Protein AF-A0AAW8RCD8-F1 (afdb_monomer)

Foldseek 3Di:
DDDQAEAECQVVQVVCVEEEDEAEFSVHYAYEQLFAAEARHYAYHYDADPVRAARYEYEYNAAQADEPDFRENYEHEQYEDYEYERYEYHPVLGHQEHYAYENYHHYEYENYEYENHHPPRHFYLARENYHYELYAQYEYYQYEYDHHDADAPDSRRAHEHYEAYYPDQVDRRYENYHHEHYEHEHHAEYYAYATLVYPHEEHEHYEAEAYREEPEHEEQHQEYEYENYEAEQYNAEHYEYEHDDDPNDTGAEYHHEHYEYEAHAAEDYEYEAAYAEYHAEHYEYAHDDPDQPDPHFYAHYDYDPNHLQHEHAYYEAYLYEEAGECPPQVDANHEAGHYQEYHHEQYEYEYQEHDAQHEPYEYDYPVLEEREYYEYYNYHYDYDPPYYYDQNYEDYDPDPPDSHYNEYEYYPDDDNHDYHPDPPHDHD

Sequence (428 aa):
MSDIIYEELEPLIRLVGKGKLKLKSKQEIIYTISRPIKDVKCSLQGEVDLNGNPLSEIQCHFDGIGDDYTPYMMEYENISILSIKNISFNLMNRGRGSISVSLGKYLVVGNCEFSNYSLKFGHYKTDSNLLFVSCTSVLIKNNYFHDNEGQSNEDRQLNRCISIHDRDRKNPISNGFFIKNNRFIRVNQGIVIQSNSMSICQCNNNYFENLVDNALYLLYIEKIEIRWNQFKDLFDEAIVISGYLKEGKTKGTFDIQHNQATNIKVKFLGIDGSLEQIFFCNNKITNRYEYPEQKNRPAVIAWRNNALESTVDFFVVENNQFDLDTSPANYDVFPFGRTTVLLFRKNSITIEKLSRYQKLFALEDKEKRKIEYVEFSDNVINSRKEGEISLDSQFLREMYPLTPINHLVIKDFLFVGTFPNVQPYKTW

Structure (mmCIF, N/CA/C/O backbone):
data_AF-A0AAW8RCD8-F1
#
_entry.id   AF-A0AAW8RCD8-F1
#
loop_
_atom_site.group_PDB
_atom_site.id
_atom_site.type_symbol
_atom_site.label_atom_id
_atom_site.label_alt_id
_atom_site.label_comp_id
_atom_site.label_asym_id
_atom_site.label_entity_id
_atom_site.label_seq_id
_atom_site.pdbx_PDB_ins_code
_atom_site.Cartn_x
_atom_site.Cartn_y
_atom_site.Cartn_z
_atom_site.occupancy
_atom_site.B_iso_or_equiv
_atom_site.auth_seq_id
_atom_site.auth_comp_id
_atom_site.auth_asym_id
_atom_site.auth_atom_id
_atom_site.pdbx_PDB_model_num
ATOM 1 N N . MET A 1 1 ? -34.075 22.597 19.147 1.00 50.69 1 MET A N 1
ATOM 2 C CA . MET A 1 1 ? -32.727 22.009 19.053 1.00 50.69 1 MET A CA 1
ATOM 3 C C . MET A 1 1 ? -32.594 21.119 20.267 1.00 50.69 1 MET A C 1
ATOM 5 O O . MET A 1 1 ? -32.733 21.641 21.362 1.00 50.69 1 MET A O 1
ATOM 9 N N . SER A 1 2 ? -32.533 19.801 20.088 1.00 57.12 2 SER A N 1
ATOM 10 C CA . SER A 1 2 ? -32.257 18.884 21.197 1.00 57.12 2 SER A CA 1
ATOM 11 C C . SER A 1 2 ? -30.803 19.068 21.615 1.00 57.12 2 SER A C 1
ATOM 13 O O . SER A 1 2 ? -29.930 19.098 20.746 1.00 57.12 2 SER A O 1
ATOM 15 N N . ASP A 1 3 ? -30.554 19.231 22.911 1.00 78.25 3 ASP A N 1
ATOM 16 C CA . ASP A 1 3 ? -29.196 19.306 23.440 1.00 78.25 3 ASP A CA 1
ATOM 17 C C . ASP A 1 3 ? -28.473 17.987 23.146 1.00 78.25 3 ASP A C 1
ATOM 19 O O . ASP A 1 3 ? -28.998 16.906 23.420 1.00 78.25 3 ASP A O 1
ATOM 23 N N . ILE A 1 4 ? -27.288 18.071 22.541 1.00 79.06 4 ILE A N 1
ATOM 24 C CA . ILE A 1 4 ? -26.446 16.897 22.301 1.00 79.06 4 ILE A CA 1
ATOM 25 C C . ILE A 1 4 ? -25.931 16.411 23.657 1.00 79.06 4 ILE A C 1
ATOM 27 O O . ILE A 1 4 ? -25.275 17.161 24.382 1.00 79.06 4 ILE A O 1
ATOM 31 N N . ILE A 1 5 ? -26.221 15.155 23.993 1.00 92.88 5 ILE A N 1
ATOM 32 C CA . ILE A 1 5 ? -25.752 14.529 25.229 1.00 92.88 5 ILE A CA 1
ATOM 33 C C . ILE A 1 5 ? -24.355 13.954 24.989 1.00 92.88 5 ILE A C 1
ATOM 35 O O . ILE A 1 5 ? -24.123 13.257 24.002 1.00 92.88 5 ILE A O 1
ATOM 39 N N . TYR A 1 6 ? -23.434 14.218 25.912 1.00 95.44 6 TYR A N 1
ATOM 40 C CA . TYR A 1 6 ? -22.121 13.578 25.951 1.00 95.44 6 TYR A CA 1
ATOM 41 C C . TYR A 1 6 ? -22.111 12.492 27.027 1.00 95.44 6 TYR A C 1
ATOM 43 O O . TYR A 1 6 ? -22.556 12.735 28.150 1.00 95.44 6 TYR A O 1
ATOM 51 N N . GLU A 1 7 ? -21.604 11.304 26.697 1.00 97.69 7 GLU A N 1
ATOM 52 C CA . GLU A 1 7 ? -21.554 10.161 27.615 1.00 97.69 7 GLU A CA 1
ATOM 53 C C . GLU A 1 7 ? -20.179 9.481 27.588 1.00 97.69 7 GLU A C 1
ATOM 55 O O . GLU A 1 7 ? -19.662 9.134 26.527 1.00 97.69 7 GLU A O 1
ATOM 60 N N . GLU A 1 8 ? -19.582 9.251 28.758 1.00 98.19 8 GLU A N 1
ATOM 61 C CA . GLU A 1 8 ? -18.290 8.567 28.844 1.00 98.19 8 GLU A CA 1
ATOM 62 C C . GLU A 1 8 ? -18.433 7.081 28.481 1.00 98.19 8 GLU A C 1
ATOM 64 O O . GLU A 1 8 ? -19.267 6.362 29.036 1.00 98.19 8 GLU A O 1
ATOM 69 N N . LEU A 1 9 ? -17.588 6.592 27.569 1.00 98.38 9 LEU A N 1
ATOM 70 C CA . LEU A 1 9 ? -17.730 5.245 27.012 1.00 98.38 9 LEU A CA 1
ATOM 71 C C . LEU A 1 9 ? -17.233 4.132 27.948 1.00 98.38 9 LEU A C 1
ATOM 73 O O . LEU A 1 9 ? -17.761 3.017 27.912 1.00 98.38 9 LEU A O 1
ATOM 77 N N . GLU A 1 10 ? -16.209 4.394 28.770 1.00 98.38 10 GLU A N 1
ATOM 78 C CA . GLU A 1 10 ? -15.579 3.351 29.590 1.00 98.38 10 GLU A CA 1
ATOM 79 C C . GLU A 1 10 ? -16.582 2.610 30.494 1.00 98.38 10 GLU A C 1
ATOM 81 O O . GLU A 1 10 ? -16.606 1.378 30.424 1.00 98.38 10 GLU A O 1
ATOM 86 N N . PRO A 1 11 ? -17.451 3.280 31.280 1.00 98.38 11 PRO A N 1
ATOM 87 C CA . PRO A 1 11 ? -18.446 2.594 32.105 1.00 98.38 11 PRO A CA 1
ATOM 88 C C . PRO A 1 11 ? -19.337 1.624 31.317 1.00 98.38 11 PRO A C 1
ATOM 90 O O . PRO A 1 11 ? -19.591 0.516 31.787 1.00 98.38 11 PRO A O 1
ATOM 93 N N . LEU A 1 12 ? -19.750 1.989 30.098 1.00 98.31 12 LEU A N 1
ATOM 94 C CA . LEU A 1 12 ? -20.579 1.143 29.233 1.00 98.31 12 LEU A CA 1
ATOM 95 C C . LEU A 1 12 ? -19.816 -0.095 28.748 1.00 98.31 12 LEU A C 1
ATOM 97 O O . LEU A 1 12 ? -20.346 -1.207 28.772 1.00 98.31 12 LEU A O 1
ATOM 101 N N . ILE A 1 13 ? -18.549 0.079 28.361 1.00 98.06 13 ILE A N 1
ATOM 102 C CA . ILE A 1 13 ? -17.657 -1.030 27.998 1.00 98.06 13 ILE A CA 1
ATOM 103 C C . ILE A 1 13 ? -17.474 -1.984 29.183 1.00 98.06 13 ILE A C 1
ATOM 105 O O . ILE A 1 13 ? -17.563 -3.202 29.011 1.00 98.06 13 ILE A O 1
ATOM 109 N N . ARG A 1 14 ? -17.234 -1.452 30.390 1.00 97.81 14 ARG A N 1
ATOM 110 C CA . ARG A 1 14 ? -17.048 -2.271 31.600 1.00 97.81 14 ARG A CA 1
ATOM 111 C C . ARG A 1 14 ? -18.329 -3.004 31.995 1.00 97.81 14 ARG A C 1
ATOM 113 O O . ARG A 1 14 ? -18.244 -4.167 32.377 1.00 97.81 14 ARG A O 1
ATOM 120 N N . LEU A 1 15 ? -19.488 -2.360 31.852 1.00 97.31 15 LEU A N 1
ATOM 121 C CA . LEU A 1 15 ? -20.794 -2.957 32.134 1.00 97.31 15 LEU A CA 1
ATOM 122 C C . LEU A 1 15 ? -21.101 -4.132 31.197 1.00 97.31 15 LEU A C 1
ATOM 124 O O . LEU A 1 15 ? -21.572 -5.171 31.651 1.00 97.31 15 LEU A O 1
ATOM 128 N N . VAL A 1 16 ? -20.816 -3.987 29.899 1.00 97.00 16 VAL A N 1
ATOM 129 C CA . VAL A 1 16 ? -20.983 -5.082 28.931 1.00 97.00 16 VAL A CA 1
ATOM 130 C C . VAL A 1 16 ? -19.975 -6.199 29.199 1.00 97.00 16 VAL A C 1
ATOM 132 O O . VAL A 1 16 ? -20.325 -7.377 29.138 1.00 97.00 16 VAL A O 1
ATOM 135 N N . GLY A 1 17 ? -18.719 -5.851 29.487 1.00 93.75 17 GLY A N 1
ATOM 136 C CA . GLY A 1 17 ? -17.631 -6.801 29.702 1.00 93.75 17 GLY A CA 1
ATOM 137 C C . GLY A 1 17 ? -17.279 -7.560 28.420 1.00 93.75 17 GLY A C 1
ATOM 138 O O . GLY A 1 17 ? -16.317 -7.220 27.737 1.00 93.75 17 GLY A O 1
ATOM 139 N N . LYS A 1 18 ? -18.069 -8.582 28.068 1.00 94.25 18 LYS A N 1
ATOM 140 C CA . LYS A 1 18 ? -17.951 -9.381 26.836 1.00 94.25 18 LYS A CA 1
ATOM 141 C C . LYS A 1 18 ? -19.237 -9.298 26.014 1.00 94.25 18 LYS A C 1
ATOM 143 O O . LYS A 1 18 ? -20.317 -9.077 26.541 1.00 94.25 18 LYS A O 1
ATOM 148 N N . GLY A 1 19 ? -19.138 -9.545 24.711 1.00 95.25 19 GLY A N 1
ATOM 149 C CA . GLY A 1 19 ? -20.290 -9.509 23.805 1.00 95.25 19 GLY A CA 1
ATOM 150 C C . GLY A 1 19 ? -20.260 -8.276 22.915 1.00 95.25 19 GLY A C 1
ATOM 151 O O . GLY A 1 19 ? -19.204 -7.948 22.382 1.00 95.25 19 GLY A O 1
ATOM 152 N N . LYS A 1 20 ? -21.405 -7.624 22.702 1.00 97.75 20 LYS A N 1
ATOM 153 C CA . LYS A 1 20 ? -21.543 -6.491 21.776 1.00 97.75 20 LYS A CA 1
ATOM 154 C C . LYS A 1 20 ? -22.199 -5.302 22.473 1.00 97.75 20 LYS A C 1
ATOM 156 O O . LYS A 1 20 ? -23.344 -5.416 22.898 1.00 97.75 20 LYS A O 1
ATOM 161 N N . LEU A 1 21 ? -21.505 -4.169 22.506 1.00 98.50 21 LEU A N 1
ATOM 162 C CA . LEU A 1 21 ? -22.064 -2.874 22.881 1.00 98.50 21 LEU A CA 1
ATOM 163 C C . LEU A 1 21 ? -22.654 -2.205 21.632 1.00 98.50 21 LEU A C 1
ATOM 165 O O . LEU A 1 21 ? -21.970 -2.067 20.613 1.00 98.50 21 LEU A O 1
ATOM 169 N N . LYS A 1 22 ? -23.935 -1.834 21.702 1.00 98.31 22 LYS A N 1
ATOM 170 C CA . LYS A 1 22 ? -24.609 -1.052 20.660 1.00 98.31 22 LYS A CA 1
ATOM 171 C C . LYS A 1 22 ? -24.539 0.425 21.023 1.00 98.31 22 LYS A C 1
ATOM 173 O O . LYS A 1 22 ? -24.900 0.780 22.140 1.00 98.31 22 LYS A O 1
ATOM 178 N N . LEU A 1 23 ? -24.082 1.244 20.087 1.00 98.38 23 LEU A N 1
ATOM 179 C CA . LEU A 1 23 ? -23.971 2.689 20.245 1.00 98.38 23 LEU A CA 1
ATOM 180 C C . LEU A 1 23 ? -25.124 3.367 19.512 1.00 98.38 23 LEU A C 1
ATOM 182 O O . LEU A 1 23 ? -25.506 2.923 18.429 1.00 98.38 23 LEU A O 1
ATOM 186 N N . LYS A 1 24 ? -25.659 4.429 20.111 1.00 97.44 24 LYS A N 1
ATOM 187 C CA . LYS A 1 24 ? -26.716 5.253 19.518 1.00 97.44 24 LYS A CA 1
ATOM 188 C C . LYS A 1 24 ? -26.168 6.193 18.446 1.00 97.44 24 LYS A C 1
ATOM 190 O O . LYS A 1 24 ? -24.952 6.368 18.322 1.00 97.44 24 LYS A O 1
ATOM 195 N N . SER A 1 25 ? -27.063 6.795 17.670 1.00 96.38 25 SER A N 1
ATOM 196 C CA . SER A 1 25 ? -26.737 7.898 16.763 1.00 96.38 25 SER A CA 1
ATOM 197 C C . SER A 1 25 ? -26.196 9.119 17.517 1.00 96.38 25 SER A C 1
ATOM 199 O O . SER A 1 25 ? -26.687 9.476 18.589 1.00 96.38 25 SER A O 1
ATOM 201 N N . LYS A 1 26 ? -25.249 9.831 16.899 1.00 95.69 26 LYS A N 1
ATOM 202 C CA . LYS A 1 26 ? -24.688 11.102 17.380 1.00 95.69 26 LYS A CA 1
ATOM 203 C C . LYS A 1 26 ? -25.695 12.246 17.473 1.00 95.69 26 LYS A C 1
ATOM 205 O O . LYS A 1 26 ? -25.404 13.268 18.082 1.00 95.69 26 LYS A O 1
ATOM 210 N N . GLN A 1 27 ? -26.873 12.084 16.868 1.00 94.00 27 GLN A N 1
ATOM 211 C CA . GLN A 1 27 ? -28.004 12.999 17.054 1.00 94.00 27 GLN A CA 1
ATOM 212 C C . GLN A 1 27 ? -28.615 12.882 18.457 1.00 94.00 27 GLN A C 1
ATOM 214 O O . GLN A 1 27 ? -29.217 13.839 18.936 1.00 94.00 27 GLN A O 1
ATOM 219 N N . GLU A 1 28 ? -28.463 11.722 19.103 1.00 94.62 28 GLU A N 1
ATOM 220 C CA . GLU A 1 28 ? -28.886 11.486 20.483 1.00 94.62 28 GLU A CA 1
ATOM 221 C C . GLU A 1 28 ? -27.716 11.653 21.455 1.00 94.62 28 GLU A C 1
ATOM 223 O O . GLU A 1 28 ? -27.834 12.390 22.433 1.00 94.62 28 GLU A O 1
ATOM 228 N N . ILE A 1 29 ? -26.608 10.941 21.206 1.00 97.00 29 ILE A N 1
ATOM 229 C CA . ILE A 1 29 ? -25.478 10.836 22.138 1.00 97.00 29 ILE A CA 1
ATOM 230 C C . ILE A 1 29 ? -24.149 10.802 21.384 1.00 97.00 29 ILE A C 1
ATOM 232 O O . ILE A 1 29 ? -23.967 10.001 20.466 1.00 97.00 29 ILE A O 1
ATOM 236 N N . ILE A 1 30 ? -23.192 11.612 21.832 1.00 97.88 30 ILE A N 1
ATOM 237 C CA . ILE A 1 30 ? -21.782 11.505 21.455 1.00 97.88 30 ILE A CA 1
ATOM 238 C C . ILE A 1 30 ? -21.022 10.828 22.593 1.00 97.88 30 ILE A C 1
ATOM 240 O O . ILE A 1 30 ? -21.033 11.299 23.732 1.00 97.88 30 ILE A O 1
ATOM 244 N N . TYR A 1 31 ? -20.330 9.734 22.282 1.00 98.62 31 TYR A N 1
ATOM 245 C CA . TYR A 1 31 ? -19.534 9.024 23.275 1.00 98.62 31 TYR A CA 1
ATOM 246 C C . TYR A 1 31 ? -18.146 9.650 23.398 1.00 98.62 31 TYR A C 1
ATOM 248 O O . TYR A 1 31 ? -17.492 9.919 22.392 1.00 98.62 31 TYR A O 1
ATOM 256 N N . THR A 1 32 ? -17.662 9.851 24.619 1.00 98.44 32 THR A N 1
ATOM 257 C CA . THR A 1 32 ? -16.328 10.405 24.882 1.00 98.44 32 THR A CA 1
ATOM 258 C C . THR A 1 32 ? -15.412 9.373 25.516 1.00 98.44 32 THR A C 1
ATOM 260 O O . THR A 1 32 ? -15.849 8.445 26.200 1.00 98.44 32 THR A O 1
ATOM 263 N N . ILE A 1 33 ? -14.115 9.532 25.267 1.00 98.50 33 ILE A N 1
ATOM 264 C CA . ILE A 1 33 ? -13.056 8.815 25.967 1.00 98.50 33 ILE A CA 1
ATOM 265 C C . ILE A 1 33 ? -12.113 9.857 26.559 1.00 98.50 33 ILE A C 1
ATOM 267 O O . ILE A 1 33 ? -11.358 10.508 25.836 1.00 98.50 33 ILE A O 1
ATOM 271 N N . SER A 1 34 ? -12.165 10.012 27.879 1.00 97.38 34 SER A N 1
ATOM 272 C CA . SER A 1 34 ? -11.349 10.957 28.652 1.00 97.38 34 SER A CA 1
ATOM 273 C C . SER A 1 34 ? -9.964 10.415 29.026 1.00 97.38 34 SER A C 1
ATOM 275 O O . SER A 1 34 ? -9.104 11.163 29.487 1.00 97.38 34 SER A O 1
ATOM 277 N N . ARG A 1 35 ? -9.733 9.111 28.826 1.00 96.62 35 ARG A N 1
ATOM 278 C CA . ARG A 1 35 ? -8.447 8.422 29.010 1.00 96.62 35 ARG A CA 1
ATOM 279 C C . ARG A 1 35 ? -8.413 7.115 28.205 1.00 96.62 35 ARG A C 1
ATOM 281 O O . ARG A 1 35 ? -9.466 6.498 28.064 1.00 96.62 35 ARG A O 1
ATOM 288 N N . PRO A 1 36 ? -7.242 6.642 27.737 1.00 97.25 36 PRO A N 1
ATOM 289 C CA . PRO A 1 36 ? -7.115 5.349 27.061 1.00 97.25 36 PRO A CA 1
ATOM 290 C C . PRO A 1 36 ? -7.799 4.201 27.813 1.00 97.25 36 PRO A C 1
ATOM 292 O O . PRO A 1 36 ? -7.516 3.959 28.991 1.00 97.25 36 PRO A O 1
ATOM 295 N N . ILE A 1 37 ? -8.676 3.465 27.129 1.00 98.25 37 ILE A N 1
ATOM 296 C CA . ILE A 1 37 ? -9.375 2.314 27.706 1.00 98.25 37 ILE A CA 1
ATOM 297 C C . ILE A 1 37 ? -8.594 1.050 27.370 1.00 98.25 37 ILE A C 1
ATOM 299 O O . ILE A 1 37 ? -8.584 0.584 26.231 1.00 98.25 37 ILE A O 1
ATOM 303 N N . LYS A 1 38 ? -7.965 0.464 28.386 1.00 97.75 38 LYS A N 1
ATOM 304 C CA . LYS A 1 38 ? -7.219 -0.792 28.252 1.00 97.75 38 LYS A CA 1
ATOM 305 C C . LYS A 1 38 ? -8.093 -2.012 28.509 1.00 97.75 38 LYS A C 1
ATOM 307 O O . LYS A 1 38 ? -9.117 -1.924 29.198 1.00 97.75 38 LYS A O 1
ATOM 312 N N . ASP A 1 39 ? -7.658 -3.153 27.982 1.00 96.06 39 ASP A N 1
ATOM 313 C CA . ASP A 1 39 ? -8.307 -4.453 28.156 1.00 96.06 39 ASP A CA 1
ATOM 314 C C . ASP A 1 39 ? -9.781 -4.462 27.742 1.00 96.06 39 ASP A C 1
ATOM 316 O O . ASP A 1 39 ? -10.640 -5.011 28.436 1.00 96.06 39 ASP A O 1
ATOM 320 N N . VAL A 1 40 ? -10.099 -3.861 26.596 1.00 98.25 40 VAL A N 1
ATOM 321 C CA . VAL A 1 40 ? -11.452 -3.941 26.041 1.00 98.25 40 VAL A CA 1
ATOM 322 C C . VAL A 1 40 ? -11.723 -5.381 25.588 1.00 98.25 40 VAL A C 1
ATOM 324 O O . VAL A 1 40 ? -10.904 -5.999 24.906 1.00 98.25 40 VAL A O 1
ATOM 327 N N . LYS A 1 41 ? -12.866 -5.952 25.996 1.00 96.94 41 LYS A N 1
ATOM 328 C CA . LYS A 1 41 ? -13.245 -7.350 25.690 1.00 96.94 41 LYS A CA 1
ATOM 329 C C . LYS A 1 41 ? -14.573 -7.480 24.930 1.00 96.94 41 LYS A C 1
ATOM 331 O O . LYS A 1 41 ? -14.985 -8.599 24.616 1.00 96.94 41 LYS A O 1
ATOM 336 N N . CYS A 1 42 ? -15.238 -6.370 24.607 1.00 97.69 42 CYS A N 1
ATOM 337 C CA . CYS A 1 42 ? -16.490 -6.352 23.853 1.00 97.69 42 CYS A CA 1
ATOM 338 C C . CYS A 1 42 ? -16.303 -5.838 22.418 1.00 97.69 42 CYS A C 1
ATOM 340 O O . CYS A 1 42 ? -15.448 -5.011 22.137 1.00 97.69 42 CYS A O 1
ATOM 342 N N . SER A 1 43 ? -17.152 -6.307 21.511 1.00 98.56 43 SER A N 1
ATOM 343 C CA . SER A 1 43 ? -17.341 -5.753 20.170 1.00 98.56 43 SER A CA 1
ATOM 344 C C . SER A 1 43 ? -18.178 -4.475 20.211 1.00 98.56 43 SER A C 1
ATOM 346 O O . SER A 1 43 ? -19.023 -4.323 21.094 1.00 98.56 43 SER A O 1
ATOM 348 N N . LEU A 1 44 ? -18.008 -3.607 19.215 1.00 98.69 44 LEU A N 1
ATOM 349 C CA . LEU A 1 44 ? -18.745 -2.350 19.091 1.00 98.69 44 LEU A CA 1
ATOM 350 C C . LEU A 1 44 ? -19.565 -2.324 17.800 1.00 98.69 44 LEU A C 1
ATOM 352 O O . LEU A 1 44 ? -19.100 -2.735 16.733 1.00 98.69 44 LEU A O 1
ATOM 356 N N . GLN A 1 45 ? -20.797 -1.841 17.903 1.00 98.50 45 GLN A N 1
ATOM 357 C CA . GLN A 1 45 ? -21.717 -1.726 16.780 1.00 98.50 45 GLN A CA 1
ATOM 358 C C . GLN A 1 45 ? -22.472 -0.405 16.864 1.00 98.50 45 GLN A C 1
ATOM 360 O O . GLN A 1 45 ? -23.324 -0.251 17.733 1.00 98.50 45 GLN A O 1
ATOM 365 N N . GLY A 1 46 ? -22.192 0.508 15.942 1.00 98.31 46 GLY A N 1
ATOM 366 C CA . GLY A 1 46 ? -22.973 1.729 15.792 1.00 98.31 46 GLY A CA 1
ATOM 367 C C . GLY A 1 46 ? -24.133 1.602 14.808 1.00 98.31 46 GLY A C 1
ATOM 368 O O . GLY A 1 46 ? -24.329 0.562 14.154 1.00 98.31 46 GLY A O 1
ATOM 369 N N . GLU A 1 47 ? -24.897 2.681 14.725 1.00 96.88 47 GLU A N 1
ATOM 370 C CA . GLU A 1 47 ? -25.994 2.890 13.782 1.00 96.88 47 GLU A CA 1
ATOM 371 C C . GLU A 1 47 ? -25.490 3.394 12.425 1.00 96.88 47 GLU A C 1
ATOM 373 O O . GLU A 1 47 ? -24.360 3.869 12.301 1.00 96.88 47 GLU A O 1
ATOM 378 N N . VAL A 1 48 ? -26.328 3.273 11.392 1.00 96.69 48 VAL A N 1
ATOM 379 C CA . VAL A 1 48 ? -26.035 3.762 10.038 1.00 96.69 48 VAL A CA 1
ATOM 380 C C . VAL A 1 48 ? -27.207 4.531 9.454 1.00 96.69 48 VAL A C 1
ATOM 382 O O . VAL A 1 48 ? -28.355 4.273 9.815 1.00 96.69 48 VAL A O 1
ATOM 385 N N . ASP A 1 49 ? -26.917 5.444 8.531 1.00 93.50 49 ASP A N 1
ATOM 386 C CA . ASP A 1 49 ? -27.936 6.101 7.717 1.00 93.50 49 ASP A CA 1
ATOM 387 C C . ASP A 1 49 ? -28.463 5.181 6.594 1.00 93.50 49 ASP A C 1
ATOM 389 O O . ASP A 1 49 ? -28.039 4.031 6.437 1.00 93.50 49 ASP A O 1
ATOM 393 N N . LEU A 1 50 ? -29.397 5.694 5.784 1.00 92.50 50 LEU A N 1
ATOM 394 C CA . LEU A 1 50 ? -29.992 4.965 4.653 1.00 92.50 50 LEU A CA 1
ATOM 395 C C . LEU A 1 50 ? -28.977 4.569 3.568 1.00 92.50 50 LEU A C 1
ATOM 397 O O . LEU A 1 50 ? -29.232 3.639 2.806 1.00 92.50 50 LEU A O 1
ATOM 401 N N . ASN A 1 51 ? -27.838 5.257 3.503 1.00 90.38 51 ASN A N 1
ATOM 402 C CA . ASN A 1 51 ? -26.752 4.976 2.568 1.00 90.38 51 ASN A CA 1
ATOM 403 C C . ASN A 1 51 ? -25.675 4.072 3.191 1.00 90.38 51 ASN A C 1
ATOM 405 O O . ASN A 1 51 ? -24.700 3.723 2.526 1.00 90.38 51 ASN A O 1
ATOM 409 N N . GLY A 1 52 ? -25.849 3.675 4.454 1.00 88.62 52 GLY A N 1
ATOM 410 C CA . GLY A 1 52 ? -24.905 2.858 5.195 1.00 88.62 52 GLY A CA 1
ATOM 411 C C . GLY A 1 52 ? -23.775 3.638 5.869 1.00 88.62 52 GLY A C 1
ATOM 412 O O . GLY A 1 52 ? -22.884 2.991 6.403 1.00 88.62 52 GLY A O 1
ATOM 413 N N . ASN A 1 53 ? -23.776 4.974 5.897 1.00 91.56 53 ASN A N 1
ATOM 414 C CA . ASN A 1 53 ? -22.730 5.751 6.577 1.00 91.56 53 ASN A CA 1
ATOM 415 C C . ASN A 1 53 ? -22.884 5.669 8.105 1.00 91.56 53 ASN A C 1
ATOM 417 O O . ASN A 1 53 ? -24.018 5.651 8.587 1.00 91.56 53 ASN A O 1
ATOM 421 N N . PRO A 1 54 ? -21.787 5.645 8.884 1.00 94.94 54 PRO A N 1
ATOM 422 C CA . PRO A 1 54 ? -21.853 5.563 10.342 1.00 94.94 54 PRO A CA 1
ATOM 423 C C . PRO A 1 54 ? -22.535 6.793 10.962 1.00 94.94 54 PRO A C 1
ATOM 425 O O . PRO A 1 54 ? -22.186 7.933 10.662 1.00 94.94 54 PRO A O 1
ATOM 428 N N . LEU A 1 55 ? -23.486 6.557 11.870 1.00 96.69 55 LEU A N 1
ATOM 429 C CA . LEU A 1 55 ? -24.169 7.604 12.642 1.00 96.69 55 LEU A CA 1
ATOM 430 C C . LEU A 1 55 ? -23.708 7.676 14.097 1.00 96.69 55 LEU A C 1
ATOM 432 O O . LEU A 1 55 ? -23.916 8.701 14.735 1.00 96.69 55 LEU A O 1
ATOM 436 N N . SER A 1 56 ? -23.087 6.627 14.632 1.00 98.38 56 SER A N 1
ATOM 437 C CA . SER A 1 56 ? -22.508 6.650 15.979 1.00 98.38 56 SER A CA 1
ATOM 438 C C . SER A 1 56 ? -21.118 7.276 15.970 1.00 98.38 56 SER A C 1
ATOM 440 O O . SER A 1 56 ? -20.327 7.003 15.068 1.00 98.38 56 SER A O 1
ATOM 442 N N . GLU A 1 57 ? -20.793 8.062 16.996 1.00 98.44 57 GLU A N 1
ATOM 443 C CA . GLU A 1 57 ? -19.511 8.767 17.099 1.00 98.44 57 GLU A CA 1
ATOM 444 C C . GLU A 1 57 ? -18.858 8.554 18.469 1.00 98.44 57 GLU A C 1
ATOM 446 O O . GLU A 1 57 ? -19.529 8.614 19.502 1.00 98.44 57 GLU A O 1
ATOM 451 N N . ILE A 1 58 ? -17.544 8.307 18.463 1.00 98.69 58 ILE A N 1
ATOM 452 C CA . ILE A 1 58 ? -16.691 8.282 19.652 1.00 98.69 58 ILE A CA 1
ATOM 453 C C . ILE A 1 58 ? -15.601 9.346 19.487 1.00 98.69 58 ILE A C 1
ATOM 455 O O . ILE A 1 58 ? -14.838 9.313 18.520 1.00 98.69 58 ILE A O 1
ATOM 459 N N . GLN A 1 59 ? -15.496 10.251 20.458 1.00 98.44 59 GLN A N 1
ATOM 460 C CA . GLN A 1 59 ? -14.536 11.350 20.475 1.00 98.44 59 GLN A CA 1
ATOM 461 C C . GLN A 1 59 ? -13.416 11.137 21.497 1.00 98.44 59 GLN A C 1
ATOM 463 O O . GLN A 1 59 ? -13.649 10.737 22.641 1.00 98.44 59 GLN A O 1
ATOM 468 N N . CYS A 1 60 ? -12.189 11.471 21.101 1.00 97.56 60 CYS A N 1
ATOM 469 C CA . CYS A 1 60 ? -11.043 11.545 22.001 1.00 97.56 60 CYS A CA 1
ATOM 470 C C . CYS A 1 60 ? -11.055 12.861 22.793 1.00 97.56 60 CYS A C 1
ATOM 472 O O . CYS A 1 60 ? -11.008 13.942 22.209 1.00 97.56 60 CYS A O 1
ATOM 474 N N . HIS A 1 61 ? -11.103 12.781 24.124 1.00 96.94 61 HIS A N 1
ATOM 475 C CA . HIS A 1 61 ? -11.107 13.940 25.032 1.00 96.94 61 HIS A CA 1
ATOM 476 C C . HIS A 1 61 ? -9.858 14.004 25.928 1.00 96.94 61 HIS A C 1
ATOM 478 O O . HIS A 1 61 ? -9.803 14.803 26.862 1.00 96.94 61 HIS A O 1
ATOM 484 N N . PHE A 1 62 ? -8.830 13.216 25.605 1.00 95.31 62 PHE A N 1
ATOM 485 C CA . PHE A 1 62 ? -7.493 13.307 26.194 1.00 95.31 62 PHE A CA 1
ATOM 486 C C . PHE A 1 62 ? -6.453 13.762 25.169 1.00 95.31 62 PHE A C 1
ATOM 488 O O . PHE A 1 62 ? -6.619 13.550 23.967 1.00 95.31 62 PHE A O 1
ATOM 495 N N . A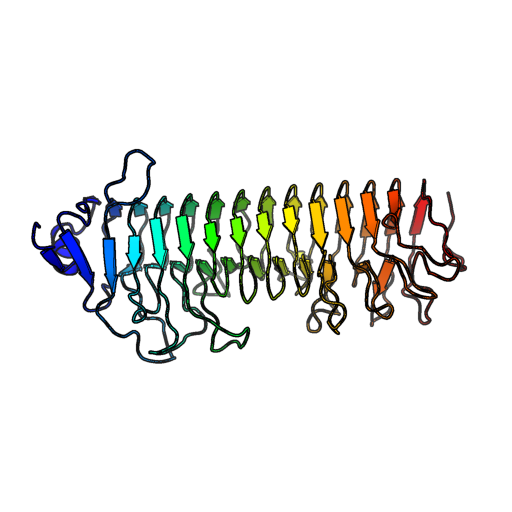SP A 1 63 ? -5.364 14.349 25.663 1.00 94.62 63 ASP A N 1
ATOM 496 C CA . ASP A 1 63 ? -4.208 14.721 24.849 1.00 94.62 63 ASP A CA 1
ATOM 497 C C . ASP A 1 63 ? -3.247 13.533 24.774 1.00 94.62 63 ASP A C 1
ATOM 499 O O . ASP A 1 63 ? -2.811 12.998 25.798 1.00 94.62 63 ASP A O 1
ATOM 503 N N . GLY A 1 64 ? -2.909 13.100 23.563 1.00 89.62 64 GLY A N 1
ATOM 504 C CA . GLY A 1 64 ? -1.956 12.021 23.361 1.00 89.62 64 GLY A CA 1
ATOM 505 C C . GLY A 1 64 ? -0.521 12.490 23.587 1.00 89.62 64 GLY A C 1
ATOM 506 O O . GLY A 1 64 ? 0.207 12.653 22.623 1.00 89.62 64 GLY A O 1
ATOM 507 N N . ILE A 1 65 ? -0.092 12.699 24.830 1.00 90.25 65 ILE A N 1
ATOM 508 C CA . ILE A 1 65 ? 1.225 13.290 25.127 1.00 90.25 65 ILE A CA 1
ATOM 509 C C . ILE A 1 65 ? 2.377 12.279 24.975 1.00 90.25 65 ILE A C 1
ATOM 511 O O . ILE A 1 65 ? 2.221 11.105 25.319 1.00 90.25 65 ILE A O 1
ATOM 515 N N . GLY A 1 66 ? 3.538 12.749 24.502 1.00 85.12 66 GLY A N 1
ATOM 516 C CA . GLY A 1 66 ? 4.835 12.056 24.573 1.00 85.12 66 GLY A CA 1
ATOM 517 C C . GLY A 1 66 ? 5.254 11.307 23.305 1.00 85.12 66 GLY A C 1
ATOM 518 O O . GLY A 1 66 ? 4.465 11.160 22.377 1.00 85.12 66 GLY A O 1
ATOM 519 N N . ASP A 1 67 ? 6.490 10.793 23.291 1.00 85.62 67 ASP A N 1
ATOM 520 C CA . ASP A 1 67 ? 7.107 10.239 22.073 1.00 85.62 67 ASP A CA 1
ATOM 521 C C . ASP A 1 67 ? 7.599 8.783 22.198 1.00 85.62 67 ASP A C 1
ATOM 523 O O . ASP A 1 67 ? 8.272 8.262 21.312 1.00 85.62 67 ASP A O 1
ATOM 527 N N . ASP A 1 68 ? 7.244 8.096 23.288 1.00 87.12 68 ASP A N 1
ATOM 528 C CA . ASP A 1 68 ? 7.697 6.719 23.555 1.00 87.12 68 ASP A CA 1
ATOM 529 C C . ASP A 1 68 ? 6.661 5.646 23.184 1.00 87.12 68 ASP A C 1
ATOM 531 O O . ASP A 1 68 ? 7.005 4.478 22.978 1.00 87.12 68 ASP A O 1
ATOM 535 N N . TYR A 1 69 ? 5.384 6.029 23.122 1.00 89.62 69 TYR A N 1
ATOM 536 C CA . TYR A 1 69 ? 4.264 5.159 22.772 1.00 89.62 69 TYR A CA 1
ATOM 537 C C . TYR A 1 69 ? 3.077 5.981 22.258 1.00 89.62 69 TYR A C 1
ATOM 539 O O . TYR A 1 69 ? 2.935 7.155 22.601 1.00 89.62 69 TYR A O 1
ATOM 547 N N . THR A 1 70 ? 2.196 5.345 21.485 1.00 91.31 70 THR A N 1
ATOM 548 C CA . THR A 1 70 ? 0.913 5.915 21.049 1.00 91.31 70 THR A CA 1
ATOM 549 C C . THR A 1 70 ? -0.188 5.580 22.068 1.00 91.31 70 THR A C 1
ATOM 551 O O . THR A 1 70 ? -0.470 4.396 22.273 1.00 91.31 70 THR A O 1
ATOM 554 N N . PRO A 1 71 ? -0.856 6.561 22.698 1.00 94.00 71 PRO A N 1
ATOM 555 C CA . PRO A 1 71 ? -2.037 6.326 23.518 1.00 94.00 71 PRO A CA 1
ATOM 556 C C . PRO A 1 71 ? -3.257 6.146 22.612 1.00 94.00 71 PRO A C 1
ATOM 558 O O . PRO A 1 71 ? -3.776 7.104 22.034 1.00 94.00 71 PRO A O 1
ATOM 561 N N . TYR A 1 72 ? -3.706 4.900 22.485 1.00 96.81 72 TYR A N 1
ATOM 562 C CA . TYR A 1 72 ? -4.902 4.566 21.721 1.00 96.81 72 TYR A CA 1
ATOM 563 C C . TYR A 1 72 ? -6.160 4.846 22.543 1.00 96.81 72 TYR A C 1
ATOM 565 O O . TYR A 1 72 ? -6.177 4.619 23.751 1.00 96.81 72 TYR A O 1
ATOM 573 N N . MET A 1 73 ? -7.243 5.289 21.898 1.00 98.00 73 MET A N 1
ATOM 574 C CA . MET A 1 73 ? -8.533 5.440 22.582 1.00 98.00 73 MET A CA 1
ATOM 575 C C . MET A 1 73 ? -8.981 4.113 23.216 1.00 98.00 73 MET A C 1
ATOM 577 O O . MET A 1 73 ? -9.473 4.099 24.345 1.00 98.00 73 MET A O 1
ATOM 581 N N . MET A 1 74 ? -8.776 2.996 22.508 1.00 98.38 74 MET A N 1
ATOM 582 C CA . MET A 1 74 ? -9.071 1.650 22.997 1.00 98.38 74 MET A CA 1
ATOM 583 C C . MET A 1 74 ? -7.982 0.641 22.641 1.00 98.38 74 MET A C 1
ATOM 585 O O . MET A 1 74 ? -7.541 0.554 21.494 1.00 98.38 74 MET A O 1
ATOM 589 N N . GLU A 1 75 ? -7.627 -0.187 23.618 1.00 98.38 75 GLU A N 1
ATOM 590 C CA . GLU A 1 75 ? -6.649 -1.262 23.478 1.00 98.38 75 GLU A CA 1
ATOM 591 C C . GLU A 1 75 ? -7.285 -2.625 23.788 1.00 98.38 75 GLU A C 1
ATOM 593 O O . GLU A 1 75 ? -7.897 -2.843 24.840 1.00 98.38 75 GLU A O 1
ATOM 598 N N . TYR A 1 76 ? -7.105 -3.560 22.860 1.00 98.50 76 TYR A N 1
ATOM 599 C CA . TYR A 1 76 ? -7.549 -4.944 22.946 1.00 98.50 76 TYR A CA 1
ATOM 600 C C . TYR A 1 76 ? -6.323 -5.858 23.000 1.00 98.50 76 TYR A C 1
ATOM 602 O O . TYR A 1 76 ? -5.462 -5.805 22.127 1.00 98.50 76 TYR A O 1
ATOM 610 N N . GLU A 1 77 ? -6.275 -6.752 23.982 1.00 97.44 77 GLU A N 1
ATOM 611 C CA . GLU A 1 77 ? -5.217 -7.760 24.124 1.00 97.44 77 GLU A CA 1
ATOM 612 C C . GLU A 1 77 ? -5.855 -9.153 24.204 1.00 97.44 77 GLU A C 1
ATOM 614 O O . GLU A 1 77 ? -6.824 -9.349 24.955 1.00 97.44 77 GLU A O 1
ATOM 619 N N . ASN A 1 78 ? -5.289 -10.116 23.466 1.00 96.56 78 ASN A N 1
ATOM 620 C CA . ASN A 1 78 ? -5.661 -11.536 23.489 1.00 96.56 78 ASN A CA 1
ATOM 621 C C . ASN A 1 78 ? -7.165 -11.771 23.237 1.00 96.56 78 ASN A C 1
ATOM 623 O O . ASN A 1 78 ? -7.867 -12.364 24.061 1.00 96.56 78 ASN A O 1
ATOM 627 N N . ILE A 1 79 ? -7.675 -11.289 22.097 1.00 96.12 79 ILE A N 1
ATOM 628 C CA . ILE A 1 79 ? -9.092 -11.407 21.715 1.00 96.12 79 ILE A CA 1
ATOM 629 C C . ILE A 1 79 ? -9.283 -12.289 20.477 1.00 96.12 79 ILE A C 1
ATOM 631 O O . ILE A 1 79 ? -8.674 -12.065 19.438 1.00 96.12 79 ILE A O 1
ATOM 635 N N . SER A 1 80 ? -10.149 -13.301 20.561 1.00 93.50 80 SER A N 1
ATOM 636 C CA . SER A 1 80 ? -10.332 -14.270 19.466 1.00 93.50 80 SER A CA 1
ATOM 637 C C . SER A 1 80 ? 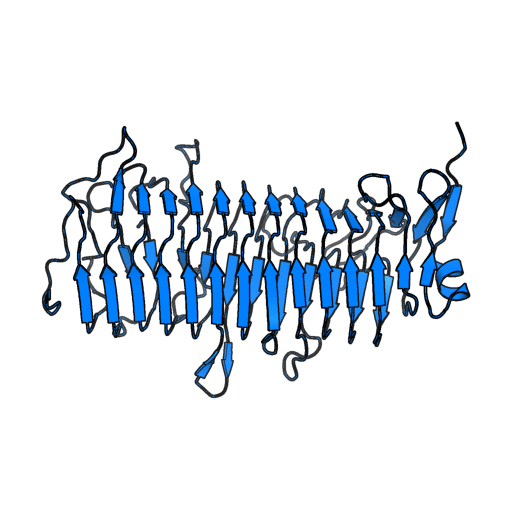-11.509 -13.987 18.541 1.00 93.50 80 SER A C 1
ATOM 639 O O . SER A 1 80 ? -11.617 -14.659 17.526 1.00 93.50 80 SER A O 1
ATOM 641 N N . ILE A 1 81 ? -12.423 -13.082 18.900 1.00 96.44 81 ILE A N 1
ATOM 642 C CA . ILE A 1 81 ? -13.542 -12.657 18.050 1.00 96.44 81 ILE A CA 1
ATOM 643 C C . ILE A 1 81 ? -13.823 -11.195 18.382 1.00 96.44 81 ILE A C 1
ATOM 645 O O . ILE A 1 81 ? -14.247 -10.882 19.496 1.00 96.44 81 ILE A O 1
ATOM 649 N N . LEU A 1 82 ? -13.607 -10.306 17.417 1.00 98.06 82 LEU A N 1
ATOM 650 C CA . LEU A 1 82 ? -13.865 -8.877 17.569 1.00 98.06 82 LEU A CA 1
ATOM 651 C C . LEU A 1 82 ? -14.541 -8.334 16.316 1.00 98.06 82 LEU A C 1
ATOM 653 O O . LEU A 1 82 ? -14.082 -8.561 15.199 1.00 98.06 82 LEU A O 1
ATOM 657 N N . SER A 1 83 ? -15.614 -7.574 16.504 1.00 98.50 83 SER A N 1
ATOM 658 C CA . SER A 1 83 ? -16.254 -6.807 15.442 1.00 98.50 83 SER A CA 1
ATOM 659 C C . SER A 1 83 ? -16.399 -5.360 15.891 1.00 98.50 83 SER A C 1
ATOM 661 O O . SER A 1 83 ? -17.064 -5.093 16.887 1.00 98.50 83 SER A O 1
ATOM 663 N N . ILE A 1 84 ? -15.835 -4.431 15.128 1.00 98.75 84 ILE A N 1
ATOM 664 C CA . ILE A 1 84 ? -16.014 -2.987 15.296 1.00 98.75 84 ILE A CA 1
ATOM 665 C C . ILE A 1 84 ? -16.617 -2.471 13.998 1.00 98.75 84 ILE A C 1
ATOM 667 O O . ILE A 1 84 ? -16.009 -2.617 12.935 1.00 98.75 84 ILE A O 1
ATOM 671 N N . LYS A 1 85 ? -17.850 -1.965 14.061 1.00 98.56 85 LYS A N 1
ATOM 672 C CA . LYS A 1 85 ? -18.584 -1.563 12.859 1.00 98.56 85 LYS A CA 1
ATOM 673 C C . LYS A 1 85 ? -19.426 -0.323 13.055 1.00 98.56 85 LYS A C 1
ATOM 675 O O . LYS A 1 85 ? -20.047 -0.190 14.108 1.00 98.56 85 LYS A O 1
ATOM 680 N N . ASN A 1 86 ? -19.563 0.453 11.981 1.00 98.56 86 ASN A N 1
ATOM 681 C CA . ASN A 1 86 ? -20.528 1.547 11.859 1.00 98.56 86 ASN A CA 1
ATOM 682 C C . ASN A 1 86 ? -20.292 2.679 12.868 1.00 98.56 86 ASN A C 1
ATOM 684 O O . ASN A 1 86 ? -21.236 3.174 13.474 1.00 98.56 86 ASN A O 1
ATOM 688 N N . ILE A 1 87 ? -19.032 3.052 13.098 1.00 98.75 87 ILE A N 1
ATOM 689 C CA . ILE A 1 87 ? -18.656 4.062 14.096 1.00 98.75 87 ILE A CA 1
ATOM 690 C C . ILE A 1 87 ? -17.695 5.066 13.467 1.00 98.75 87 ILE A C 1
ATOM 692 O O . ILE A 1 87 ? -16.755 4.660 12.785 1.00 98.75 87 ILE A O 1
ATOM 696 N N . SER A 1 88 ? -17.911 6.355 13.723 1.00 98.62 88 SER A N 1
ATOM 697 C CA . SER A 1 88 ? -16.911 7.396 13.490 1.00 98.62 88 SER A CA 1
ATOM 698 C C . SER A 1 88 ? -16.030 7.560 14.731 1.00 98.62 88 SER A C 1
ATOM 700 O O . SER A 1 88 ? -16.520 7.795 15.837 1.00 98.62 88 SER A O 1
ATOM 702 N N . PHE A 1 89 ? -14.726 7.373 14.549 1.00 98.62 89 PHE A N 1
ATOM 703 C CA . PHE A 1 89 ? -13.679 7.586 15.537 1.00 98.62 89 PHE A CA 1
ATOM 704 C C . PHE A 1 89 ? -13.002 8.920 15.258 1.00 98.62 89 PHE A C 1
ATOM 706 O O . PHE A 1 89 ? -12.186 9.037 14.343 1.00 98.62 89 PHE A O 1
ATOM 713 N N . ASN A 1 90 ? -13.317 9.910 16.081 1.00 98.00 90 ASN A N 1
ATOM 714 C CA . ASN A 1 90 ? -12.796 11.256 15.934 1.00 98.00 90 ASN A CA 1
ATOM 715 C C . ASN A 1 90 ? -11.715 11.511 16.991 1.00 98.00 90 ASN A C 1
ATOM 717 O O . ASN A 1 90 ? -11.997 11.580 18.192 1.00 98.00 90 ASN A O 1
ATOM 721 N N . LEU A 1 91 ? -10.463 11.660 16.553 1.00 96.56 91 LEU A N 1
ATOM 722 C CA . LEU A 1 91 ? -9.337 11.952 17.445 1.00 96.56 91 LEU A CA 1
ATOM 723 C C . LEU A 1 91 ? -9.313 13.414 17.922 1.00 96.56 91 LEU A C 1
ATOM 725 O O . LEU A 1 91 ? -8.493 13.755 18.775 1.00 96.56 91 LEU A O 1
ATOM 729 N N . MET A 1 92 ? -10.229 14.258 17.433 1.00 95.75 92 MET A N 1
ATOM 730 C CA . MET A 1 92 ? -10.447 15.648 17.854 1.00 95.75 92 MET A CA 1
ATOM 731 C C . MET A 1 92 ? -9.202 16.543 17.748 1.00 95.75 92 MET A C 1
ATOM 733 O O . MET A 1 92 ? -9.121 17.552 18.444 1.00 95.75 92 MET A O 1
ATOM 737 N N . ASN A 1 93 ? -8.223 16.186 16.910 1.00 93.19 93 ASN A N 1
ATOM 738 C CA . ASN A 1 93 ? -6.893 16.803 16.845 1.00 93.19 93 ASN A CA 1
ATOM 739 C C . ASN A 1 93 ? -6.134 16.757 18.184 1.00 93.19 93 ASN A C 1
ATOM 741 O O . ASN A 1 93 ? -5.324 17.634 18.477 1.00 93.19 93 ASN A O 1
ATOM 745 N N . ARG A 1 94 ? -6.424 15.753 19.022 1.00 92.19 94 ARG A N 1
ATOM 746 C CA . ARG A 1 94 ? -5.843 15.560 20.365 1.00 92.19 94 ARG A CA 1
ATOM 747 C C . ARG A 1 94 ? -5.260 14.166 20.554 1.00 92.19 94 ARG A C 1
ATOM 749 O O . ARG A 1 94 ? -4.197 14.013 21.155 1.00 92.19 94 ARG A O 1
ATOM 756 N N . GLY A 1 95 ? -5.968 13.155 20.057 1.00 90.31 95 GLY A N 1
ATOM 757 C CA . GLY A 1 95 ? -5.559 11.758 20.116 1.00 90.31 95 GLY A CA 1
ATOM 758 C C . GLY A 1 95 ? -4.564 11.384 19.018 1.00 90.31 95 GLY A C 1
ATOM 759 O 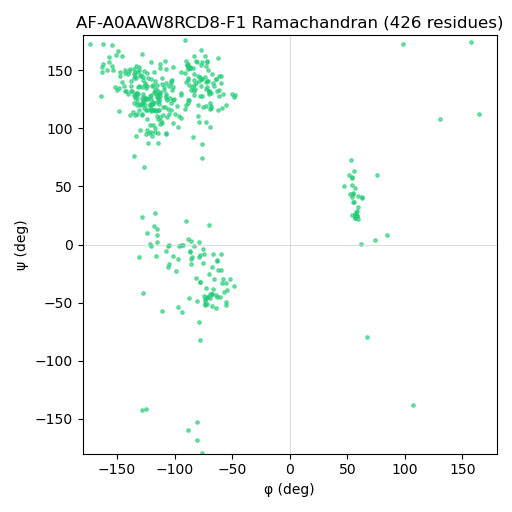O . GLY A 1 95 ? -4.503 12.023 17.969 1.00 90.31 95 GLY A O 1
ATOM 760 N N . ARG A 1 96 ? -3.813 10.302 19.256 1.00 91.69 96 ARG A N 1
ATOM 761 C CA . ARG A 1 96 ? -2.789 9.790 18.324 1.00 91.69 96 ARG A CA 1
ATOM 762 C C . ARG A 1 96 ? -3.076 8.402 17.751 1.00 91.69 96 ARG A C 1
ATOM 764 O O . ARG A 1 96 ? -2.412 7.972 16.813 1.00 91.69 96 ARG A O 1
ATOM 771 N N . GLY A 1 97 ? -4.080 7.709 18.280 1.00 94.56 97 GLY A N 1
ATOM 772 C CA . GLY A 1 97 ? -4.545 6.448 17.721 1.00 94.56 97 GLY A CA 1
ATOM 773 C C . GLY A 1 97 ? -5.927 6.065 18.224 1.00 94.56 97 GLY A C 1
ATOM 774 O O . GLY A 1 97 ? -6.316 6.410 19.340 1.00 94.56 97 GLY A O 1
ATOM 775 N N . SER A 1 98 ? -6.700 5.369 17.393 1.00 97.31 98 SER A N 1
ATOM 776 C CA . SER A 1 98 ? -8.091 5.036 17.717 1.00 97.31 98 SER A CA 1
ATOM 777 C C . SER A 1 98 ? -8.178 3.655 18.364 1.00 97.31 98 SER A C 1
ATOM 779 O O . SER A 1 98 ? -8.647 3.524 19.493 1.00 97.31 98 SER A O 1
ATOM 781 N N . ILE A 1 99 ? -7.699 2.616 17.680 1.00 98.44 99 ILE A N 1
ATOM 782 C CA . ILE A 1 99 ? -7.805 1.228 18.136 1.00 98.44 99 ILE A CA 1
ATOM 783 C C . ILE A 1 99 ? -6.461 0.525 17.986 1.00 98.44 99 ILE A C 1
ATOM 785 O O . ILE A 1 99 ? -5.884 0.504 16.900 1.00 98.44 99 ILE A O 1
ATOM 789 N N . SER A 1 100 ? -6.022 -0.130 19.056 1.00 98.31 100 SER A N 1
ATOM 790 C CA . SER A 1 100 ? -4.931 -1.102 19.025 1.00 98.31 100 SER A CA 1
ATOM 791 C C . SER A 1 100 ? -5.455 -2.485 19.380 1.00 98.31 100 SER A C 1
ATOM 793 O O . SER A 1 100 ? -6.191 -2.648 20.354 1.00 98.31 100 SER A O 1
ATOM 795 N N . VAL A 1 101 ? -5.083 -3.490 18.592 1.00 98.62 101 VAL A N 1
ATOM 796 C CA . VAL A 1 101 ? -5.353 -4.898 18.876 1.00 98.62 101 VAL A CA 1
ATOM 797 C C . VAL A 1 101 ? -4.047 -5.672 18.851 1.00 98.62 101 VAL A C 1
ATOM 799 O O . VAL A 1 101 ? -3.316 -5.655 17.865 1.00 98.62 101 VAL A O 1
ATOM 802 N N . SER A 1 102 ? -3.776 -6.393 19.929 1.00 98.25 102 SER A N 1
ATOM 803 C CA . SER A 1 102 ? -2.600 -7.237 20.088 1.00 98.25 102 SER A CA 1
ATOM 804 C C . SER A 1 102 ? -3.000 -8.691 20.315 1.00 98.25 102 SER A C 1
ATOM 806 O O . SER A 1 102 ? -3.914 -8.981 21.094 1.00 98.25 102 SER A O 1
ATOM 808 N N . LEU A 1 103 ? -2.304 -9.613 19.639 1.00 97.56 103 LEU A N 1
ATOM 809 C CA . LEU A 1 103 ? -2.527 -11.064 19.737 1.00 97.56 103 LEU A CA 1
ATOM 810 C C . LEU A 1 103 ? -3.988 -11.464 19.452 1.00 97.56 103 LEU A C 1
ATOM 812 O O . LEU A 1 103 ? -4.565 -12.342 20.097 1.00 97.56 103 LEU A O 1
ATOM 816 N N . GLY A 1 104 ? -4.616 -10.771 18.500 1.00 97.69 104 GLY A N 1
ATOM 817 C CA . GLY A 1 104 ? -6.008 -10.982 18.124 1.00 97.69 104 GLY A CA 1
ATOM 818 C C . GLY A 1 104 ? -6.199 -12.028 17.022 1.00 97.69 104 GLY A C 1
ATOM 819 O O . GLY A 1 104 ? -5.322 -12.245 16.184 1.00 97.69 104 GLY A O 1
ATOM 820 N N . LYS A 1 105 ? -7.379 -12.651 16.981 1.00 98.06 105 LYS A N 1
ATOM 821 C CA . LYS A 1 105 ? -7.807 -13.562 15.908 1.00 98.06 105 LYS A CA 1
ATOM 822 C C . LYS A 1 105 ? -9.248 -13.263 15.487 1.00 98.06 105 LYS A C 1
ATOM 824 O O . LYS A 1 105 ? -10.021 -12.790 16.308 1.00 98.06 105 LYS A O 1
ATOM 829 N N . TYR A 1 106 ? -9.603 -13.531 14.229 1.00 98.38 106 TYR A N 1
ATOM 830 C CA . TYR A 1 106 ? -10.964 -13.367 13.682 1.00 98.38 106 TYR A CA 1
ATOM 831 C C . TYR A 1 106 ? -11.553 -11.974 13.956 1.00 98.38 106 TYR A C 1
ATOM 833 O O . TYR A 1 106 ? -12.583 -11.811 14.619 1.00 98.38 106 TYR A O 1
ATOM 841 N N . LEU A 1 107 ? -10.859 -10.957 13.449 1.00 98.75 107 LEU A N 1
ATOM 842 C CA . LEU A 1 107 ? -11.180 -9.554 13.687 1.00 98.75 107 LEU A CA 1
ATOM 843 C C . LEU A 1 107 ? -11.866 -8.947 12.462 1.00 98.75 107 LEU A C 1
ATOM 845 O O . LEU A 1 107 ? -11.466 -9.196 11.324 1.00 98.75 107 LEU A O 1
ATOM 849 N N . VAL A 1 108 ? -12.869 -8.104 12.687 1.00 98.81 108 VAL A N 1
ATOM 850 C CA . VAL A 1 108 ? -13.520 -7.318 11.638 1.00 98.81 108 VAL A CA 1
ATOM 851 C C . VAL A 1 108 ? -13.585 -5.859 12.063 1.00 98.81 108 VAL A C 1
ATOM 853 O O . VAL A 1 108 ? -14.245 -5.541 13.049 1.00 98.81 108 VAL A O 1
ATOM 856 N N . VAL A 1 109 ? -12.975 -4.974 11.276 1.00 98.81 109 VAL A N 1
ATOM 857 C CA . VAL A 1 109 ? -13.183 -3.522 11.362 1.00 98.81 109 VAL A CA 1
ATOM 858 C C . VAL A 1 109 ? -13.830 -3.077 10.062 1.00 98.81 109 VAL A C 1
ATOM 860 O O . VAL A 1 109 ? -13.225 -3.181 8.990 1.00 98.81 109 VAL A O 1
ATOM 863 N N . GLY A 1 110 ? -15.100 -2.686 10.129 1.00 98.50 110 GLY A N 1
ATOM 864 C CA . GLY A 1 110 ? -15.898 -2.514 8.925 1.00 98.50 110 GLY A CA 1
ATOM 865 C C . GLY A 1 110 ? -16.842 -1.334 8.962 1.00 98.50 110 GLY A C 1
ATOM 866 O O . GLY A 1 110 ? -17.650 -1.249 9.879 1.00 98.50 110 GLY A O 1
ATOM 867 N N . ASN A 1 111 ? -16.842 -0.531 7.899 1.00 98.50 111 ASN A N 1
ATOM 868 C CA . ASN A 1 111 ? -17.759 0.598 7.761 1.00 98.50 111 ASN A CA 1
ATOM 869 C C . ASN A 1 111 ? -17.605 1.627 8.895 1.00 98.50 111 ASN A C 1
ATOM 871 O O . ASN A 1 111 ? -18.584 2.085 9.475 1.00 98.50 111 ASN A O 1
ATOM 875 N N . CYS A 1 112 ? -16.361 1.918 9.270 1.00 98.81 112 CYS A N 1
ATOM 876 C CA . CYS A 1 112 ? -16.013 2.940 10.249 1.00 98.81 112 CYS A CA 1
ATOM 877 C C . CYS A 1 112 ? -15.368 4.151 9.570 1.00 98.81 112 CYS A C 1
ATOM 879 O O . CYS A 1 112 ? -14.787 4.037 8.490 1.00 98.81 112 CYS A O 1
ATOM 881 N N . GLU A 1 113 ? -15.431 5.293 10.239 1.00 98.56 113 GLU A N 1
ATOM 882 C CA . GLU A 1 113 ? -14.712 6.509 9.864 1.00 98.56 113 GLU A CA 1
ATOM 883 C C . GLU A 1 113 ? -13.617 6.788 10.900 1.00 98.56 113 GLU A C 1
ATOM 885 O O . GLU A 1 113 ? -13.812 6.519 12.084 1.00 98.56 113 GLU A O 1
ATOM 890 N N . PHE A 1 114 ? -12.462 7.282 10.462 1.00 98.50 114 PHE A N 1
ATOM 891 C CA . PHE A 1 114 ? -11.320 7.619 11.308 1.00 98.50 114 PHE A CA 1
ATOM 892 C C . PHE A 1 114 ? -10.760 8.969 10.873 1.00 98.50 114 PHE A C 1
ATOM 894 O O . PHE A 1 114 ? -10.370 9.119 9.713 1.00 98.50 114 PHE A O 1
ATOM 901 N N . SER A 1 115 ? -10.714 9.934 11.789 1.00 96.88 115 SER A N 1
ATOM 902 C CA . SER A 1 115 ? -10.370 11.306 11.421 1.00 96.88 115 SER A CA 1
ATOM 903 C C . SER A 1 115 ? -9.661 12.102 12.510 1.00 96.88 115 SER A C 1
ATOM 905 O O . SER A 1 115 ? -9.658 11.727 13.690 1.00 96.88 115 SER A O 1
ATOM 907 N N . ASN A 1 116 ? -9.098 13.239 12.087 1.00 93.88 116 ASN A N 1
ATOM 908 C CA . ASN A 1 116 ? -8.589 14.312 12.940 1.00 93.88 116 ASN A CA 1
ATOM 909 C C . ASN A 1 116 ? -7.417 13.888 13.839 1.00 93.88 116 ASN A C 1
ATOM 911 O O . ASN A 1 116 ? -7.362 14.251 15.017 1.00 93.88 116 ASN A O 1
ATOM 915 N N . TYR A 1 117 ? -6.491 13.077 13.315 1.00 91.38 117 TYR A N 1
ATOM 916 C CA . TYR A 1 117 ? -5.182 12.895 13.951 1.00 91.38 117 TYR A CA 1
ATOM 917 C C . TYR A 1 117 ? -4.398 14.218 13.939 1.00 91.38 117 TYR A C 1
ATOM 919 O O . TYR A 1 117 ? -4.408 14.923 12.931 1.00 91.38 117 TYR A O 1
ATOM 927 N N . SER A 1 118 ? -3.658 14.506 15.017 1.00 83.50 118 SER A N 1
ATOM 928 C CA . SER A 1 118 ? -2.743 15.652 15.091 1.00 83.50 118 SER A CA 1
ATOM 929 C C . SER A 1 118 ? -1.414 15.300 15.760 1.00 83.50 118 SER A C 1
ATOM 931 O O . SER A 1 118 ? -1.384 14.627 16.790 1.00 83.50 118 SER A O 1
ATOM 933 N N . LEU A 1 119 ? -0.322 15.846 15.215 1.00 83.94 119 LEU A N 1
ATOM 934 C CA . LEU A 1 119 ? 1.034 15.785 15.787 1.00 83.94 119 LEU A CA 1
ATOM 935 C C . LEU A 1 119 ? 1.237 16.772 16.948 1.00 83.94 119 LEU A C 1
ATOM 937 O O . LEU A 1 119 ? 2.275 16.752 17.606 1.00 83.94 119 LEU A O 1
ATOM 941 N N . LYS A 1 120 ? 0.275 17.673 17.195 1.00 86.38 120 LYS A N 1
ATOM 942 C CA . LYS A 1 120 ? 0.420 18.797 18.134 1.00 86.38 120 LYS A CA 1
ATOM 943 C C . LYS A 1 120 ? 0.816 18.367 19.549 1.00 86.38 120 LYS A C 1
ATOM 945 O O . LYS A 1 120 ? 1.502 19.117 20.240 1.00 86.38 120 LYS A O 1
ATOM 950 N N . PHE A 1 121 ? 0.353 17.200 19.989 1.00 84.62 121 PHE A N 1
ATOM 951 C CA . PHE A 1 121 ? 0.518 16.733 21.367 1.00 84.62 121 PHE A CA 1
ATOM 952 C C . PHE A 1 121 ? 1.631 15.692 21.544 1.00 84.62 121 PHE A C 1
ATOM 954 O O . PHE A 1 121 ? 2.004 15.396 22.676 1.00 84.62 121 PHE A O 1
ATOM 961 N N . GLY A 1 122 ? 2.197 15.173 20.458 1.00 84.25 122 GLY A N 1
ATOM 962 C CA . GLY A 1 122 ? 3.253 14.165 20.482 1.00 84.25 122 GLY A CA 1
ATOM 963 C C . GLY A 1 122 ? 3.303 13.398 19.170 1.00 84.25 122 GLY A C 1
ATOM 964 O O . GLY A 1 122 ? 2.438 13.565 18.309 1.00 84.25 122 GLY A O 1
ATOM 965 N N . HIS A 1 123 ? 4.296 12.530 19.031 1.00 86.00 123 HIS A N 1
ATOM 966 C CA . HIS A 1 123 ? 4.440 11.680 17.855 1.00 86.00 123 HIS A CA 1
ATOM 967 C C . HIS A 1 123 ? 5.064 10.342 18.233 1.00 86.00 123 HIS A C 1
ATOM 969 O O . HIS A 1 123 ? 5.875 10.255 19.144 1.00 86.00 123 HIS A O 1
ATOM 975 N N . TYR A 1 124 ? 4.711 9.267 17.543 1.00 84.75 124 TYR A N 1
ATOM 976 C CA . TYR A 1 124 ? 5.425 8.005 17.687 1.00 84.75 124 TYR A CA 1
ATOM 977 C C . TYR A 1 124 ? 5.538 7.287 16.356 1.00 84.75 124 TYR A C 1
ATOM 979 O O . TYR A 1 124 ? 4.653 7.346 15.508 1.00 84.75 124 TYR A O 1
ATOM 987 N N . LYS A 1 125 ? 6.613 6.512 16.205 1.00 81.31 125 LYS A N 1
ATOM 988 C CA . LYS A 1 125 ? 6.917 5.763 14.981 1.00 81.31 125 LYS A CA 1
ATOM 989 C C . LYS A 1 125 ? 5.852 4.743 14.573 1.00 81.31 125 LYS A C 1
ATOM 991 O O . LYS A 1 125 ? 6.030 4.120 13.533 1.00 81.31 125 LYS A O 1
ATOM 996 N N . THR A 1 126 ? 4.833 4.470 15.389 1.00 82.62 126 THR A N 1
ATOM 997 C CA . THR A 1 126 ? 3.679 3.617 15.048 1.00 82.62 126 THR A CA 1
ATOM 998 C C . THR A 1 126 ? 2.341 4.293 15.332 1.00 82.62 126 THR A C 1
ATOM 1000 O O . THR A 1 126 ? 1.350 3.587 15.519 1.00 82.62 126 THR A O 1
ATOM 1003 N N . ASP A 1 127 ? 2.293 5.627 15.376 1.00 90.88 127 ASP A N 1
ATOM 1004 C CA . ASP A 1 127 ? 1.027 6.352 15.474 1.00 90.88 127 ASP A CA 1
ATOM 1005 C C . ASP A 1 127 ? 0.107 5.926 14.334 1.00 90.88 127 ASP A C 1
ATOM 1007 O O . ASP A 1 127 ? 0.456 6.013 13.150 1.00 90.88 127 ASP A O 1
ATOM 1011 N N . SER A 1 128 ? -1.055 5.388 14.705 1.00 94.75 128 SER A N 1
ATOM 1012 C CA . SER A 1 128 ? -2.018 4.930 13.723 1.00 94.75 128 SER A CA 1
ATOM 1013 C C . SER A 1 128 ? -3.456 4.937 14.200 1.00 94.75 128 SER A C 1
ATOM 1015 O O . SER A 1 128 ? -3.730 4.731 15.378 1.00 94.75 128 SER A O 1
ATOM 1017 N N . ASN A 1 129 ? -4.406 5.134 13.283 1.00 97.06 129 ASN A N 1
ATOM 1018 C CA . ASN A 1 129 ? -5.819 4.975 13.629 1.00 97.06 129 ASN A CA 1
ATOM 1019 C C . ASN A 1 129 ? -6.113 3.524 14.025 1.00 97.06 129 ASN A C 1
ATOM 1021 O O . ASN A 1 129 ? -6.755 3.287 15.049 1.00 97.06 129 ASN A O 1
ATOM 1025 N N . LEU A 1 130 ? -5.607 2.568 13.243 1.00 98.50 130 LEU A N 1
ATOM 1026 C CA . LEU A 1 130 ? -5.712 1.139 13.511 1.00 98.50 130 LEU A CA 1
ATOM 1027 C C . LEU A 1 130 ? -4.328 0.498 13.618 1.00 98.50 130 LEU A C 1
ATOM 1029 O O . LEU A 1 130 ? -3.589 0.451 12.635 1.00 98.50 130 LEU A O 1
ATOM 1033 N N . LEU A 1 131 ? -4.032 -0.081 14.778 1.00 98.19 131 LEU A N 1
ATOM 1034 C CA . LEU A 1 131 ? -2.838 -0.884 15.011 1.00 98.19 131 LEU A CA 1
ATOM 1035 C C . LEU A 1 131 ? -3.204 -2.351 15.246 1.00 98.19 131 LEU A C 1
ATOM 1037 O O . LEU A 1 131 ? -3.991 -2.670 16.135 1.00 98.19 131 LEU A O 1
ATOM 1041 N N . PHE A 1 132 ? -2.578 -3.251 14.492 1.00 98.50 132 PHE A N 1
ATOM 1042 C CA . PHE A 1 132 ? -2.653 -4.694 14.698 1.00 98.50 132 PHE A CA 1
ATOM 1043 C C . PHE A 1 132 ? -1.259 -5.255 14.970 1.00 98.50 132 PHE A C 1
ATOM 1045 O O . PHE A 1 132 ? -0.394 -5.245 14.094 1.00 98.50 132 PHE A O 1
ATOM 1052 N N . VAL A 1 133 ? -1.057 -5.788 16.173 1.00 97.94 133 VAL A N 1
ATOM 1053 C CA . VAL A 1 133 ? 0.208 -6.400 16.583 1.00 97.94 133 VAL A CA 1
ATOM 1054 C C . VAL A 1 133 ? 0.038 -7.907 16.715 1.00 97.94 133 VAL A C 1
ATOM 1056 O O . VAL A 1 133 ? -0.744 -8.372 17.546 1.00 97.94 133 VAL A O 1
ATOM 1059 N N . SER A 1 134 ? 0.767 -8.689 15.917 1.00 98.12 134 SER A N 1
ATOM 1060 C CA . SER A 1 134 ? 0.745 -10.159 15.981 1.00 98.12 134 SER A CA 1
ATOM 1061 C C . SER A 1 134 ? -0.677 -10.738 15.905 1.00 98.12 134 SER A C 1
ATOM 1063 O O . SER A 1 134 ? -1.051 -11.626 16.669 1.00 98.12 134 SER A O 1
ATOM 1065 N N . CYS A 1 135 ? -1.496 -10.193 15.000 1.00 98.56 135 CYS A N 1
ATOM 1066 C CA . CYS A 1 135 ? -2.893 -10.590 14.806 1.00 98.56 135 CYS A CA 1
ATOM 1067 C C . CYS A 1 135 ? -3.063 -11.503 13.589 1.00 98.56 135 CYS A C 1
ATOM 1069 O O . CYS A 1 135 ? -2.318 -11.406 12.617 1.00 98.56 135 CYS A O 1
ATOM 1071 N N . THR A 1 136 ? -4.090 -12.353 13.606 1.00 98.44 136 THR A N 1
ATOM 1072 C CA . THR A 1 136 ? -4.394 -13.250 12.484 1.00 98.44 136 THR A CA 1
ATOM 1073 C C . THR A 1 136 ? -5.855 -13.208 12.053 1.00 98.44 136 THR A C 1
ATOM 1075 O O . THR A 1 136 ? -6.748 -12.968 12.862 1.00 98.44 136 THR A O 1
ATOM 1078 N N . SER A 1 137 ? -6.130 -13.501 10.777 1.00 98.44 137 SER A N 1
ATOM 1079 C CA . SER A 1 137 ? -7.504 -13.555 10.239 1.00 98.44 137 SER A CA 1
ATOM 1080 C C . SER A 1 137 ? -8.280 -12.247 10.468 1.00 98.44 137 SER A C 1
ATOM 1082 O O . SER A 1 137 ? -9.277 -12.215 11.192 1.00 98.44 137 SER A O 1
ATOM 1084 N N . VAL A 1 138 ? -7.799 -11.157 9.872 1.00 98.81 138 VAL A N 1
ATOM 1085 C CA . VAL A 1 138 ? -8.320 -9.795 10.046 1.00 98.81 138 VAL A CA 1
ATOM 1086 C C . VAL A 1 138 ? -8.946 -9.295 8.745 1.00 98.81 138 VAL A C 1
ATOM 1088 O O . VAL A 1 138 ? -8.334 -9.349 7.680 1.00 98.81 138 VAL A O 1
ATOM 1091 N N . LEU A 1 139 ? -10.166 -8.769 8.833 1.00 98.88 139 LEU A N 1
ATOM 1092 C CA . LEU A 1 139 ? -10.882 -8.132 7.731 1.00 98.88 139 LEU A CA 1
ATOM 1093 C C . LEU A 1 139 ? -11.074 -6.640 8.022 1.00 98.88 139 LEU A C 1
ATOM 1095 O O . LEU A 1 139 ? -11.816 -6.276 8.934 1.00 98.88 139 LEU A O 1
ATOM 1099 N N . ILE A 1 140 ? -10.464 -5.787 7.199 1.00 98.88 140 ILE A N 1
ATOM 1100 C CA . ILE A 1 140 ? -10.582 -4.327 7.268 1.00 98.88 140 ILE A CA 1
ATOM 1101 C C . ILE A 1 140 ? -11.299 -3.859 6.004 1.00 98.88 140 ILE A C 1
ATOM 1103 O O . ILE A 1 140 ? -10.733 -3.937 4.910 1.00 98.88 140 ILE A O 1
ATOM 1107 N N . LYS A 1 141 ? -12.561 -3.430 6.117 1.00 98.69 141 LYS A N 1
ATOM 1108 C CA . LYS A 1 141 ? -13.359 -3.117 4.923 1.00 98.69 141 LYS A CA 1
ATOM 1109 C C . LYS A 1 141 ? -14.251 -1.892 5.000 1.00 98.69 141 LYS A C 1
ATOM 1111 O O . LYS A 1 141 ? -14.855 -1.636 6.032 1.00 98.69 141 LYS A O 1
ATOM 1116 N N . ASN A 1 142 ? -14.460 -1.242 3.857 1.00 98.50 142 ASN A N 1
ATOM 1117 C CA . ASN A 1 142 ? -15.398 -0.123 3.719 1.00 98.50 142 ASN A CA 1
ATOM 1118 C C . ASN A 1 142 ? -15.134 1.014 4.728 1.00 98.50 142 ASN A C 1
ATOM 1120 O O . ASN A 1 142 ? -16.073 1.697 5.114 1.00 98.50 142 ASN A O 1
ATOM 1124 N N . ASN A 1 143 ? -13.905 1.174 5.226 1.00 98.81 143 ASN A N 1
ATOM 1125 C CA . ASN A 1 143 ? -13.595 2.242 6.172 1.00 98.81 143 ASN A CA 1
ATOM 1126 C C . ASN A 1 143 ? -13.162 3.505 5.430 1.00 98.81 143 ASN A C 1
ATOM 1128 O O . ASN A 1 143 ? -12.625 3.429 4.321 1.00 98.81 143 ASN A O 1
ATOM 1132 N N . TYR A 1 144 ? -13.363 4.652 6.065 1.00 98.56 144 TYR A N 1
ATOM 1133 C CA . TYR A 1 144 ? -12.937 5.944 5.555 1.00 98.56 144 TYR A CA 1
ATOM 1134 C C . TYR A 1 144 ? -11.947 6.595 6.521 1.00 98.56 144 TYR A C 1
ATOM 1136 O O . TYR A 1 144 ? -12.268 6.813 7.683 1.00 98.56 144 TYR A O 1
ATOM 1144 N N . PHE A 1 145 ? -10.742 6.881 6.039 1.00 98.44 145 PHE A N 1
ATOM 1145 C CA . PHE A 1 145 ? -9.690 7.573 6.775 1.00 98.44 145 PHE A CA 1
ATOM 1146 C C . PHE A 1 145 ? -9.450 8.928 6.122 1.00 98.44 145 PHE A C 1
ATOM 1148 O O . PHE A 1 145 ? -9.204 8.984 4.910 1.00 98.44 145 PHE A O 1
ATOM 1155 N N . HIS A 1 146 ? -9.531 10.009 6.893 1.00 96.62 146 HIS A N 1
ATOM 1156 C CA . HIS A 1 146 ? -9.355 11.345 6.337 1.00 96.62 146 HIS A CA 1
ATOM 1157 C C . HIS A 1 146 ? -8.931 12.396 7.351 1.00 96.62 146 HIS A C 1
ATOM 1159 O O . HIS A 1 146 ? -9.130 12.235 8.550 1.00 96.62 146 HIS A O 1
ATOM 1165 N N . ASP A 1 147 ? -8.398 13.502 6.831 1.00 91.62 147 ASP A N 1
ATOM 1166 C CA . ASP A 1 147 ? -8.051 14.691 7.616 1.00 91.62 147 ASP A CA 1
ATOM 1167 C C . ASP A 1 147 ? -7.108 14.366 8.782 1.00 91.62 147 ASP A C 1
ATOM 1169 O O . ASP A 1 147 ? -7.273 14.838 9.905 1.00 91.62 147 ASP A O 1
ATOM 1173 N N . ASN A 1 148 ? -6.107 13.532 8.502 1.00 87.31 148 ASN A N 1
ATOM 1174 C CA . ASN A 1 148 ? -5.019 13.288 9.434 1.00 87.31 148 ASN A CA 1
ATOM 1175 C C . ASN A 1 148 ? -3.904 14.294 9.139 1.00 87.31 148 ASN A C 1
ATOM 1177 O O . ASN A 1 148 ? -3.320 14.269 8.054 1.00 87.31 148 ASN A O 1
ATOM 1181 N N . GLU A 1 149 ? -3.606 15.176 10.095 1.00 73.88 149 GLU A N 1
ATOM 1182 C CA . GLU A 1 149 ? -2.556 16.182 9.938 1.00 73.88 149 GLU A CA 1
ATOM 1183 C C . GLU A 1 149 ? -1.188 15.530 9.680 1.00 73.88 149 GLU A C 1
ATOM 1185 O O . GLU A 1 149 ? -0.857 14.478 10.220 1.00 73.88 149 GLU A O 1
ATOM 1190 N N . GLY A 1 150 ? -0.373 16.179 8.856 1.00 64.44 150 GLY A N 1
ATOM 1191 C CA . GLY A 1 150 ? 0.973 15.749 8.490 1.00 64.44 150 GLY A CA 1
ATOM 1192 C C . GLY A 1 150 ? 1.382 16.532 7.256 1.00 64.44 150 GLY A C 1
ATOM 1193 O O . GLY A 1 150 ? 0.745 16.404 6.220 1.00 64.44 150 GLY A O 1
ATOM 1194 N N . GLN A 1 151 ? 2.362 17.425 7.379 1.00 60.84 151 GLN A N 1
ATOM 1195 C CA . GLN A 1 151 ? 2.758 18.328 6.285 1.00 60.84 151 GLN A CA 1
ATOM 1196 C C . GLN A 1 151 ? 4.085 17.928 5.639 1.00 60.84 151 GLN A C 1
ATOM 1198 O O . GLN A 1 151 ? 4.537 18.584 4.703 1.00 60.84 151 GLN A O 1
ATOM 1203 N N . SER A 1 152 ? 4.726 16.871 6.139 1.00 63.59 152 SER A N 1
ATOM 1204 C CA . SER A 1 152 ? 6.006 16.407 5.623 1.00 63.59 152 SER A CA 1
ATOM 1205 C C . SER A 1 152 ? 6.136 14.888 5.682 1.00 63.59 152 SER A C 1
ATOM 1207 O O . SER A 1 152 ? 5.418 14.206 6.419 1.00 63.59 152 SER A O 1
ATOM 1209 N N . ASN A 1 153 ? 7.097 14.396 4.907 1.00 63.38 153 ASN A N 1
ATOM 1210 C CA . ASN A 1 153 ? 7.586 13.024 4.906 1.00 63.38 153 ASN A CA 1
ATOM 1211 C C . ASN A 1 153 ? 8.763 12.822 5.886 1.00 63.38 153 ASN A C 1
ATOM 1213 O O . ASN A 1 153 ? 9.536 11.879 5.745 1.00 63.38 153 ASN A O 1
ATOM 1217 N N . GLU A 1 154 ? 8.942 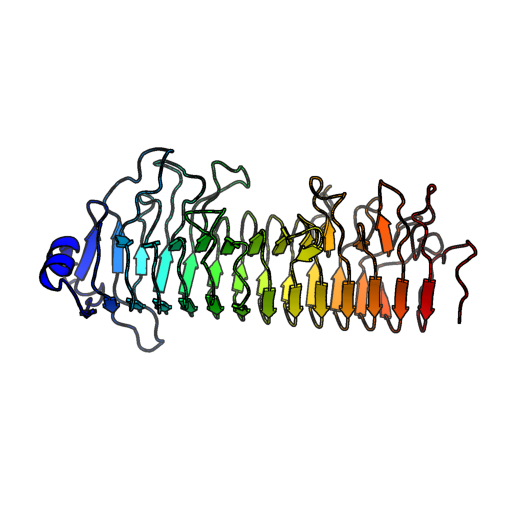13.709 6.875 1.00 73.88 154 GLU A N 1
ATOM 1218 C CA . GLU A 1 154 ? 9.910 13.473 7.949 1.00 73.88 154 GLU A CA 1
ATOM 1219 C C . GLU A 1 154 ? 9.413 12.341 8.858 1.00 73.88 154 GLU A C 1
ATOM 1221 O O . GLU A 1 154 ? 8.289 12.409 9.349 1.00 73.88 154 GLU A O 1
ATOM 1226 N N . ASP A 1 155 ? 10.265 11.358 9.174 1.00 67.19 155 ASP A N 1
ATOM 1227 C CA . ASP A 1 155 ? 9.919 10.180 9.997 1.00 67.19 155 ASP A CA 1
ATOM 1228 C C . ASP A 1 155 ? 9.179 10.517 11.305 1.00 67.19 155 ASP A C 1
ATOM 1230 O O . ASP A 1 155 ? 8.285 9.788 11.737 1.00 67.19 155 ASP A O 1
ATOM 1234 N N . ARG A 1 156 ? 9.531 11.644 11.937 1.00 67.62 156 ARG A N 1
ATOM 1235 C CA . ARG A 1 156 ? 8.923 12.134 13.187 1.00 67.62 156 ARG A CA 1
ATOM 1236 C C . ARG A 1 156 ? 7.519 12.735 13.018 1.00 67.62 156 ARG A C 1
ATOM 1238 O O . ARG A 1 156 ? 6.882 13.080 14.002 1.00 67.62 156 ARG A O 1
ATOM 1245 N N . GLN A 1 157 ? 7.057 12.909 11.785 1.00 70.94 157 GLN A N 1
ATOM 1246 C CA . GLN A 1 157 ? 5.761 13.500 11.435 1.00 70.94 157 GLN A CA 1
ATOM 1247 C C . GLN A 1 157 ? 4.828 12.491 10.744 1.00 70.94 157 GLN A C 1
ATOM 1249 O O . GLN A 1 157 ? 3.710 12.840 10.351 1.00 70.94 157 GLN A O 1
ATOM 1254 N N . LEU A 1 158 ? 5.274 11.239 10.588 1.00 78.75 158 LEU A N 1
ATOM 1255 C CA . LEU A 1 158 ? 4.498 10.194 9.934 1.00 78.75 158 LEU A CA 1
ATOM 1256 C C . LEU A 1 158 ? 3.423 9.647 10.873 1.00 78.75 158 LEU A C 1
ATOM 1258 O O . LEU A 1 158 ? 3.702 9.184 11.977 1.00 78.75 158 LEU A O 1
ATOM 1262 N N . ASN A 1 159 ? 2.192 9.628 10.376 1.00 86.75 159 ASN A N 1
ATOM 1263 C CA . ASN A 1 159 ? 1.076 8.906 10.967 1.00 86.75 159 ASN A CA 1
ATOM 1264 C C . ASN A 1 159 ? 0.443 7.998 9.920 1.00 86.75 159 ASN A C 1
ATOM 1266 O O . ASN A 1 159 ? 0.472 8.283 8.720 1.00 86.75 159 ASN A O 1
ATOM 1270 N N . ARG A 1 160 ? -0.113 6.882 10.381 1.00 93.19 160 ARG A N 1
ATOM 1271 C CA . ARG A 1 160 ? -0.598 5.814 9.508 1.00 93.19 160 ARG A CA 1
ATOM 1272 C C . ARG A 1 160 ? -2.073 5.584 9.728 1.00 93.19 160 ARG A C 1
ATOM 1274 O O . ARG A 1 160 ? -2.550 5.546 10.854 1.00 93.19 160 ARG A O 1
ATOM 1281 N N . CYS A 1 161 ? -2.813 5.309 8.672 1.00 97.31 161 CYS A N 1
ATOM 1282 C CA . CYS A 1 161 ? -4.198 4.897 8.859 1.00 97.31 161 CYS A CA 1
ATOM 1283 C C . CYS A 1 161 ? -4.257 3.472 9.433 1.00 97.31 161 CYS A C 1
ATOM 1285 O O . CYS A 1 161 ? -4.979 3.209 10.396 1.00 97.31 161 CYS A O 1
ATOM 1287 N N . ILE A 1 162 ? -3.451 2.560 8.878 1.00 98.50 162 ILE A N 1
ATOM 1288 C CA . ILE A 1 162 ? -3.382 1.156 9.296 1.00 98.50 162 ILE A CA 1
ATOM 1289 C C . ILE A 1 162 ? -1.921 0.732 9.473 1.00 98.50 162 ILE A C 1
ATOM 1291 O O . ILE A 1 162 ? -1.134 0.822 8.533 1.00 98.50 162 ILE A O 1
ATOM 1295 N N . SER A 1 163 ? -1.585 0.200 10.649 1.00 98.00 163 SER A N 1
ATOM 1296 C CA . SER A 1 163 ? -0.300 -0.442 10.944 1.00 98.00 163 SER A CA 1
ATOM 1297 C C . SER A 1 163 ? -0.499 -1.917 11.291 1.00 98.00 163 SER A C 1
ATOM 1299 O O . SER A 1 163 ? -1.313 -2.253 12.152 1.00 98.00 163 SER A O 1
ATOM 1301 N N . ILE A 1 164 ? 0.267 -2.805 10.658 1.00 98.31 164 ILE A N 1
ATOM 1302 C CA . ILE A 1 164 ? 0.291 -4.245 10.945 1.00 98.31 164 ILE A CA 1
ATOM 1303 C C . ILE A 1 164 ? 1.741 -4.677 11.146 1.00 98.31 164 ILE A C 1
ATOM 1305 O O . ILE A 1 164 ? 2.556 -4.540 10.234 1.00 98.31 164 ILE A O 1
ATOM 1309 N N . HIS A 1 165 ? 2.078 -5.218 12.313 1.00 96.75 165 HIS A N 1
ATOM 1310 C CA . HIS A 1 165 ? 3.422 -5.743 12.561 1.00 96.75 165 HIS A CA 1
ATOM 1311 C C . HIS A 1 165 ? 3.440 -6.820 13.643 1.00 96.75 165 HIS A C 1
ATOM 1313 O O . HIS A 1 165 ? 2.460 -7.034 14.349 1.00 96.75 165 HIS A O 1
ATOM 1319 N N . ASP A 1 166 ? 4.579 -7.485 13.818 1.00 96.44 166 ASP A N 1
ATOM 1320 C CA . ASP A 1 166 ? 4.764 -8.442 14.906 1.00 96.44 166 ASP A CA 1
ATOM 1321 C C . ASP A 1 166 ? 5.344 -7.803 16.172 1.00 96.44 166 ASP A C 1
ATOM 1323 O O . ASP A 1 166 ? 6.127 -6.851 16.109 1.00 96.44 166 ASP A O 1
ATOM 1327 N N . ARG A 1 167 ? 4.949 -8.343 17.332 1.00 94.00 167 ARG A N 1
ATOM 1328 C CA . ARG A 1 167 ? 5.550 -8.034 18.639 1.00 94.00 167 ARG A CA 1
ATOM 1329 C C . ARG A 1 167 ? 6.969 -8.595 18.719 1.00 94.00 167 ARG A C 1
ATOM 1331 O O . ARG A 1 167 ? 7.880 -7.890 19.140 1.00 94.00 167 ARG A O 1
ATOM 1338 N N . ASP A 1 168 ? 7.148 -9.848 18.298 1.00 93.12 168 ASP A N 1
ATOM 1339 C CA . ASP A 1 168 ? 8.446 -10.520 18.224 1.00 93.12 168 ASP A CA 1
ATOM 1340 C C . ASP A 1 168 ? 8.824 -10.790 16.763 1.00 93.12 168 ASP A C 1
ATOM 1342 O O . ASP A 1 168 ? 8.256 -11.654 16.101 1.00 93.12 168 ASP A O 1
ATOM 1346 N N . ARG A 1 169 ? 9.831 -10.065 16.267 1.00 88.38 169 ARG A N 1
ATOM 1347 C CA . ARG A 1 169 ? 10.343 -10.220 14.896 1.00 88.38 169 ARG A CA 1
ATOM 1348 C C . ARG A 1 169 ? 11.039 -11.565 14.655 1.00 88.38 169 ARG A C 1
ATOM 1350 O O . ARG A 1 169 ? 11.224 -11.941 13.502 1.00 88.38 169 ARG A O 1
ATOM 1357 N N . LYS A 1 170 ? 11.465 -12.269 15.710 1.00 89.75 170 LYS A N 1
ATOM 1358 C CA . LYS A 1 170 ? 12.092 -13.595 15.595 1.00 89.75 170 LYS A CA 1
ATOM 1359 C C . LYS A 1 170 ? 11.055 -14.706 15.447 1.00 89.75 170 LYS A C 1
ATOM 1361 O O . LYS A 1 170 ? 11.351 -15.712 14.812 1.00 89.75 170 LYS A O 1
ATOM 1366 N N . ASN A 1 171 ? 9.858 -14.501 15.995 1.00 92.75 171 ASN A N 1
ATOM 1367 C CA . ASN A 1 171 ? 8.735 -15.435 15.941 1.00 92.75 171 ASN A CA 1
ATOM 1368 C C . ASN A 1 171 ? 7.481 -14.721 15.399 1.00 92.75 171 ASN A C 1
ATOM 1370 O O . ASN A 1 171 ? 6.520 -14.509 16.142 1.00 92.75 171 ASN A O 1
ATOM 1374 N N . PRO A 1 172 ? 7.500 -14.303 14.121 1.00 94.56 172 PRO A N 1
ATOM 1375 C CA . PRO A 1 172 ? 6.396 -13.576 13.504 1.00 94.56 172 PRO A CA 1
ATOM 1376 C C . PRO A 1 172 ? 5.156 -14.468 13.382 1.00 94.56 172 PRO A C 1
ATOM 1378 O O . PRO A 1 172 ? 5.260 -15.646 13.029 1.00 94.56 172 PRO A O 1
ATOM 1381 N N . ILE A 1 173 ? 3.978 -13.911 13.660 1.00 96.44 173 ILE A N 1
ATOM 1382 C CA . ILE A 1 173 ? 2.709 -14.647 13.541 1.00 96.44 173 ILE A CA 1
ATOM 1383 C C . ILE A 1 173 ? 1.631 -13.890 12.764 1.00 96.44 173 ILE A C 1
ATOM 1385 O O . ILE A 1 173 ? 0.605 -14.485 12.434 1.00 96.44 173 ILE A O 1
ATOM 1389 N N . SER A 1 174 ? 1.825 -12.601 12.471 1.00 97.56 174 SER A N 1
ATOM 1390 C CA . SER A 1 174 ? 0.852 -11.790 11.735 1.00 97.56 174 SER A CA 1
ATOM 1391 C C . SER A 1 174 ? 0.569 -12.386 10.355 1.00 97.56 174 SER A C 1
ATOM 1393 O O . SER A 1 174 ? 1.471 -12.496 9.523 1.00 97.56 174 SER A O 1
ATOM 1395 N N . ASN A 1 175 ? -0.680 -12.795 10.103 1.00 97.81 175 ASN A N 1
ATOM 1396 C CA . ASN A 1 175 ? -1.063 -13.429 8.837 1.00 97.81 175 ASN A CA 1
ATOM 1397 C C . ASN A 1 175 ? -2.582 -13.419 8.582 1.00 97.81 175 ASN A C 1
ATOM 1399 O O . ASN A 1 175 ? -3.389 -13.421 9.511 1.00 97.81 175 ASN A O 1
ATOM 1403 N N . GLY A 1 176 ? -3.005 -13.494 7.321 1.00 98.00 176 GLY A N 1
ATOM 1404 C CA . GLY A 1 176 ? -4.421 -13.555 6.952 1.00 98.00 176 GLY A CA 1
ATOM 1405 C C . GLY A 1 176 ? -5.109 -12.199 7.073 1.00 98.00 176 GLY A C 1
ATOM 1406 O O . GLY A 1 176 ? -6.062 -12.068 7.840 1.00 98.00 176 GLY A O 1
ATOM 1407 N N . PHE A 1 177 ? -4.624 -11.199 6.336 1.00 98.75 177 PHE A N 1
ATOM 1408 C CA . PHE A 1 177 ? -5.202 -9.852 6.305 1.00 98.75 177 PHE A CA 1
ATOM 1409 C C . PHE A 1 177 ? -5.919 -9.583 4.982 1.00 98.75 177 PHE A C 1
ATOM 1411 O O . PHE A 1 177 ? -5.353 -9.755 3.906 1.00 98.75 177 PHE A O 1
ATOM 1418 N N . PHE A 1 178 ? -7.162 -9.116 5.072 1.00 98.81 178 PHE A N 1
ATOM 1419 C CA . PHE A 1 178 ? -7.995 -8.750 3.930 1.00 98.81 178 PHE A CA 1
ATOM 1420 C C . PHE A 1 178 ? -8.402 -7.283 4.061 1.00 98.81 178 PHE A C 1
ATOM 1422 O O . PHE A 1 178 ? -9.295 -6.951 4.844 1.00 98.81 178 PHE A O 1
ATOM 1429 N N . ILE A 1 179 ? -7.750 -6.406 3.304 1.00 98.88 179 ILE A N 1
ATOM 1430 C CA . ILE A 1 179 ? -7.934 -4.955 3.361 1.00 98.88 179 ILE A CA 1
ATOM 1431 C C . ILE A 1 179 ? -8.613 -4.507 2.071 1.00 98.88 179 ILE A C 1
ATOM 1433 O O . ILE A 1 179 ? -7.988 -4.490 1.008 1.00 98.88 179 ILE A O 1
ATOM 1437 N N . LYS A 1 180 ? -9.915 -4.199 2.133 1.00 98.69 180 LYS A N 1
ATOM 1438 C CA . LYS A 1 180 ? -10.691 -3.930 0.917 1.00 98.69 180 LYS A CA 1
ATOM 1439 C C . LYS A 1 180 ? -11.706 -2.805 0.982 1.00 98.69 180 LYS A C 1
ATOM 1441 O O . LYS A 1 180 ? -12.384 -2.646 1.990 1.00 98.69 180 LYS A O 1
ATOM 1446 N N . ASN A 1 181 ? -11.895 -2.107 -0.136 1.00 98.69 181 ASN A N 1
ATOM 1447 C CA . ASN A 1 181 ? -12.879 -1.028 -0.276 1.00 98.69 181 ASN A CA 1
ATOM 1448 C C . ASN A 1 181 ? -12.690 0.117 0.737 1.00 98.69 181 ASN A C 1
ATOM 1450 O O . ASN A 1 181 ? -13.667 0.756 1.120 1.00 98.69 181 ASN A O 1
ATOM 1454 N N . ASN A 1 182 ? -11.476 0.347 1.242 1.00 98.88 182 ASN A N 1
ATOM 1455 C CA . ASN A 1 182 ? -11.218 1.469 2.144 1.00 98.88 182 ASN A CA 1
ATOM 1456 C C . ASN A 1 182 ? -10.852 2.721 1.337 1.00 98.88 182 ASN A C 1
ATOM 1458 O O . ASN A 1 182 ? -10.298 2.622 0.240 1.00 98.88 182 ASN A O 1
ATOM 1462 N N . ARG A 1 183 ? -11.157 3.895 1.888 1.00 98.62 183 ARG A N 1
ATOM 1463 C CA . ARG A 1 183 ? -10.833 5.200 1.302 1.00 98.62 183 ARG A CA 1
ATOM 1464 C C . ARG A 1 183 ? -9.875 5.945 2.224 1.00 98.62 183 ARG A C 1
ATOM 1466 O O . ARG A 1 183 ? -10.129 6.011 3.422 1.00 98.62 183 ARG A O 1
ATOM 1473 N N . PHE A 1 184 ? -8.820 6.517 1.658 1.00 98.38 184 PHE A N 1
ATOM 1474 C CA . PHE A 1 184 ? -7.777 7.266 2.353 1.00 98.38 184 PHE A CA 1
ATOM 1475 C C . PHE A 1 184 ? -7.626 8.619 1.654 1.00 98.38 184 PHE A C 1
ATOM 1477 O O . PHE A 1 184 ? -7.219 8.651 0.493 1.00 98.38 184 PHE A O 1
ATOM 1484 N N . ILE A 1 185 ? -8.012 9.716 2.309 1.00 96.88 185 ILE A N 1
ATOM 1485 C CA . ILE A 1 185 ? -8.060 11.049 1.686 1.00 96.88 185 ILE A CA 1
ATOM 1486 C C . ILE A 1 185 ? -7.401 12.080 2.597 1.00 96.88 185 ILE A C 1
ATOM 1488 O O . ILE A 1 185 ? -7.874 12.277 3.709 1.00 96.88 185 ILE A O 1
ATOM 1492 N N . ARG A 1 186 ? -6.371 12.793 2.117 1.00 93.56 186 ARG A N 1
ATOM 1493 C CA . ARG A 1 186 ? -5.628 13.787 2.927 1.00 93.56 186 ARG A CA 1
ATOM 1494 C C . ARG A 1 186 ? -5.103 13.172 4.231 1.00 93.56 186 ARG A C 1
ATOM 1496 O O . ARG A 1 186 ? -5.461 13.586 5.333 1.00 93.56 186 ARG A O 1
ATOM 1503 N N . VAL A 1 187 ? -4.296 12.128 4.084 1.00 92.88 187 VAL A N 1
ATOM 1504 C CA . VAL A 1 187 ? -3.629 11.431 5.194 1.00 92.88 187 VAL A CA 1
ATOM 1505 C C . VAL A 1 187 ? -2.133 11.330 4.905 1.00 92.88 187 VAL A C 1
ATOM 1507 O O . VAL A 1 187 ? -1.719 11.528 3.765 1.00 92.88 187 VAL A O 1
ATOM 1510 N N . ASN A 1 188 ? -1.302 11.031 5.905 1.00 90.44 188 ASN A N 1
ATOM 1511 C CA . ASN A 1 188 ? 0.140 10.933 5.677 1.00 90.44 188 ASN A CA 1
ATOM 1512 C C . ASN A 1 188 ? 0.515 9.587 5.021 1.00 90.44 188 ASN A C 1
ATOM 1514 O O . ASN A 1 188 ? 0.843 9.560 3.835 1.00 90.44 188 ASN A O 1
ATOM 1518 N N . GLN A 1 189 ? 0.343 8.471 5.742 1.00 93.06 189 GLN A N 1
ATOM 1519 C CA . GLN A 1 189 ? 0.516 7.112 5.214 1.00 93.06 189 GLN A CA 1
ATOM 1520 C C . GLN A 1 189 ? -0.797 6.312 5.245 1.00 93.06 189 GLN A C 1
ATOM 1522 O O . GLN A 1 189 ? -1.568 6.360 6.210 1.00 93.06 189 GLN A O 1
ATOM 1527 N N . GLY A 1 190 ? -1.040 5.526 4.194 1.00 96.50 190 GLY A N 1
ATOM 1528 C CA . GLY A 1 190 ? -2.226 4.674 4.080 1.00 96.50 190 GLY A CA 1
ATOM 1529 C C . GLY A 1 190 ? -2.104 3.398 4.915 1.00 96.50 190 GLY A C 1
ATOM 1530 O O . GLY A 1 190 ? -2.629 3.298 6.026 1.00 96.50 190 GLY A O 1
ATOM 1531 N N . ILE A 1 191 ? -1.420 2.396 4.369 1.00 98.44 191 ILE A N 1
ATOM 1532 C CA . ILE A 1 191 ? -1.290 1.064 4.965 1.00 98.44 191 ILE A CA 1
ATOM 1533 C C . ILE A 1 191 ? 0.186 0.716 5.102 1.00 98.44 191 ILE A C 1
ATOM 1535 O O . ILE A 1 191 ? 0.915 0.681 4.112 1.00 98.44 191 ILE A O 1
ATOM 1539 N N . VAL A 1 192 ? 0.600 0.375 6.318 1.00 97.75 192 VAL A N 1
ATOM 1540 C CA . VAL A 1 192 ? 1.957 -0.077 6.623 1.00 97.75 192 VAL A CA 1
ATOM 1541 C C . VAL A 1 192 ? 1.915 -1.489 7.186 1.00 97.75 192 VAL A C 1
ATOM 1543 O O . VAL A 1 192 ? 1.274 -1.744 8.206 1.00 97.75 192 VAL A O 1
ATOM 1546 N N . ILE A 1 193 ? 2.609 -2.414 6.525 1.00 97.56 193 ILE A N 1
ATOM 1547 C CA . ILE A 1 193 ? 2.701 -3.819 6.931 1.00 97.56 193 ILE A CA 1
ATOM 1548 C C . ILE A 1 193 ? 4.170 -4.199 7.057 1.00 97.56 193 ILE A C 1
ATOM 1550 O O . ILE A 1 193 ? 4.936 -4.040 6.112 1.00 97.56 193 ILE A O 1
ATOM 1554 N N . GLN A 1 194 ? 4.551 -4.740 8.212 1.00 95.88 194 GLN A N 1
ATOM 1555 C CA . GLN A 1 194 ? 5.895 -5.244 8.468 1.00 95.88 194 GLN A CA 1
ATOM 1556 C C . GLN A 1 194 ? 5.835 -6.621 9.141 1.00 95.88 194 GLN A C 1
ATOM 1558 O O . GLN A 1 194 ? 5.746 -6.712 10.367 1.00 95.88 194 GLN A O 1
ATOM 1563 N N . SER A 1 195 ? 5.890 -7.699 8.352 1.00 95.50 195 SER A N 1
ATOM 1564 C CA . SER A 1 195 ? 5.856 -9.073 8.879 1.00 95.50 195 SER A CA 1
ATOM 1565 C C . SER A 1 195 ? 6.321 -10.117 7.861 1.00 95.50 195 SER A C 1
ATOM 1567 O O . SER A 1 195 ? 5.756 -10.224 6.775 1.00 95.50 195 SER A O 1
ATOM 1569 N N . ASN A 1 196 ? 7.271 -10.958 8.272 1.00 92.62 196 ASN A N 1
ATOM 1570 C CA . ASN A 1 196 ? 7.804 -12.095 7.513 1.00 92.62 196 ASN A CA 1
ATOM 1571 C C . ASN A 1 196 ? 7.011 -13.400 7.643 1.00 92.62 196 ASN A C 1
ATOM 1573 O O . ASN A 1 196 ? 7.396 -14.390 7.027 1.00 92.62 196 ASN A O 1
ATOM 1577 N N . SER A 1 197 ? 5.886 -13.417 8.366 1.00 93.75 197 SER A N 1
ATOM 1578 C CA . SER A 1 197 ? 4.911 -14.524 8.328 1.00 93.75 197 SER A CA 1
ATOM 1579 C C . SER A 1 197 ? 3.740 -14.280 7.367 1.00 93.75 197 SER A C 1
ATOM 1581 O O . SER A 1 197 ? 2.843 -15.122 7.250 1.00 93.75 197 SER A O 1
ATOM 1583 N N . MET A 1 198 ? 3.713 -13.119 6.705 1.00 95.50 198 MET A N 1
ATOM 1584 C CA . MET A 1 198 ? 2.585 -12.660 5.899 1.00 95.50 198 MET A CA 1
ATOM 1585 C C . MET A 1 198 ? 2.520 -13.387 4.548 1.00 95.50 198 MET A C 1
ATOM 1587 O O . MET A 1 198 ? 3.051 -12.907 3.548 1.00 95.50 198 MET A O 1
ATOM 1591 N N . SER A 1 199 ? 1.863 -14.548 4.528 1.00 95.25 199 SER A N 1
ATOM 1592 C CA . SER A 1 199 ? 1.680 -15.414 3.348 1.00 95.25 199 SER A CA 1
ATOM 1593 C C . SER A 1 199 ? 0.268 -15.353 2.754 1.00 95.25 199 SER A C 1
ATOM 1595 O O . SER A 1 199 ? 0.046 -15.757 1.612 1.00 95.25 199 SER A O 1
ATOM 1597 N N . ILE A 1 200 ? -0.700 -14.845 3.522 1.00 96.69 200 ILE A N 1
ATOM 1598 C CA . ILE A 1 200 ? -2.083 -14.620 3.100 1.00 96.69 200 ILE A CA 1
ATOM 1599 C C . ILE A 1 200 ? -2.410 -13.150 3.367 1.00 96.69 200 ILE A C 1
ATOM 1601 O O . ILE A 1 200 ? -2.781 -12.771 4.480 1.00 96.69 200 ILE A O 1
ATOM 1605 N N . CYS A 1 201 ? -2.267 -12.310 2.346 1.00 98.25 201 CYS A N 1
ATOM 1606 C CA . CYS A 1 201 ? -2.569 -10.888 2.437 1.00 98.25 201 CYS A CA 1
ATOM 1607 C C . CYS A 1 201 ? -3.173 -10.370 1.131 1.00 98.25 201 CYS A C 1
ATOM 1609 O O . CYS A 1 201 ? -2.703 -10.710 0.044 1.00 98.25 201 CYS A O 1
ATOM 1611 N N . GLN A 1 202 ? -4.218 -9.554 1.246 1.00 98.69 202 GLN A N 1
ATOM 1612 C CA . GLN A 1 202 ? -4.895 -8.929 0.116 1.00 98.69 202 GLN A CA 1
ATOM 1613 C C . GLN A 1 202 ? -5.173 -7.454 0.406 1.00 98.69 202 GLN A C 1
ATOM 1615 O O . GLN A 1 202 ? -5.816 -7.132 1.407 1.00 98.69 202 GLN A O 1
ATOM 1620 N N . CYS A 1 203 ? -4.772 -6.582 -0.514 1.00 98.69 203 CYS A N 1
ATOM 1621 C CA . CYS A 1 203 ? -5.077 -5.155 -0.525 1.00 98.69 203 CYS A CA 1
ATOM 1622 C C . CYS A 1 203 ? -5.842 -4.835 -1.810 1.00 98.69 203 CYS A C 1
ATOM 1624 O O . CYS A 1 203 ? -5.227 -4.597 -2.848 1.00 98.69 203 CYS A O 1
ATOM 1626 N N . ASN A 1 204 ? -7.179 -4.859 -1.753 1.00 98.62 204 ASN A N 1
ATOM 1627 C CA . ASN A 1 204 ? -8.013 -4.834 -2.957 1.00 98.62 204 ASN A CA 1
ATOM 1628 C C . ASN A 1 204 ? -9.067 -3.721 -2.967 1.00 98.62 204 ASN A C 1
ATOM 1630 O O . ASN A 1 204 ? -9.774 -3.536 -1.982 1.00 98.62 204 ASN A O 1
ATOM 1634 N N . ASN A 1 205 ? -9.278 -3.064 -4.110 1.00 98.81 205 ASN A N 1
ATOM 1635 C CA . ASN A 1 205 ? -10.326 -2.044 -4.290 1.00 98.81 205 ASN A CA 1
ATOM 1636 C C . ASN A 1 205 ? -10.231 -0.850 -3.318 1.00 98.81 205 ASN A C 1
ATOM 1638 O O . ASN A 1 205 ? -11.252 -0.276 -2.946 1.00 98.81 205 ASN A O 1
ATOM 1642 N N . ASN A 1 206 ? -9.039 -0.495 -2.840 1.00 98.88 206 ASN A N 1
ATOM 1643 C CA . ASN A 1 206 ? -8.862 0.682 -1.989 1.00 98.88 206 ASN A CA 1
ATOM 1644 C C . ASN A 1 206 ? -8.618 1.938 -2.839 1.00 98.88 206 ASN A C 1
ATOM 1646 O O . ASN A 1 206 ? -8.093 1.858 -3.950 1.00 98.88 206 ASN A O 1
ATOM 1650 N N . TYR A 1 207 ? -8.993 3.093 -2.297 1.00 98.81 207 TYR A N 1
ATOM 1651 C CA . TYR A 1 207 ? -8.838 4.399 -2.934 1.00 98.81 207 TYR A CA 1
ATOM 1652 C C . TYR A 1 207 ? -7.936 5.295 -2.083 1.00 98.81 207 TYR A C 1
ATOM 1654 O O . TYR A 1 207 ? -8.254 5.544 -0.920 1.00 98.81 207 TYR A O 1
ATOM 1662 N N . PHE A 1 208 ? -6.842 5.781 -2.664 1.00 98.62 208 PHE A N 1
ATOM 1663 C CA . PHE A 1 208 ? -5.853 6.644 -2.021 1.00 98.62 208 PHE A CA 1
ATOM 1664 C C . PHE A 1 208 ? -5.762 7.969 -2.776 1.00 98.62 208 PHE A C 1
ATOM 1666 O O . PHE A 1 208 ? -5.446 7.971 -3.966 1.00 98.62 208 PHE A O 1
ATOM 1673 N N . GLU A 1 209 ? -6.018 9.085 -2.096 1.00 96.94 209 GLU A N 1
ATOM 1674 C CA . GLU A 1 209 ? -5.990 10.419 -2.697 1.00 96.94 209 GLU A CA 1
ATOM 1675 C C . GLU A 1 209 ? -5.322 11.451 -1.785 1.00 96.94 209 GLU A C 1
ATOM 1677 O O . GLU A 1 209 ? -5.676 11.574 -0.610 1.00 96.94 209 GLU A O 1
ATOM 1682 N N . ASN A 1 210 ? -4.403 12.245 -2.345 1.00 93.25 210 ASN A N 1
ATOM 1683 C CA . ASN A 1 210 ? -3.690 13.304 -1.623 1.00 93.25 210 ASN A CA 1
ATOM 1684 C C . ASN A 1 210 ? -2.949 12.784 -0.378 1.00 93.25 210 ASN A C 1
ATOM 1686 O O . ASN A 1 210 ? -3.106 13.344 0.710 1.00 93.25 210 ASN A O 1
ATOM 1690 N N . LEU A 1 211 ? -2.177 11.697 -0.518 1.00 92.44 211 LEU A N 1
ATOM 1691 C CA . LEU A 1 211 ? -1.297 11.234 0.561 1.00 92.44 211 LEU A CA 1
ATOM 1692 C C . LEU A 1 211 ? 0.059 11.923 0.489 1.00 92.44 211 LEU A C 1
ATOM 1694 O O . LEU A 1 211 ? 0.623 12.063 -0.599 1.00 92.44 211 LEU A O 1
ATOM 1698 N N . VAL A 1 212 ? 0.567 12.333 1.653 1.00 90.12 212 VAL A N 1
ATOM 1699 C CA . VAL A 1 212 ? 1.860 13.026 1.785 1.00 90.12 212 VAL A CA 1
ATOM 1700 C C . VAL A 1 212 ? 3.037 12.083 1.568 1.00 90.12 212 VAL A C 1
ATOM 1702 O O . VAL A 1 212 ? 4.019 12.481 0.948 1.00 90.12 212 VAL A O 1
ATOM 1705 N N . ASP A 1 213 ? 2.914 10.847 2.039 1.00 90.19 213 ASP A N 1
ATOM 1706 C CA . ASP A 1 213 ? 3.927 9.807 1.911 1.00 90.19 213 ASP A CA 1
ATOM 1707 C C . ASP A 1 213 ? 3.306 8.561 1.239 1.00 90.19 213 ASP A C 1
ATOM 1709 O O . ASP A 1 213 ? 2.497 8.682 0.310 1.00 90.19 213 ASP A O 1
ATOM 1713 N N . ASN A 1 214 ? 3.670 7.349 1.665 1.00 92.25 214 ASN A N 1
ATOM 1714 C CA . ASN A 1 214 ? 3.300 6.132 0.961 1.00 92.25 214 ASN A CA 1
ATOM 1715 C C . ASN A 1 214 ? 1.845 5.689 1.177 1.00 92.25 214 ASN A C 1
ATOM 1717 O O . ASN A 1 214 ? 1.341 5.604 2.303 1.00 92.25 214 ASN A O 1
ATOM 1721 N N . ALA A 1 215 ? 1.182 5.283 0.089 1.00 97.00 215 ALA A N 1
ATOM 1722 C CA . ALA A 1 215 ? -0.130 4.641 0.177 1.00 97.00 215 ALA A CA 1
ATOM 1723 C C . ALA A 1 215 ? -0.025 3.214 0.725 1.00 97.00 215 ALA A C 1
ATOM 1725 O O . ALA A 1 215 ? -0.778 2.846 1.628 1.00 97.00 215 ALA A O 1
ATOM 1726 N N . LEU A 1 216 ? 0.927 2.430 0.215 1.00 98.38 216 LEU A N 1
ATOM 1727 C CA . LEU A 1 216 ? 1.238 1.081 0.682 1.00 98.38 216 LEU A CA 1
ATOM 1728 C C . LEU A 1 216 ? 2.733 0.976 1.002 1.00 98.38 216 LEU A C 1
ATOM 1730 O O . LEU A 1 216 ? 3.558 1.086 0.100 1.00 98.38 216 LEU A O 1
ATOM 1734 N N . TYR A 1 217 ? 3.081 0.705 2.259 1.00 97.25 217 TYR A N 1
ATOM 1735 C CA . TYR A 1 217 ? 4.456 0.450 2.697 1.00 97.25 217 TYR A CA 1
ATOM 1736 C C . TYR A 1 217 ? 4.567 -0.978 3.244 1.00 97.25 217 TYR A C 1
ATOM 1738 O O . TYR A 1 217 ? 4.117 -1.276 4.352 1.00 97.25 217 TYR A O 1
ATOM 1746 N N . LEU A 1 218 ? 5.090 -1.891 2.427 1.00 97.94 218 LEU A N 1
ATOM 1747 C CA . LEU A 1 218 ? 4.952 -3.337 2.597 1.00 97.94 218 LEU A CA 1
ATOM 1748 C C . LEU A 1 218 ? 6.326 -3.996 2.731 1.00 97.94 218 LEU A C 1
ATOM 1750 O O . LEU A 1 218 ? 6.986 -4.303 1.737 1.00 97.94 218 LEU A O 1
ATOM 1754 N N . LEU A 1 219 ? 6.756 -4.230 3.968 1.00 95.75 219 LEU A N 1
ATOM 1755 C CA . LEU A 1 219 ? 8.102 -4.696 4.280 1.00 95.75 219 LEU A CA 1
ATOM 1756 C C . LEU A 1 219 ? 8.139 -6.130 4.807 1.00 95.75 219 LEU A C 1
ATOM 1758 O O . LEU A 1 219 ? 7.368 -6.521 5.687 1.00 95.75 219 LEU A O 1
ATOM 1762 N N . TYR A 1 220 ? 9.125 -6.878 4.316 1.00 95.00 220 TYR A N 1
ATOM 1763 C CA . TYR A 1 220 ? 9.400 -8.266 4.676 1.00 95.00 220 TYR A CA 1
ATOM 1764 C C . TYR A 1 220 ? 8.234 -9.212 4.400 1.00 95.00 220 TYR A C 1
ATOM 1766 O O . TYR A 1 220 ? 8.066 -10.181 5.119 1.00 95.00 220 TYR A O 1
ATOM 1774 N N . ILE A 1 221 ? 7.428 -8.957 3.374 1.00 95.88 221 ILE A N 1
ATOM 1775 C CA . ILE A 1 221 ? 6.224 -9.748 3.096 1.00 95.88 221 ILE A CA 1
ATOM 1776 C C . ILE A 1 221 ? 6.597 -11.033 2.356 1.00 95.88 221 ILE A C 1
ATOM 1778 O O . ILE A 1 221 ? 7.421 -11.009 1.446 1.00 95.88 221 ILE A O 1
ATOM 1782 N N . GLU A 1 222 ? 5.973 -12.158 2.713 1.00 95.56 222 GLU A N 1
ATOM 1783 C CA . GLU A 1 222 ? 6.154 -13.414 1.977 1.00 95.56 222 GLU A CA 1
ATOM 1784 C C . GLU A 1 222 ? 5.294 -13.442 0.711 1.00 95.56 222 GLU A C 1
ATOM 1786 O O . GLU A 1 222 ? 5.801 -13.742 -0.370 1.00 95.56 222 GLU A O 1
ATOM 1791 N N . LYS A 1 223 ? 4.005 -13.105 0.825 1.00 97.31 223 LYS A N 1
ATOM 1792 C CA . LYS A 1 223 ? 3.089 -13.031 -0.314 1.00 97.31 223 LYS A CA 1
ATOM 1793 C C . LYS A 1 223 ? 1.957 -12.028 -0.094 1.00 97.31 223 LYS A C 1
ATOM 1795 O O . LYS A 1 223 ? 1.312 -12.033 0.955 1.00 97.31 223 LYS A O 1
ATOM 1800 N N . ILE A 1 224 ? 1.665 -11.221 -1.114 1.00 98.50 224 ILE A N 1
ATOM 1801 C CA . ILE A 1 224 ? 0.515 -10.307 -1.118 1.00 98.50 224 ILE A CA 1
ATOM 1802 C C . ILE A 1 224 ? -0.072 -10.112 -2.518 1.00 98.50 224 ILE A C 1
ATOM 1804 O O . ILE A 1 224 ? 0.652 -10.057 -3.512 1.00 98.50 224 ILE A O 1
ATOM 1808 N N . GLU A 1 225 ? -1.395 -9.968 -2.571 1.00 98.81 225 GLU A N 1
ATOM 1809 C CA . GLU A 1 225 ? -2.138 -9.534 -3.755 1.00 98.81 225 GLU A CA 1
ATOM 1810 C C . GLU A 1 225 ? -2.575 -8.073 -3.588 1.00 98.81 225 GLU A C 1
ATOM 1812 O O . GLU A 1 225 ? -3.222 -7.717 -2.601 1.00 98.81 225 GLU A O 1
ATOM 1817 N N . ILE A 1 226 ? -2.236 -7.227 -4.559 1.00 98.88 226 ILE A N 1
ATOM 1818 C CA . ILE A 1 226 ? -2.563 -5.800 -4.595 1.00 98.88 226 ILE A CA 1
ATOM 1819 C C . ILE A 1 226 ? -3.350 -5.544 -5.875 1.00 98.88 226 ILE A C 1
ATOM 1821 O O . ILE A 1 226 ? -2.757 -5.386 -6.947 1.00 98.88 226 ILE A O 1
ATOM 1825 N N . ARG A 1 227 ? -4.687 -5.546 -5.788 1.00 98.81 227 ARG A N 1
ATOM 1826 C CA . ARG A 1 227 ? -5.533 -5.491 -6.986 1.00 98.81 227 ARG A CA 1
ATOM 1827 C C . ARG A 1 227 ? -6.611 -4.421 -6.974 1.00 98.81 227 ARG A C 1
ATOM 1829 O O . ARG A 1 227 ? -7.243 -4.173 -5.953 1.00 98.81 227 ARG A O 1
ATOM 1836 N N . TRP A 1 228 ? -6.898 -3.853 -8.143 1.00 98.81 228 TRP A N 1
ATOM 1837 C CA . TRP A 1 228 ? -8.030 -2.933 -8.336 1.00 98.81 228 TRP A CA 1
ATOM 1838 C C . TRP A 1 228 ? -7.986 -1.677 -7.453 1.00 98.81 228 TRP A C 1
ATOM 1840 O O . TRP A 1 228 ? -9.021 -1.072 -7.189 1.00 98.81 228 TRP A O 1
ATOM 1850 N N . ASN A 1 229 ? -6.811 -1.280 -6.960 1.00 98.88 229 ASN A N 1
ATOM 1851 C CA . ASN A 1 229 ? -6.676 -0.060 -6.170 1.00 98.88 229 ASN A CA 1
ATOM 1852 C C . ASN A 1 229 ? -6.534 1.161 -7.081 1.00 98.88 229 ASN A C 1
ATOM 1854 O O . ASN A 1 229 ? -6.017 1.070 -8.198 1.00 98.88 229 ASN A O 1
ATOM 1858 N N . GLN A 1 230 ? -6.969 2.308 -6.573 1.00 98.75 230 GLN A N 1
ATOM 1859 C CA . GLN A 1 230 ? -6.839 3.603 -7.228 1.00 98.75 230 GLN A CA 1
ATOM 1860 C C . GLN A 1 230 ? -5.933 4.509 -6.396 1.00 98.75 230 GLN A C 1
ATOM 1862 O O . GLN A 1 230 ? -6.153 4.673 -5.197 1.00 98.75 230 GLN A O 1
ATOM 1867 N N . PHE A 1 231 ? -4.933 5.098 -7.042 1.00 98.12 231 PHE A N 1
ATOM 1868 C CA . PHE A 1 231 ? -3.964 6.012 -6.444 1.00 98.12 231 PHE A CA 1
ATOM 1869 C C . PHE A 1 231 ? -4.005 7.334 -7.200 1.00 98.12 231 PHE A C 1
ATOM 1871 O O . PHE A 1 231 ? -3.864 7.342 -8.425 1.00 98.12 231 PHE A O 1
ATOM 1878 N N . LYS A 1 232 ? -4.212 8.442 -6.496 1.00 96.00 232 LYS A N 1
ATOM 1879 C CA . LYS A 1 232 ? -4.433 9.738 -7.127 1.00 96.00 232 LYS A CA 1
ATOM 1880 C C . LYS A 1 232 ? -3.730 10.859 -6.370 1.00 96.00 232 LYS A C 1
ATOM 1882 O O . LYS A 1 232 ? -3.915 10.991 -5.166 1.00 96.00 232 LYS A O 1
ATOM 1887 N N . ASP A 1 233 ? -2.973 11.678 -7.093 1.00 92.31 233 ASP A N 1
ATOM 1888 C CA . ASP A 1 233 ? -2.363 12.909 -6.581 1.00 92.31 233 ASP A CA 1
ATOM 1889 C C . ASP A 1 233 ? -1.518 12.660 -5.311 1.00 92.31 233 ASP A C 1
ATOM 1891 O O . ASP A 1 233 ? -1.712 13.286 -4.272 1.00 92.31 233 ASP A O 1
ATOM 1895 N N . LEU A 1 234 ? -0.599 11.688 -5.369 1.00 91.19 234 LEU A N 1
ATOM 1896 C CA . LEU A 1 234 ? 0.273 11.353 -4.233 1.00 91.19 234 LEU A CA 1
ATOM 1897 C C . LEU A 1 234 ? 1.573 12.164 -4.278 1.00 91.19 234 LEU A C 1
ATOM 1899 O O . LEU A 1 234 ? 2.167 12.341 -5.348 1.00 91.19 234 LEU A O 1
ATOM 1903 N N . PHE A 1 235 ? 2.034 12.623 -3.112 1.00 88.62 235 PHE A N 1
ATOM 1904 C CA . PHE A 1 235 ? 3.227 13.465 -2.989 1.00 88.62 235 PHE A CA 1
ATOM 1905 C C . PHE A 1 235 ? 4.547 12.677 -2.910 1.00 88.62 235 PHE A C 1
ATOM 1907 O O . PHE A 1 235 ? 5.591 13.270 -3.190 1.00 88.62 235 PHE A O 1
ATOM 1914 N N . ASP A 1 236 ? 4.505 11.373 -2.612 1.00 88.56 236 ASP A N 1
ATOM 1915 C CA . ASP A 1 236 ? 5.673 10.476 -2.604 1.00 88.56 236 ASP A CA 1
ATOM 1916 C C . ASP A 1 236 ? 5.437 9.193 -3.440 1.00 88.56 236 ASP A C 1
ATOM 1918 O O . ASP A 1 236 ? 4.846 9.259 -4.528 1.00 88.56 236 ASP A O 1
ATOM 1922 N N . GLU A 1 237 ? 5.938 8.030 -3.002 1.00 91.75 237 GLU A N 1
ATOM 1923 C CA . GLU A 1 237 ? 5.734 6.750 -3.680 1.00 91.75 237 GLU A CA 1
ATOM 1924 C C . GLU A 1 237 ? 4.355 6.136 -3.402 1.00 91.75 237 GLU A C 1
ATOM 1926 O O . GLU A 1 237 ? 3.893 6.130 -2.265 1.00 91.75 237 GLU A O 1
ATOM 1931 N N . ALA A 1 238 ? 3.708 5.529 -4.403 1.00 95.56 238 ALA A N 1
ATOM 1932 C CA . ALA A 1 238 ? 2.420 4.863 -4.174 1.00 95.56 238 ALA A CA 1
ATOM 1933 C C . ALA A 1 238 ? 2.580 3.538 -3.409 1.00 95.56 238 ALA A C 1
ATOM 1935 O O . ALA A 1 238 ? 1.923 3.316 -2.392 1.00 95.56 238 ALA A O 1
ATOM 1936 N N . ILE A 1 239 ? 3.452 2.654 -3.890 1.00 97.88 239 ILE A N 1
ATOM 1937 C CA . ILE A 1 239 ? 3.670 1.324 -3.322 1.00 97.88 239 ILE A CA 1
ATOM 1938 C C . ILE A 1 239 ? 5.163 1.136 -3.079 1.00 97.88 239 ILE A C 1
ATOM 1940 O O . ILE A 1 239 ? 5.955 1.240 -4.012 1.00 97.88 239 ILE A O 1
ATOM 1944 N N . VAL A 1 240 ? 5.546 0.791 -1.854 1.00 97.31 240 VAL A N 1
ATOM 1945 C CA . VAL A 1 240 ? 6.897 0.347 -1.509 1.00 97.31 240 VAL A CA 1
ATOM 1946 C C . VAL A 1 240 ? 6.843 -1.106 -1.068 1.00 97.31 240 VAL A C 1
ATOM 1948 O O . VAL A 1 240 ? 6.026 -1.466 -0.218 1.00 97.31 240 VAL A O 1
ATOM 1951 N N . ILE A 1 241 ? 7.701 -1.939 -1.654 1.00 97.88 241 ILE A N 1
ATOM 1952 C CA . ILE A 1 241 ? 7.723 -3.383 -1.419 1.00 97.88 241 ILE A CA 1
ATOM 1953 C C . ILE A 1 241 ? 9.115 -3.874 -1.033 1.00 97.88 241 ILE A C 1
ATOM 1955 O O . ILE A 1 241 ? 10.125 -3.440 -1.586 1.00 97.88 241 ILE A O 1
ATOM 1959 N N . SER A 1 242 ? 9.166 -4.820 -0.102 1.00 96.62 242 SER A N 1
ATOM 1960 C CA . SER A 1 242 ? 10.395 -5.502 0.292 1.00 96.62 242 SER A CA 1
ATOM 1961 C C . SER A 1 242 ? 10.094 -6.936 0.715 1.00 96.62 242 SER A C 1
ATOM 1963 O O . SER A 1 242 ? 9.143 -7.192 1.460 1.00 96.62 242 SER A O 1
ATOM 1965 N N . GLY A 1 243 ? 10.908 -7.869 0.226 1.00 94.00 243 GLY A N 1
ATOM 1966 C CA . GLY A 1 243 ? 10.928 -9.256 0.666 1.00 94.00 243 GLY A CA 1
ATOM 1967 C C . GLY A 1 243 ? 11.881 -9.459 1.841 1.00 94.00 243 GLY A C 1
ATOM 1968 O O . GLY A 1 243 ? 12.236 -8.519 2.551 1.00 94.00 243 GLY A O 1
ATOM 1969 N N . TYR A 1 244 ? 12.305 -10.696 2.074 1.00 89.06 244 TYR A N 1
ATOM 1970 C CA . TYR A 1 244 ? 13.298 -11.012 3.103 1.00 89.06 244 TYR A CA 1
ATOM 1971 C C . TYR A 1 244 ? 14.123 -12.245 2.732 1.00 89.06 244 TYR A C 1
ATOM 1973 O O . TYR A 1 244 ? 13.748 -13.028 1.864 1.00 89.06 244 TYR A O 1
ATOM 1981 N N . LEU A 1 245 ? 15.262 -12.430 3.398 1.00 85.81 245 LEU A N 1
ATOM 1982 C CA . LEU A 1 245 ? 16.092 -13.623 3.234 1.00 85.81 245 LEU A CA 1
ATOM 1983 C C . LEU A 1 245 ? 15.738 -14.661 4.301 1.00 85.81 245 LEU A C 1
ATOM 1985 O O . LEU A 1 245 ? 15.721 -14.351 5.494 1.00 85.81 245 LEU A O 1
ATOM 1989 N N . LYS A 1 246 ? 15.510 -15.908 3.882 1.00 83.75 246 LYS A N 1
ATOM 1990 C CA . LYS A 1 246 ? 15.334 -17.062 4.772 1.00 83.75 246 LYS A CA 1
ATOM 1991 C C . LYS A 1 246 ? 16.183 -18.218 4.269 1.00 83.75 246 LYS A C 1
ATOM 1993 O O . LYS A 1 246 ? 16.002 -18.664 3.141 1.00 83.75 246 LYS A O 1
ATOM 1998 N N . GLU A 1 247 ? 17.116 -18.683 5.100 1.00 85.94 247 GLU A N 1
ATOM 1999 C CA . GLU A 1 247 ? 17.984 -19.834 4.785 1.00 85.94 247 GLU A CA 1
ATOM 2000 C C . GLU A 1 247 ? 18.736 -19.669 3.446 1.00 85.94 247 GLU A C 1
ATOM 2002 O O . GLU A 1 247 ? 18.830 -20.591 2.640 1.00 85.94 247 GLU A O 1
ATOM 2007 N N . GLY A 1 248 ? 19.237 -18.456 3.179 1.00 82.69 248 GLY A N 1
ATOM 2008 C CA . GLY A 1 248 ? 19.964 -18.128 1.946 1.00 82.69 248 GLY A CA 1
ATOM 2009 C C . GLY A 1 248 ? 19.091 -17.986 0.695 1.00 82.69 248 GLY A C 1
ATOM 2010 O O . GLY A 1 248 ? 19.630 -17.769 -0.386 1.00 82.69 248 GLY A O 1
ATOM 2011 N N . LYS A 1 249 ? 17.762 -18.087 0.823 1.00 86.25 249 LYS A N 1
ATOM 2012 C CA . LYS A 1 249 ? 16.810 -17.897 -0.275 1.00 86.25 249 LYS A CA 1
ATOM 2013 C C . LYS A 1 249 ? 16.039 -16.598 -0.102 1.00 86.25 249 LYS A C 1
ATOM 2015 O O . LYS A 1 249 ? 15.554 -16.298 0.993 1.00 86.25 249 LYS A O 1
ATOM 2020 N N . THR A 1 250 ? 15.901 -15.860 -1.193 1.00 89.25 250 THR A N 1
ATOM 2021 C CA . THR A 1 250 ? 15.012 -14.705 -1.271 1.00 89.25 250 THR A CA 1
ATOM 2022 C C . THR A 1 250 ? 13.562 -15.162 -1.151 1.00 89.25 250 THR A C 1
ATOM 2024 O O . THR A 1 250 ? 13.163 -16.176 -1.721 1.00 89.25 250 THR A O 1
ATOM 2027 N N . LYS A 1 251 ? 12.783 -14.434 -0.355 1.00 93.38 251 LYS A N 1
ATOM 2028 C CA . LYS A 1 251 ? 11.344 -14.607 -0.168 1.00 93.38 251 LYS A CA 1
ATOM 2029 C C . LYS A 1 251 ? 10.643 -13.297 -0.469 1.00 93.38 251 LYS A C 1
ATOM 2031 O O . LYS A 1 251 ? 11.189 -12.233 -0.198 1.00 93.38 251 LYS A O 1
ATOM 2036 N N . GLY A 1 252 ? 9.427 -13.392 -0.990 1.00 97.00 252 GLY A N 1
ATOM 2037 C CA . GLY A 1 252 ? 8.579 -12.244 -1.29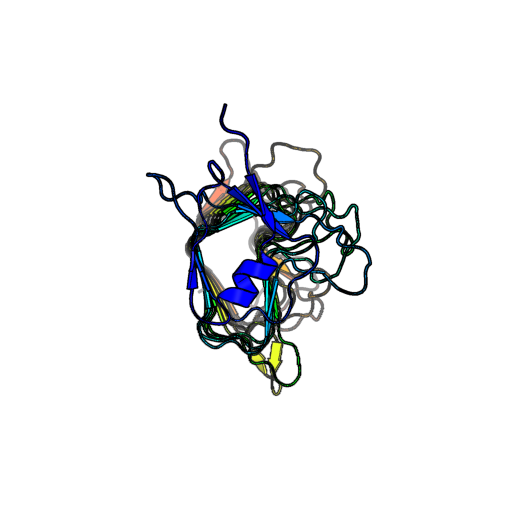0 1.00 97.00 252 GLY A CA 1
ATOM 2038 C C . GLY A 1 252 ? 8.020 -12.328 -2.698 1.00 97.00 252 GLY A C 1
ATOM 2039 O O . GLY A 1 252 ? 8.749 -12.152 -3.670 1.00 97.00 252 GLY A O 1
ATOM 2040 N N . THR A 1 253 ? 6.723 -12.609 -2.787 1.00 98.00 253 THR A N 1
ATOM 2041 C CA . THR A 1 253 ? 5.953 -12.655 -4.031 1.00 98.00 253 THR A CA 1
ATOM 2042 C C . THR A 1 253 ? 4.874 -11.582 -4.001 1.00 98.00 253 THR A C 1
ATOM 2044 O O . THR A 1 253 ? 3.949 -11.640 -3.187 1.00 98.00 253 THR A O 1
ATOM 2047 N N . PHE A 1 254 ? 4.975 -10.610 -4.902 1.00 98.62 254 PHE A N 1
ATOM 2048 C CA . PHE A 1 254 ? 4.032 -9.500 -4.993 1.00 98.62 254 PHE A CA 1
ATOM 2049 C C . PHE A 1 254 ? 3.247 -9.585 -6.291 1.00 98.62 254 PHE A C 1
ATOM 2051 O O . PHE A 1 254 ? 3.821 -9.545 -7.378 1.00 98.62 254 PHE A O 1
ATOM 2058 N N . ASP A 1 255 ? 1.928 -9.683 -6.162 1.00 98.69 255 ASP A N 1
ATOM 2059 C CA . ASP A 1 255 ? 1.016 -9.717 -7.292 1.00 98.69 255 ASP A CA 1
ATOM 2060 C C . ASP A 1 255 ? 0.242 -8.398 -7.411 1.00 98.69 255 ASP A C 1
ATOM 2062 O O . ASP A 1 255 ? -0.750 -8.176 -6.717 1.00 98.69 255 ASP A O 1
ATOM 2066 N N . ILE A 1 256 ? 0.732 -7.499 -8.263 1.00 98.81 256 ILE A N 1
ATOM 2067 C CA . ILE A 1 256 ? 0.280 -6.114 -8.416 1.00 98.81 256 ILE A CA 1
ATOM 2068 C C . ILE A 1 256 ? -0.479 -5.994 -9.736 1.00 98.81 256 ILE A C 1
ATOM 2070 O O . ILE A 1 256 ? 0.127 -5.798 -10.796 1.00 98.81 256 ILE A O 1
ATOM 2074 N N . GLN A 1 257 ? -1.810 -6.115 -9.684 1.00 98.69 257 GLN A N 1
ATOM 2075 C CA . GLN A 1 257 ? -2.621 -6.177 -10.902 1.00 98.69 257 GLN A CA 1
ATOM 2076 C C . GLN A 1 257 ? -3.831 -5.258 -10.939 1.00 98.69 257 GLN A C 1
ATOM 2078 O O . GLN A 1 257 ? -4.496 -5.044 -9.933 1.00 98.69 257 GLN A O 1
ATOM 2083 N N . HIS A 1 258 ? -4.198 -4.798 -12.134 1.00 98.75 258 HIS A N 1
ATOM 2084 C CA . HIS A 1 258 ? -5.436 -4.039 -12.348 1.00 98.75 258 HIS A CA 1
ATOM 2085 C C . HIS A 1 258 ? -5.541 -2.757 -11.507 1.00 98.75 258 HIS A C 1
ATOM 2087 O O . HIS A 1 258 ? -6.642 -2.294 -11.219 1.00 98.75 258 HIS A O 1
ATOM 2093 N N . ASN A 1 259 ? -4.416 -2.181 -11.082 1.00 98.81 259 ASN A N 1
ATOM 2094 C CA . ASN A 1 259 ? -4.417 -0.925 -10.342 1.00 98.81 259 ASN A CA 1
ATOM 2095 C C . ASN A 1 259 ? -4.405 0.264 -11.304 1.00 98.81 259 ASN A C 1
ATOM 2097 O O . ASN A 1 259 ? -3.870 0.183 -12.414 1.00 98.81 259 ASN A O 1
ATOM 2101 N N . GLN A 1 260 ? -4.962 1.383 -10.854 1.00 98.44 260 GLN A N 1
ATOM 2102 C CA . GLN A 1 260 ? -4.926 2.648 -11.572 1.00 98.44 260 GLN A CA 1
ATOM 2103 C C . GLN A 1 260 ? -4.178 3.697 -10.755 1.00 98.44 260 GLN A C 1
ATOM 2105 O O . GLN A 1 260 ? -4.481 3.902 -9.583 1.00 98.44 260 GLN A O 1
ATOM 2110 N N . ALA A 1 261 ? -3.238 4.391 -11.385 1.00 96.38 261 ALA A N 1
ATOM 2111 C CA . ALA A 1 261 ? -2.500 5.488 -10.781 1.00 96.38 261 ALA A CA 1
ATOM 2112 C C . ALA A 1 261 ? -2.606 6.747 -11.637 1.00 96.38 261 ALA A C 1
ATOM 2114 O O . ALA A 1 261 ? -2.500 6.687 -12.864 1.00 96.38 261 ALA A O 1
ATOM 2115 N N . THR A 1 262 ? -2.817 7.891 -10.999 1.00 94.44 262 THR A N 1
ATOM 2116 C CA . THR A 1 262 ? -2.794 9.201 -11.648 1.00 94.44 262 THR A CA 1
ATOM 2117 C C . THR A 1 262 ? -1.990 10.173 -10.804 1.00 94.44 262 THR A C 1
ATOM 2119 O O . THR A 1 262 ? -2.287 10.329 -9.624 1.00 94.44 262 THR A O 1
ATOM 2122 N N . ASN A 1 263 ? -0.990 10.814 -11.409 1.00 90.62 263 ASN A N 1
ATOM 2123 C CA . ASN A 1 263 ? -0.137 11.818 -10.773 1.00 90.62 263 ASN A CA 1
ATOM 2124 C C . ASN A 1 263 ? 0.487 11.314 -9.463 1.00 90.62 263 ASN A C 1
ATOM 2126 O O . ASN A 1 263 ? 0.121 11.735 -8.364 1.00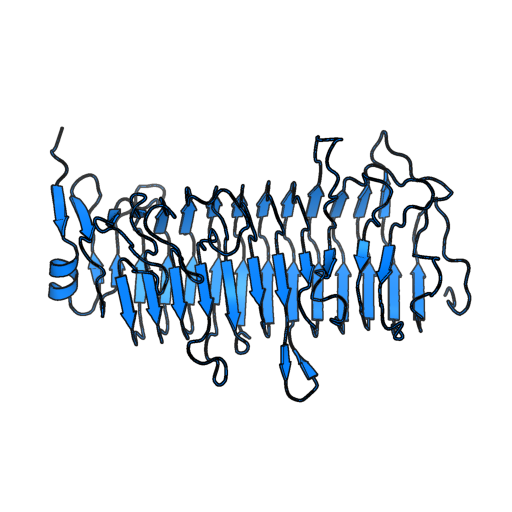 90.62 263 ASN A O 1
ATOM 2130 N N . ILE A 1 264 ? 1.463 10.416 -9.594 1.00 89.88 264 ILE A N 1
ATOM 2131 C CA . ILE A 1 264 ? 2.318 9.973 -8.484 1.00 89.88 264 ILE A CA 1
ATOM 2132 C C . ILE A 1 264 ? 3.676 10.656 -8.599 1.00 89.88 264 ILE A C 1
ATOM 2134 O O . ILE A 1 264 ? 4.329 10.494 -9.630 1.00 89.88 264 ILE A O 1
ATOM 2138 N N . LYS A 1 265 ? 4.098 11.415 -7.577 1.00 85.38 265 LYS A N 1
ATOM 2139 C CA . LYS A 1 265 ? 5.155 12.433 -7.738 1.00 85.38 265 LYS A CA 1
ATOM 2140 C C . LYS A 1 265 ? 6.561 11.858 -7.779 1.00 85.38 265 LYS A C 1
ATOM 2142 O O . LYS A 1 265 ? 7.418 12.406 -8.467 1.00 85.38 265 LYS A O 1
ATOM 2147 N N . VAL A 1 266 ? 6.802 10.761 -7.059 1.00 85.62 266 VAL A N 1
ATOM 2148 C CA . VAL A 1 266 ? 8.151 10.190 -6.920 1.00 85.62 266 VAL A CA 1
ATOM 2149 C C . VAL A 1 266 ? 8.289 8.857 -7.646 1.00 85.62 266 VA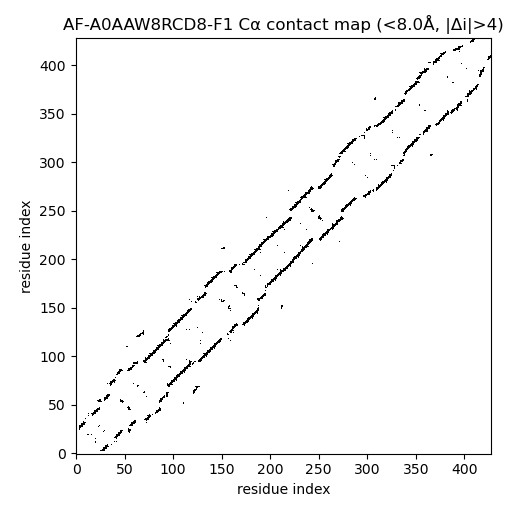L A C 1
ATOM 2151 O O . VAL A 1 266 ? 9.163 8.718 -8.497 1.00 85.62 266 VAL A O 1
ATOM 2154 N N . LYS A 1 267 ? 7.460 7.856 -7.336 1.00 88.31 267 LYS A N 1
ATOM 2155 C CA . LYS A 1 267 ? 7.345 6.641 -8.161 1.00 88.31 267 LYS A CA 1
ATOM 2156 C C . LYS A 1 267 ? 6.081 5.857 -7.853 1.00 88.31 267 LYS A C 1
ATOM 2158 O O . LYS A 1 267 ? 5.581 5.904 -6.735 1.00 88.31 267 LYS A O 1
ATOM 2163 N N . PHE A 1 268 ? 5.570 5.100 -8.819 1.00 93.38 268 PHE A N 1
ATOM 2164 C CA . PHE A 1 268 ? 4.434 4.224 -8.527 1.00 93.38 268 PHE A CA 1
ATOM 2165 C C . PHE A 1 268 ? 4.865 3.011 -7.693 1.00 93.38 268 PHE A C 1
ATOM 2167 O O . PHE A 1 268 ? 4.260 2.741 -6.660 1.00 93.38 268 PHE A O 1
ATOM 2174 N N . LEU A 1 269 ? 5.931 2.320 -8.101 1.00 96.19 269 LEU A N 1
ATOM 2175 C CA . LEU A 1 269 ? 6.474 1.163 -7.392 1.00 96.19 269 LEU A CA 1
ATOM 2176 C C . LEU A 1 269 ? 7.932 1.394 -6.974 1.00 96.19 269 LEU A C 1
ATOM 2178 O O . LEU A 1 269 ? 8.820 1.521 -7.818 1.00 96.19 269 LEU A O 1
ATOM 2182 N N . GLY A 1 270 ? 8.173 1.414 -5.665 1.00 95.12 270 GLY A N 1
ATOM 2183 C CA . GLY A 1 270 ? 9.488 1.419 -5.037 1.00 95.12 270 GLY A CA 1
ATOM 2184 C C . GLY A 1 270 ? 9.886 0.030 -4.545 1.00 95.12 270 GLY A C 1
ATOM 2185 O O . GLY A 1 270 ? 9.168 -0.579 -3.757 1.00 95.12 270 GLY A O 1
ATOM 2186 N N . ILE A 1 271 ? 11.047 -0.462 -4.972 1.00 95.19 271 ILE A N 1
ATOM 2187 C CA . ILE A 1 271 ? 11.621 -1.724 -4.483 1.00 95.19 271 ILE A CA 1
ATOM 2188 C C . ILE A 1 271 ? 12.664 -1.407 -3.406 1.00 95.19 271 ILE A C 1
ATOM 2190 O O . ILE A 1 271 ? 13.639 -0.705 -3.673 1.00 95.19 271 ILE A O 1
ATOM 2194 N N . ASP A 1 272 ? 12.438 -1.907 -2.190 1.00 94.56 272 ASP A N 1
ATOM 2195 C CA . ASP A 1 272 ? 13.241 -1.631 -0.986 1.00 94.56 272 ASP A CA 1
ATOM 2196 C C . ASP A 1 272 ? 13.960 -2.883 -0.439 1.00 94.56 272 ASP A C 1
ATOM 2198 O O . ASP A 1 272 ? 14.528 -2.878 0.650 1.00 94.56 272 ASP A O 1
ATOM 2202 N N . GLY A 1 273 ? 13.932 -3.998 -1.170 1.00 92.88 273 GLY A N 1
ATOM 2203 C CA . GLY A 1 273 ? 14.592 -5.233 -0.753 1.00 92.88 273 GLY A CA 1
ATOM 2204 C C . GLY A 1 273 ? 14.565 -6.316 -1.817 1.00 92.88 273 GLY A C 1
ATOM 2205 O O . GLY A 1 273 ? 13.925 -6.167 -2.858 1.00 92.88 273 GLY A O 1
ATOM 2206 N N . SER A 1 274 ? 15.282 -7.411 -1.557 1.00 93.50 274 SER A N 1
ATOM 2207 C CA . SER A 1 274 ? 15.324 -8.543 -2.488 1.00 93.50 274 SER A CA 1
ATOM 2208 C C . SER A 1 274 ? 13.999 -9.303 -2.475 1.00 93.50 274 SER A C 1
ATOM 2210 O O . SER A 1 274 ? 13.400 -9.480 -1.413 1.00 93.50 274 SER A O 1
ATOM 2212 N N . LEU A 1 275 ? 13.546 -9.739 -3.649 1.00 96.69 275 LEU A N 1
ATOM 2213 C CA . LEU A 1 275 ? 12.239 -10.357 -3.879 1.00 96.69 275 LEU A CA 1
ATOM 2214 C C . LEU A 1 275 ? 12.374 -11.608 -4.748 1.00 96.69 275 LEU A C 1
ATOM 2216 O O . LEU A 1 275 ? 13.187 -11.652 -5.668 1.00 96.69 275 LEU A O 1
ATOM 2220 N N . GLU A 1 276 ? 11.545 -12.610 -4.470 1.00 97.38 276 GLU A N 1
ATOM 2221 C CA . GLU A 1 276 ? 11.474 -13.817 -5.295 1.00 97.38 276 GLU A CA 1
ATOM 2222 C C . GLU A 1 276 ? 10.755 -13.486 -6.607 1.00 97.38 276 GLU A C 1
ATOM 2224 O O . GLU A 1 276 ? 11.259 -13.763 -7.693 1.00 97.38 276 GLU A O 1
ATOM 2229 N N . GLN A 1 277 ? 9.576 -12.859 -6.519 1.00 98.25 277 GLN A N 1
ATOM 2230 C CA . GLN A 1 277 ? 8.742 -12.598 -7.691 1.00 98.25 277 GLN A CA 1
ATOM 2231 C C . GLN A 1 277 ? 7.981 -11.278 -7.587 1.00 98.25 277 GLN A C 1
ATOM 2233 O O . GLN A 1 277 ? 7.409 -10.946 -6.545 1.00 98.25 277 GLN A O 1
ATOM 2238 N N . ILE A 1 278 ? 7.902 -10.564 -8.709 1.00 98.62 278 ILE A N 1
ATOM 2239 C CA . ILE A 1 278 ? 6.968 -9.454 -8.900 1.00 98.62 278 ILE A CA 1
ATOM 2240 C C . ILE A 1 278 ? 6.175 -9.711 -10.180 1.00 98.62 278 ILE A C 1
ATOM 2242 O O . ILE A 1 278 ? 6.749 -9.829 -11.263 1.00 98.62 278 ILE A O 1
ATOM 2246 N N . PHE A 1 279 ? 4.851 -9.736 -10.057 1.00 98.75 279 PHE A N 1
ATOM 2247 C CA . PHE A 1 279 ? 3.929 -9.698 -11.185 1.00 98.75 279 PHE A CA 1
ATOM 2248 C C . PHE A 1 279 ? 3.282 -8.322 -11.230 1.00 98.75 279 PHE A C 1
ATOM 2250 O O . PHE A 1 279 ? 2.492 -7.969 -10.359 1.00 98.75 279 PHE A O 1
ATOM 2257 N N . PHE A 1 280 ? 3.637 -7.530 -12.232 1.00 98.75 280 PHE A N 1
ATOM 2258 C CA . PHE A 1 280 ? 3.119 -6.189 -12.440 1.00 98.75 280 PHE A CA 1
ATOM 2259 C C . PHE A 1 280 ? 2.302 -6.171 -13.727 1.00 98.75 280 PHE A C 1
ATOM 2261 O O . PHE A 1 280 ? 2.832 -5.927 -14.814 1.00 98.75 280 PHE A O 1
ATOM 2268 N N . CYS A 1 281 ? 1.013 -6.494 -13.615 1.00 98.75 281 CYS A N 1
ATOM 2269 C CA . CYS A 1 281 ? 0.199 -6.817 -14.784 1.00 98.75 281 CYS A CA 1
ATOM 2270 C C . CYS A 1 281 ? -1.093 -6.008 -14.876 1.00 98.75 281 CYS A C 1
ATOM 2272 O O . CYS A 1 281 ? -1.773 -5.784 -13.880 1.00 98.75 281 CYS A O 1
ATOM 2274 N N . ASN A 1 282 ? -1.510 -5.644 -16.087 1.00 98.75 282 ASN A N 1
ATOM 2275 C CA . ASN A 1 282 ? -2.808 -4.999 -16.327 1.00 98.75 282 ASN A CA 1
ATOM 2276 C C . ASN A 1 282 ? -3.019 -3.677 -15.554 1.00 98.75 282 ASN A C 1
ATOM 2278 O O . ASN A 1 282 ? -4.160 -3.310 -15.274 1.00 98.75 282 ASN A O 1
ATOM 2282 N N . ASN A 1 283 ? -1.955 -2.971 -15.157 1.00 98.75 283 ASN A N 1
ATOM 2283 C CA . ASN A 1 283 ? -2.063 -1.691 -14.454 1.00 98.75 283 ASN A CA 1
ATOM 2284 C C . ASN A 1 283 ? -2.171 -0.528 -15.449 1.00 98.75 283 ASN A C 1
ATOM 2286 O O . ASN A 1 283 ? -1.627 -0.585 -16.552 1.00 98.75 283 ASN A O 1
ATOM 2290 N N . LYS A 1 284 ? -2.834 0.556 -15.039 1.00 98.38 284 LYS A N 1
ATOM 2291 C CA . LYS A 1 284 ? -2.925 1.807 -15.798 1.00 98.38 284 LYS A CA 1
ATOM 2292 C C . LYS A 1 284 ? -2.296 2.948 -15.013 1.00 98.38 284 LYS A C 1
ATOM 2294 O O . LYS A 1 284 ? -2.802 3.321 -13.960 1.00 98.38 284 LYS A O 1
ATOM 2299 N N . ILE A 1 285 ? -1.220 3.527 -15.529 1.00 96.38 285 ILE A N 1
ATOM 2300 C CA . ILE A 1 285 ? -0.442 4.556 -14.833 1.00 96.38 285 ILE A CA 1
ATOM 2301 C C . ILE A 1 285 ? -0.339 5.779 -15.720 1.00 96.38 285 ILE A C 1
ATOM 2303 O O . ILE A 1 285 ? 0.181 5.712 -16.832 1.00 96.38 285 ILE A O 1
ATOM 2307 N N . THR A 1 286 ? -0.847 6.898 -15.223 1.00 93.88 286 THR A N 1
ATOM 2308 C CA . THR A 1 286 ? -0.866 8.169 -15.939 1.00 93.88 286 THR A CA 1
ATOM 2309 C C . THR A 1 286 ? -0.193 9.235 -15.091 1.00 93.88 286 THR A C 1
ATOM 2311 O O . THR A 1 286 ? -0.693 9.591 -14.035 1.00 93.88 286 THR A O 1
ATOM 2314 N N . ASN A 1 287 ? 0.928 9.769 -15.556 1.00 86.75 287 ASN A N 1
ATOM 2315 C CA . ASN A 1 287 ? 1.587 10.911 -14.935 1.00 86.75 287 ASN A CA 1
ATOM 2316 C C . ASN A 1 287 ? 1.555 12.070 -15.928 1.00 86.75 287 ASN A C 1
ATOM 2318 O O . ASN A 1 287 ? 2.130 11.970 -17.015 1.00 86.75 287 ASN A O 1
ATOM 2322 N N . ARG A 1 288 ? 0.821 13.119 -15.547 1.00 80.25 288 ARG A N 1
ATOM 2323 C CA . ARG A 1 288 ? 0.682 14.382 -16.273 1.00 80.25 288 ARG A CA 1
ATOM 2324 C C . ARG A 1 288 ? 0.817 15.520 -15.266 1.00 80.25 288 ARG A C 1
ATOM 2326 O O . ARG A 1 288 ? -0.169 16.099 -14.822 1.00 80.25 288 ARG A O 1
ATOM 2333 N N . TYR A 1 289 ? 2.042 15.791 -14.851 1.00 70.25 289 TYR A N 1
ATOM 2334 C CA . TYR A 1 289 ? 2.368 16.945 -14.039 1.00 70.25 289 TYR A CA 1
ATOM 2335 C C . TYR A 1 289 ? 2.458 18.176 -14.933 1.00 70.25 289 TYR A C 1
ATOM 2337 O O . TYR A 1 289 ? 3.401 18.346 -15.697 1.00 70.25 289 TYR A O 1
ATOM 2345 N N . GLU A 1 290 ? 1.502 19.087 -14.781 1.00 57.75 290 GLU A N 1
ATOM 2346 C CA . GLU A 1 290 ? 1.461 20.373 -15.492 1.00 57.75 290 GLU A CA 1
ATOM 2347 C C . GLU A 1 290 ? 2.552 21.371 -15.028 1.00 57.75 290 GLU A C 1
ATOM 2349 O O . GLU A 1 290 ? 2.459 22.568 -15.291 1.00 57.75 290 GLU A O 1
ATOM 2354 N N . TYR A 1 291 ? 3.602 20.910 -14.335 1.00 52.16 291 TYR A N 1
ATOM 2355 C CA . TYR A 1 291 ? 4.608 21.764 -13.698 1.00 52.16 291 TYR A CA 1
ATOM 2356 C C . TYR A 1 291 ? 6.010 21.550 -14.299 1.00 52.16 291 TYR A C 1
ATOM 2358 O O . TYR A 1 291 ? 6.737 20.659 -13.852 1.00 52.16 291 TYR A O 1
ATOM 2366 N N . PRO A 1 292 ? 6.439 22.394 -15.258 1.00 49.00 292 PRO A N 1
ATOM 2367 C CA . PRO A 1 292 ? 7.725 22.261 -15.956 1.00 49.00 292 PRO A CA 1
ATOM 2368 C C . PRO A 1 292 ? 8.969 22.489 -15.075 1.00 49.00 292 PRO A C 1
ATOM 2370 O O . PRO A 1 292 ? 10.088 22.246 -15.519 1.00 49.00 292 PRO A O 1
ATOM 2373 N N . GLU A 1 293 ? 8.804 22.937 -13.826 1.00 53.06 293 GLU A N 1
ATOM 2374 C CA . GLU A 1 293 ? 9.910 23.275 -12.917 1.00 53.06 293 GLU A CA 1
ATOM 2375 C C . GLU A 1 293 ? 10.360 22.118 -12.000 1.00 53.06 293 GLU A C 1
ATOM 2377 O O . GLU A 1 293 ? 11.284 22.277 -11.196 1.00 53.06 293 GLU A O 1
ATOM 2382 N N . GLN A 1 294 ? 9.736 20.936 -12.085 1.00 54.75 294 GLN A N 1
ATOM 2383 C CA . GLN A 1 294 ? 10.079 19.827 -11.191 1.00 54.75 294 GLN A CA 1
ATOM 2384 C C . GLN A 1 294 ? 11.415 19.161 -11.574 1.00 54.75 294 GLN A C 1
ATOM 2386 O O . GLN A 1 294 ? 11.570 18.573 -12.641 1.00 54.75 294 GLN A O 1
ATOM 2391 N N . LYS A 1 295 ? 12.392 19.216 -10.654 1.00 54.22 295 LYS A N 1
ATOM 2392 C CA . LYS A 1 295 ? 13.709 18.550 -10.777 1.00 54.22 295 LYS A CA 1
ATOM 2393 C C . LYS A 1 295 ? 13.673 17.032 -10.543 1.00 54.22 295 LYS A C 1
ATOM 2395 O O . LYS A 1 295 ? 14.630 16.341 -10.898 1.00 54.22 295 LYS A O 1
ATOM 2400 N N . ASN A 1 296 ? 12.594 16.527 -9.947 1.00 58.47 296 ASN A N 1
ATOM 2401 C CA . ASN A 1 296 ? 12.416 15.116 -9.619 1.00 58.47 296 ASN A CA 1
ATOM 2402 C C . ASN A 1 296 ? 11.340 14.550 -10.541 1.00 58.47 296 ASN A C 1
ATOM 2404 O O . ASN A 1 296 ? 10.178 14.932 -10.432 1.00 58.47 296 ASN A O 1
ATOM 2408 N N . ARG A 1 297 ? 11.733 13.669 -11.461 1.00 65.25 297 ARG A N 1
ATOM 2409 C CA . ARG A 1 297 ? 10.789 12.961 -12.323 1.00 65.25 297 ARG A CA 1
ATOM 2410 C C . ARG A 1 297 ? 10.239 11.740 -11.590 1.00 65.25 297 ARG A C 1
ATOM 2412 O O . ARG A 1 297 ? 11.041 10.990 -11.028 1.00 65.25 297 ARG A O 1
ATOM 2419 N N . PRO A 1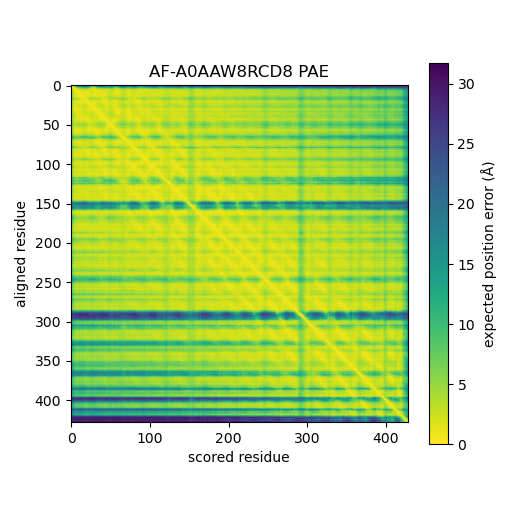 298 ? 8.932 11.460 -11.681 1.00 63.88 298 PRO A N 1
ATOM 2420 C CA . PRO A 1 298 ? 8.417 10.192 -11.218 1.00 63.88 298 PRO A CA 1
ATOM 2421 C C . PRO A 1 298 ? 8.883 9.037 -12.109 1.00 63.88 298 PRO A C 1
ATOM 2423 O O . PRO A 1 298 ? 8.515 8.966 -13.284 1.00 63.88 298 PRO A O 1
ATOM 2426 N N . ALA A 1 299 ? 9.663 8.106 -11.562 1.00 76.12 299 ALA A N 1
ATOM 2427 C CA . ALA A 1 299 ? 9.896 6.817 -12.217 1.00 76.12 299 ALA A CA 1
ATOM 2428 C C . ALA A 1 299 ? 8.654 5.936 -12.026 1.00 76.12 299 ALA A C 1
ATOM 2430 O O . ALA A 1 299 ? 8.044 5.958 -10.966 1.00 76.12 299 ALA A O 1
ATOM 2431 N N . VAL A 1 300 ? 8.237 5.129 -13.002 1.00 86.31 300 VAL A N 1
ATOM 2432 C CA . VAL A 1 300 ? 7.079 4.244 -12.749 1.00 86.31 300 VAL A CA 1
ATOM 2433 C C . VAL A 1 300 ? 7.458 3.129 -11.780 1.00 86.31 300 VAL A C 1
ATOM 2435 O O . VAL A 1 300 ? 6.745 2.867 -10.814 1.00 86.31 300 VAL A O 1
ATOM 2438 N N . ILE A 1 301 ? 8.611 2.513 -12.015 1.00 91.69 301 ILE A N 1
ATOM 2439 C CA . ILE A 1 301 ? 9.187 1.449 -11.198 1.00 91.69 301 ILE A CA 1
ATOM 2440 C C . ILE A 1 301 ? 10.647 1.827 -10.964 1.00 91.69 301 ILE A C 1
ATOM 2442 O O . ILE A 1 301 ? 11.342 2.146 -11.928 1.00 91.69 301 ILE A O 1
ATOM 2446 N N . ALA A 1 302 ? 11.105 1.804 -9.713 1.00 89.19 302 ALA A N 1
ATOM 2447 C CA . ALA A 1 302 ? 12.513 2.013 -9.391 1.00 89.19 302 ALA A CA 1
ATOM 2448 C C . ALA A 1 302 ? 12.904 1.358 -8.063 1.00 89.19 302 ALA A C 1
ATOM 2450 O O . ALA A 1 302 ? 12.094 1.212 -7.145 1.00 89.19 302 ALA A O 1
ATOM 2451 N N . TRP A 1 303 ? 14.183 1.021 -7.938 1.00 90.25 303 TRP A N 1
ATOM 2452 C CA . TRP A 1 303 ? 14.778 0.619 -6.671 1.00 90.25 303 TRP A CA 1
ATOM 2453 C C . TRP A 1 303 ? 15.020 1.870 -5.827 1.00 90.25 303 TRP A C 1
ATOM 2455 O O . TRP A 1 303 ? 15.373 2.930 -6.348 1.00 90.25 303 TRP A O 1
ATOM 2465 N N . ARG A 1 304 ? 14.811 1.775 -4.514 1.00 89.00 304 ARG A N 1
ATOM 2466 C CA . ARG A 1 304 ? 15.156 2.865 -3.594 1.00 89.00 304 ARG A CA 1
ATOM 2467 C C . ARG A 1 304 ? 16.677 2.959 -3.438 1.00 89.00 304 ARG A C 1
ATOM 2469 O O . ARG A 1 304 ? 17.398 1.975 -3.592 1.00 89.00 304 ARG A O 1
ATOM 2476 N N . ASN A 1 305 ? 17.177 4.154 -3.117 1.00 82.31 305 ASN A N 1
ATOM 2477 C CA . ASN A 1 305 ? 18.618 4.449 -3.068 1.00 82.31 305 ASN A CA 1
ATOM 2478 C C . ASN A 1 305 ? 19.399 3.564 -2.079 1.00 82.31 305 ASN A C 1
ATOM 2480 O O . ASN A 1 305 ? 20.559 3.236 -2.313 1.00 82.31 305 ASN A O 1
ATOM 2484 N N . ASN A 1 306 ? 18.763 3.175 -0.977 1.00 80.88 306 ASN A N 1
ATOM 2485 C CA . ASN A 1 306 ? 19.280 2.267 0.049 1.00 80.88 306 ASN A CA 1
ATOM 2486 C C . ASN A 1 306 ? 19.199 0.782 -0.349 1.00 80.88 306 ASN A C 1
ATOM 2488 O O . ASN A 1 306 ? 19.773 -0.058 0.337 1.00 80.88 306 ASN A O 1
ATOM 2492 N N . ALA A 1 307 ? 18.502 0.455 -1.437 1.00 81.38 307 ALA A N 1
ATOM 2493 C CA . ALA A 1 307 ? 18.195 -0.907 -1.856 1.00 81.38 307 ALA A CA 1
ATOM 2494 C C . ALA A 1 307 ? 18.798 -1.266 -3.221 1.00 81.38 307 ALA A C 1
ATOM 2496 O O . ALA A 1 307 ? 18.406 -2.274 -3.798 1.00 81.38 307 ALA A O 1
ATOM 2497 N N . LEU A 1 308 ? 19.761 -0.491 -3.730 1.00 79.88 308 LEU A N 1
ATOM 2498 C CA . LEU A 1 308 ? 20.341 -0.678 -5.070 1.00 79.88 308 LEU A CA 1
ATOM 2499 C C . LEU A 1 308 ? 21.009 -2.051 -5.285 1.00 79.88 308 LEU A C 1
ATOM 2501 O O . LEU A 1 308 ? 21.109 -2.494 -6.422 1.00 79.88 308 LEU A O 1
ATOM 2505 N N . GLU A 1 309 ? 21.406 -2.737 -4.211 1.00 83.12 309 GLU A N 1
ATOM 2506 C CA . GLU A 1 309 ? 21.975 -4.096 -4.255 1.00 83.12 309 GLU A CA 1
ATOM 2507 C C . GLU A 1 309 ? 20.910 -5.212 -4.223 1.00 83.12 309 GLU A C 1
ATOM 2509 O O . GLU A 1 309 ? 21.219 -6.403 -4.328 1.00 83.12 309 GLU A O 1
ATOM 2514 N N . SER A 1 310 ? 19.637 -4.849 -4.053 1.00 88.44 310 SER A N 1
ATOM 2515 C CA . SER A 1 310 ? 18.534 -5.803 -3.944 1.00 88.44 310 SER A CA 1
ATOM 2516 C C . SER A 1 310 ? 18.221 -6.459 -5.279 1.00 88.44 310 SER A C 1
ATOM 2518 O O . SER A 1 310 ? 18.104 -5.783 -6.298 1.00 88.44 310 SER A O 1
ATOM 2520 N N . THR A 1 311 ? 18.019 -7.775 -5.263 1.00 90.38 311 THR A N 1
ATOM 2521 C CA . THR A 1 311 ? 17.718 -8.567 -6.466 1.00 90.38 311 THR A CA 1
ATOM 2522 C C . THR A 1 311 ? 16.240 -8.919 -6.527 1.00 90.38 311 THR A C 1
ATOM 2524 O O . THR A 1 311 ? 15.664 -9.308 -5.513 1.00 90.38 311 THR A O 1
ATOM 2527 N N . VAL A 1 312 ? 15.645 -8.844 -7.714 1.00 94.94 312 VAL A N 1
ATOM 2528 C CA . VAL A 1 312 ? 14.369 -9.506 -8.011 1.00 94.94 312 VAL A CA 1
ATOM 2529 C C . VAL A 1 312 ? 14.644 -10.723 -8.892 1.00 94.94 312 VAL A C 1
ATOM 2531 O O . VAL A 1 312 ? 15.131 -10.568 -10.014 1.00 94.94 312 VAL A O 1
ATOM 2534 N N . ASP A 1 313 ? 14.347 -11.927 -8.406 1.00 95.69 313 ASP A N 1
ATOM 2535 C CA . ASP A 1 313 ? 14.694 -13.152 -9.141 1.00 95.69 313 ASP A CA 1
ATOM 2536 C C . ASP A 1 313 ? 13.840 -13.293 -10.417 1.00 95.69 313 ASP A C 1
ATOM 2538 O O . ASP A 1 313 ? 14.359 -13.588 -11.495 1.00 95.69 313 ASP A O 1
ATOM 2542 N N . PHE A 1 314 ? 12.537 -13.006 -10.334 1.00 97.69 314 PHE A N 1
ATOM 2543 C CA . PHE A 1 314 ? 11.629 -13.058 -11.481 1.00 97.69 314 PHE A CA 1
ATOM 2544 C C . PHE A 1 314 ? 10.684 -11.851 -11.524 1.00 97.69 314 PHE A C 1
ATOM 2546 O O . PHE A 1 314 ? 9.816 -11.692 -10.664 1.00 97.69 314 PHE A O 1
ATOM 2553 N N . PHE A 1 315 ? 10.828 -10.999 -12.539 1.00 98.12 315 PHE A N 1
ATOM 2554 C CA . PHE A 1 315 ? 10.023 -9.789 -12.697 1.00 98.12 315 PHE A CA 1
ATOM 2555 C C . PHE A 1 315 ? 9.242 -9.807 -14.014 1.00 98.12 315 PHE A C 1
ATOM 2557 O O . PHE A 1 315 ? 9.823 -9.778 -15.097 1.00 98.12 315 PHE A O 1
ATOM 2564 N N . VAL A 1 316 ? 7.912 -9.813 -13.922 1.00 98.62 316 VAL A N 1
ATOM 2565 C CA . VAL A 1 316 ? 7.004 -9.679 -15.065 1.00 98.62 316 VAL A CA 1
ATOM 2566 C C . VAL A 1 316 ? 6.343 -8.307 -15.061 1.00 98.62 316 VAL A C 1
ATOM 2568 O O . VAL A 1 316 ? 5.720 -7.918 -14.076 1.00 98.62 316 VAL A O 1
ATOM 2571 N N . VAL A 1 317 ? 6.428 -7.608 -16.189 1.00 98.50 317 VAL A N 1
ATOM 2572 C CA . VAL A 1 317 ? 5.717 -6.365 -16.486 1.00 98.50 317 VAL A CA 1
ATOM 2573 C C . VAL A 1 317 ? 4.918 -6.579 -17.770 1.00 98.50 317 VAL A C 1
ATOM 2575 O O . VAL A 1 317 ? 5.471 -6.524 -18.871 1.00 98.50 317 VAL A O 1
ATOM 2578 N N . GLU A 1 318 ? 3.621 -6.868 -17.642 1.00 98.50 318 GLU A N 1
ATOM 2579 C CA . GLU A 1 318 ? 2.799 -7.301 -18.780 1.00 98.50 318 GLU A CA 1
ATOM 2580 C C . GLU A 1 318 ? 1.426 -6.624 -18.883 1.00 98.50 318 GLU A C 1
ATOM 2582 O O . GLU A 1 318 ? 0.745 -6.404 -17.883 1.00 98.50 318 GLU A O 1
ATOM 2587 N N . ASN A 1 319 ? 0.976 -6.343 -20.112 1.00 98.56 319 ASN A N 1
ATOM 2588 C CA . ASN A 1 319 ? -0.359 -5.797 -20.401 1.00 98.56 319 ASN A CA 1
ATOM 2589 C C . ASN A 1 319 ? -0.669 -4.473 -19.672 1.00 98.56 319 ASN A C 1
ATOM 2591 O O . ASN A 1 319 ? -1.831 -4.160 -19.410 1.00 98.56 319 ASN A O 1
ATOM 2595 N N . ASN A 1 320 ? 0.346 -3.690 -19.303 1.00 98.62 320 ASN A N 1
ATOM 2596 C CA . ASN A 1 320 ? 0.138 -2.409 -18.635 1.00 98.62 320 ASN A CA 1
ATOM 2597 C C . ASN A 1 320 ? -0.074 -1.283 -19.653 1.00 98.62 320 ASN A C 1
ATOM 2599 O O . ASN A 1 320 ? 0.453 -1.311 -20.767 1.00 98.62 320 ASN A O 1
ATOM 2603 N N . GLN A 1 321 ? -0.802 -0.252 -19.231 1.00 98.19 321 GLN A N 1
ATOM 2604 C CA . GLN A 1 321 ? -0.923 1.014 -19.939 1.00 98.19 321 GLN A CA 1
ATOM 2605 C C . GLN A 1 321 ? -0.157 2.097 -19.176 1.00 98.19 321 GLN A C 1
ATOM 2607 O O . GLN A 1 321 ? -0.513 2.443 -18.050 1.00 98.19 321 GLN A O 1
ATOM 2612 N N . PHE A 1 322 ? 0.857 2.673 -19.809 1.00 96.06 322 PHE A N 1
ATOM 2613 C CA . PHE A 1 322 ? 1.637 3.783 -19.280 1.00 96.06 322 PHE A CA 1
ATOM 2614 C C . PHE A 1 322 ? 1.380 5.036 -20.120 1.00 96.06 322 PHE A C 1
ATOM 2616 O O . PHE A 1 322 ? 1.457 4.983 -21.342 1.00 96.06 322 PHE A O 1
ATOM 2623 N N . ASP A 1 323 ? 1.084 6.160 -19.479 1.00 94.00 323 ASP A N 1
ATOM 2624 C CA . ASP A 1 323 ? 1.029 7.484 -20.105 1.00 94.00 323 ASP A CA 1
ATOM 2625 C C . ASP A 1 323 ? 1.852 8.455 -19.255 1.00 94.00 323 ASP A C 1
ATOM 2627 O O . ASP A 1 323 ? 1.390 8.907 -18.209 1.00 94.00 323 ASP A O 1
ATOM 2631 N N . LEU A 1 324 ? 3.097 8.712 -19.651 1.00 90.69 324 LEU A N 1
ATOM 2632 C CA . LEU A 1 324 ? 4.128 9.239 -18.757 1.00 90.69 324 LEU A CA 1
ATOM 2633 C C . LEU A 1 324 ? 4.742 10.535 -19.272 1.00 90.69 324 LEU A C 1
ATOM 2635 O O . LEU A 1 324 ? 5.159 10.620 -20.428 1.00 90.69 324 LEU A O 1
ATOM 2639 N N . ASP A 1 325 ? 4.924 11.492 -18.371 1.00 87.00 325 ASP A N 1
ATOM 2640 C CA . ASP A 1 325 ? 5.866 12.583 -18.598 1.00 87.00 325 ASP A CA 1
ATOM 2641 C C . ASP A 1 325 ? 7.305 12.068 -18.602 1.00 87.00 325 ASP A C 1
ATOM 2643 O O . ASP A 1 325 ? 7.662 11.106 -17.900 1.00 87.00 325 ASP A O 1
ATOM 2647 N N . THR A 1 326 ? 8.143 12.710 -19.415 1.00 82.12 326 THR A N 1
ATOM 2648 C CA . THR A 1 326 ? 9.538 12.290 -19.601 1.00 82.12 326 THR A CA 1
ATOM 2649 C C . THR A 1 326 ? 10.587 13.319 -19.237 1.00 82.12 326 THR A C 1
ATOM 2651 O O . THR A 1 326 ? 11.783 13.021 -19.288 1.00 82.12 326 THR A O 1
ATOM 2654 N N . SER A 1 327 ? 10.149 14.498 -18.810 1.00 75.75 327 SER A N 1
ATOM 2655 C CA . SER A 1 327 ? 11.019 15.569 -18.346 1.00 75.75 327 SER A CA 1
ATOM 2656 C C . SER A 1 327 ? 11.417 15.396 -16.861 1.00 75.75 327 SER A C 1
ATOM 2658 O O . SER A 1 327 ? 10.613 14.900 -16.071 1.00 75.75 327 SER A O 1
ATOM 2660 N N . PRO A 1 328 ? 12.637 15.816 -16.460 1.00 74.62 328 PRO A N 1
ATOM 2661 C CA . PRO A 1 328 ? 13.717 16.271 -17.334 1.00 74.62 328 PRO A CA 1
ATOM 2662 C C . PRO A 1 328 ? 14.431 15.107 -18.054 1.00 74.62 328 PRO A C 1
ATOM 2664 O O . PRO A 1 328 ? 14.426 13.959 -17.612 1.00 74.62 328 PRO A O 1
ATOM 2667 N N . ALA A 1 329 ? 15.062 15.433 -19.187 1.00 77.25 329 ALA A N 1
ATOM 2668 C CA . ALA A 1 329 ? 15.644 14.485 -20.147 1.00 77.25 329 ALA A CA 1
ATOM 2669 C C . ALA A 1 329 ? 16.795 13.611 -19.609 1.00 77.25 329 ALA A C 1
ATOM 2671 O O . ALA A 1 329 ? 17.184 12.641 -20.252 1.00 77.25 329 ALA A O 1
ATOM 2672 N N . ASN A 1 330 ? 17.361 13.952 -18.451 1.00 76.06 330 ASN A N 1
ATOM 2673 C CA . ASN A 1 330 ? 18.482 13.243 -17.834 1.00 76.06 330 ASN A CA 1
ATOM 2674 C C . ASN A 1 330 ? 18.069 12.006 -17.015 1.00 76.06 330 ASN A C 1
ATOM 2676 O O . ASN A 1 330 ? 18.948 11.329 -16.487 1.00 76.06 330 ASN A O 1
ATOM 2680 N N . TYR A 1 331 ? 16.771 11.707 -16.905 1.00 80.25 331 TYR A N 1
ATOM 2681 C CA . TYR A 1 331 ? 16.270 10.490 -16.262 1.00 80.25 331 TYR A CA 1
ATOM 2682 C C . TYR A 1 331 ? 15.780 9.472 -17.291 1.00 80.25 331 TYR A C 1
ATOM 2684 O O . TYR A 1 331 ? 15.035 9.816 -18.215 1.00 80.25 331 TYR A O 1
ATOM 2692 N N . ASP A 1 332 ? 16.135 8.207 -17.083 1.00 85.31 332 ASP A N 1
ATOM 2693 C CA . ASP A 1 332 ? 15.640 7.086 -17.883 1.00 85.31 332 ASP A CA 1
ATOM 2694 C C . ASP A 1 332 ? 14.151 6.817 -17.572 1.00 85.31 332 ASP A C 1
ATOM 2696 O O . ASP A 1 332 ? 13.673 7.113 -16.476 1.00 85.31 332 ASP A O 1
ATOM 2700 N N . VAL A 1 333 ? 13.380 6.316 -18.546 1.00 87.88 333 VAL A N 1
ATOM 2701 C CA . VAL A 1 333 ? 11.918 6.141 -18.386 1.00 87.88 333 VAL A CA 1
ATOM 2702 C C . VAL A 1 333 ? 11.586 4.958 -17.470 1.00 87.88 333 VAL A C 1
ATOM 2704 O O . VAL A 1 333 ? 10.773 5.096 -16.556 1.00 87.88 333 VAL A O 1
ATOM 2707 N N . PHE A 1 334 ? 12.236 3.815 -17.695 1.00 91.12 334 PHE A N 1
ATOM 2708 C CA . PHE A 1 334 ? 12.113 2.604 -16.886 1.00 91.12 334 PHE A CA 1
ATOM 2709 C C . PHE A 1 334 ? 13.495 2.181 -16.357 1.00 91.12 334 PHE A C 1
ATOM 2711 O O . PHE A 1 334 ? 14.192 1.397 -17.013 1.00 91.12 334 PHE A O 1
ATOM 2718 N N . PRO A 1 335 ? 13.920 2.714 -15.197 1.00 88.12 335 PRO A N 1
ATOM 2719 C CA . PRO A 1 335 ? 15.157 2.316 -14.538 1.00 88.12 335 PRO A CA 1
ATOM 2720 C C . PRO A 1 335 ? 14.926 1.059 -13.691 1.00 88.12 335 PRO A C 1
ATOM 2722 O O . PRO A 1 335 ? 14.536 1.121 -12.523 1.00 88.12 335 PRO A O 1
ATOM 2725 N N . PHE A 1 336 ? 15.166 -0.105 -14.281 1.00 89.12 336 PHE A N 1
ATOM 2726 C CA . PHE A 1 336 ? 15.173 -1.356 -13.538 1.00 89.12 336 PHE A CA 1
ATOM 2727 C C . PHE A 1 336 ? 16.523 -1.546 -12.854 1.00 89.12 336 PHE A C 1
ATOM 2729 O O . PHE A 1 336 ? 17.572 -1.364 -13.467 1.00 89.12 336 PHE A O 1
ATOM 2736 N N . GLY A 1 337 ? 16.487 -1.930 -11.584 1.00 86.38 337 GLY A N 1
ATOM 2737 C CA . GLY A 1 337 ? 17.659 -2.382 -10.855 1.00 86.38 337 GLY A CA 1
ATOM 2738 C C . GLY A 1 337 ? 17.987 -3.839 -11.172 1.00 86.38 337 GLY A C 1
ATOM 2739 O O . GLY A 1 337 ? 17.648 -4.382 -12.230 1.00 86.38 337 GLY A O 1
ATOM 2740 N N . ARG A 1 338 ? 18.629 -4.500 -10.211 1.00 87.56 338 ARG A N 1
ATOM 2741 C CA . ARG A 1 338 ? 19.116 -5.865 -10.368 1.00 87.56 338 ARG A CA 1
ATOM 2742 C C . ARG A 1 338 ? 17.967 -6.878 -10.460 1.00 87.56 338 ARG A C 1
ATOM 2744 O O . ARG A 1 338 ? 17.205 -7.079 -9.513 1.00 87.56 338 ARG A O 1
ATOM 2751 N N . THR A 1 339 ? 17.889 -7.558 -11.600 1.00 91.25 339 THR A N 1
ATOM 2752 C CA . THR A 1 339 ? 16.918 -8.623 -11.892 1.00 91.25 339 THR A CA 1
ATOM 2753 C C . THR A 1 339 ? 17.640 -9.856 -12.434 1.00 91.25 339 THR A C 1
ATOM 2755 O O . THR A 1 339 ? 18.641 -9.715 -13.133 1.00 91.25 339 THR A O 1
ATOM 2758 N N . THR A 1 340 ? 17.171 -11.067 -12.123 1.00 93.50 340 THR A N 1
ATOM 2759 C CA . THR A 1 340 ? 17.703 -12.293 -12.753 1.00 93.50 340 THR A CA 1
ATOM 2760 C C . THR A 1 340 ? 16.961 -12.597 -14.051 1.00 93.50 340 THR A C 1
ATOM 2762 O O . THR A 1 340 ? 17.597 -12.855 -15.075 1.00 93.50 340 THR A O 1
ATOM 2765 N N . VAL A 1 341 ? 15.629 -12.510 -14.022 1.00 96.19 341 VAL A N 1
ATOM 2766 C CA . VAL A 1 341 ? 14.763 -12.619 -15.198 1.00 96.19 341 VAL A CA 1
ATOM 2767 C C . VAL A 1 341 ? 13.818 -11.421 -15.260 1.00 96.19 341 VAL A C 1
ATOM 2769 O O . VAL A 1 341 ? 13.090 -11.165 -14.300 1.00 96.19 341 VAL A O 1
ATOM 2772 N N . LEU A 1 342 ? 13.793 -10.725 -16.399 1.00 96.94 342 LEU A N 1
ATOM 2773 C CA . LEU A 1 342 ? 12.852 -9.640 -16.688 1.00 96.94 342 LEU A CA 1
ATOM 2774 C C . LEU A 1 342 ? 12.036 -9.955 -17.946 1.00 96.94 342 LEU A C 1
ATOM 2776 O O . LEU A 1 342 ? 12.592 -10.093 -19.034 1.00 96.94 342 LEU A O 1
ATOM 2780 N N . LEU A 1 343 ? 10.712 -10.008 -17.802 1.00 97.88 343 LEU A N 1
ATOM 2781 C CA . LEU A 1 343 ? 9.764 -10.125 -18.910 1.00 97.88 343 LEU A CA 1
ATOM 2782 C C . LEU A 1 343 ? 8.966 -8.826 -19.023 1.00 97.88 343 LEU A C 1
ATOM 2784 O O . LEU A 1 343 ? 8.086 -8.576 -18.202 1.00 97.88 343 LEU A O 1
ATOM 2788 N N . PHE A 1 344 ? 9.245 -8.004 -20.032 1.00 97.31 344 PHE A N 1
ATOM 2789 C CA . PHE A 1 344 ? 8.543 -6.747 -20.283 1.00 97.31 344 PHE A CA 1
ATOM 2790 C C . PHE A 1 344 ? 7.776 -6.844 -21.607 1.00 97.31 344 PHE A C 1
ATOM 2792 O O . PHE A 1 344 ? 8.341 -6.640 -22.684 1.00 97.31 344 PHE A O 1
ATOM 2799 N N . ARG A 1 345 ? 6.484 -7.184 -21.554 1.00 96.88 345 ARG A N 1
ATOM 2800 C CA . ARG A 1 345 ? 5.739 -7.569 -22.763 1.00 96.88 345 ARG A CA 1
ATOM 2801 C C . ARG A 1 345 ? 4.323 -7.026 -22.867 1.00 96.88 345 ARG A C 1
ATOM 2803 O O . ARG A 1 345 ? 3.652 -6.842 -21.858 1.00 96.88 345 ARG A O 1
ATOM 2810 N N . LYS A 1 346 ? 3.839 -6.822 -24.094 1.00 96.69 346 LYS A N 1
ATOM 2811 C CA . LYS A 1 346 ? 2.444 -6.422 -24.375 1.00 96.69 346 LYS A CA 1
ATOM 2812 C C . LYS A 1 346 ? 2.001 -5.135 -23.672 1.00 96.69 346 LYS A C 1
ATOM 2814 O O . LYS A 1 346 ? 0.820 -4.947 -23.390 1.00 96.69 346 LYS A O 1
ATOM 2819 N N . ASN A 1 347 ? 2.936 -4.248 -23.340 1.00 97.50 347 ASN A N 1
ATOM 2820 C CA . ASN A 1 347 ? 2.610 -2.980 -22.699 1.00 97.50 347 ASN A CA 1
ATOM 2821 C C . ASN A 1 347 ? 2.314 -1.905 -23.754 1.00 97.50 347 ASN A C 1
ATOM 2823 O O . ASN A 1 347 ? 2.975 -1.833 -24.791 1.00 97.50 347 ASN A O 1
ATOM 2827 N N . SER A 1 348 ? 1.354 -1.031 -23.457 1.00 96.44 348 SER A N 1
ATOM 2828 C CA . SER A 1 348 ? 1.084 0.187 -24.223 1.00 96.44 348 SER A CA 1
ATOM 2829 C C . SER A 1 348 ? 1.729 1.369 -23.511 1.00 96.44 348 SER A C 1
ATOM 2831 O O . SER A 1 348 ? 1.283 1.758 -22.434 1.00 96.44 348 SER A O 1
ATOM 2833 N N . ILE A 1 349 ? 2.752 1.962 -24.114 1.00 94.69 349 ILE A N 1
ATOM 2834 C CA . ILE A 1 349 ? 3.523 3.071 -23.557 1.00 94.69 349 ILE A CA 1
ATOM 2835 C C . ILE A 1 349 ? 3.288 4.322 -24.401 1.00 94.69 349 ILE A C 1
ATOM 2837 O O . ILE A 1 349 ? 3.688 4.402 -25.558 1.00 94.69 349 ILE A O 1
ATOM 2841 N N . THR A 1 350 ? 2.690 5.335 -23.796 1.00 93.88 350 THR A N 1
ATOM 2842 C CA . THR A 1 350 ? 2.646 6.691 -24.330 1.00 93.88 350 THR A CA 1
ATOM 2843 C C . THR A 1 350 ? 3.576 7.558 -23.494 1.00 93.88 350 THR A C 1
ATOM 2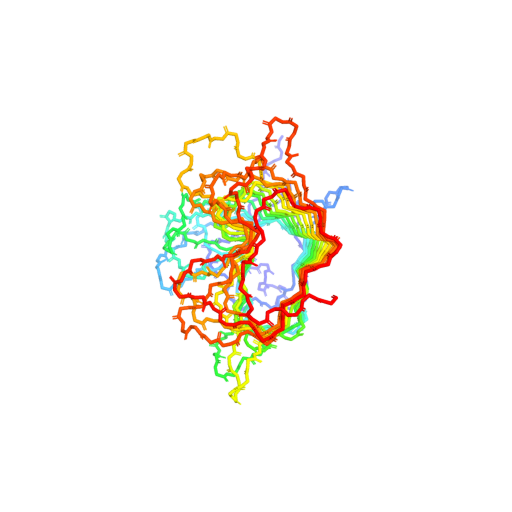845 O O . THR A 1 350 ? 3.458 7.603 -22.272 1.00 93.88 350 THR A O 1
ATOM 2848 N N . ILE A 1 351 ? 4.511 8.248 -24.135 1.00 91.31 351 ILE A N 1
ATOM 2849 C CA . ILE A 1 351 ? 5.440 9.166 -23.469 1.00 91.31 351 ILE A CA 1
ATOM 2850 C C . ILE A 1 351 ? 5.260 10.591 -23.978 1.00 91.31 351 ILE A C 1
ATOM 2852 O O . ILE A 1 351 ? 4.924 10.795 -25.139 1.00 91.31 351 ILE A O 1
ATOM 2856 N N . GLU A 1 352 ? 5.498 11.590 -23.128 1.00 88.81 352 GLU A N 1
ATOM 2857 C CA . GLU A 1 352 ? 5.485 12.997 -23.544 1.00 88.81 352 GLU A CA 1
ATOM 2858 C C . GLU A 1 352 ? 6.456 13.237 -24.705 1.00 88.81 352 GLU A C 1
ATOM 2860 O O . GLU A 1 352 ? 6.042 13.754 -25.728 1.00 88.81 352 GLU A O 1
ATOM 2865 N N . LYS A 1 353 ? 7.720 12.827 -24.571 1.00 88.69 353 LYS A N 1
ATOM 2866 C CA . LYS A 1 353 ? 8.775 12.866 -25.603 1.00 88.69 353 LYS A CA 1
ATOM 2867 C C . LYS A 1 353 ? 9.916 11.924 -25.212 1.00 88.69 353 LYS A C 1
ATOM 2869 O O . LYS A 1 353 ? 9.939 11.443 -24.085 1.00 88.69 353 LYS A O 1
ATOM 2874 N N . LEU A 1 354 ? 10.904 11.687 -26.065 1.00 90.12 354 LEU A N 1
ATOM 2875 C CA . LEU A 1 354 ? 12.162 11.056 -25.646 1.00 90.12 354 LEU A CA 1
ATOM 2876 C C . LEU A 1 354 ? 13.327 11.851 -26.217 1.00 90.12 354 LEU A C 1
ATOM 2878 O O . LEU A 1 354 ? 13.511 11.924 -27.430 1.00 90.12 354 LEU A O 1
ATOM 2882 N N . SER A 1 355 ? 14.079 12.508 -25.339 1.00 90.00 355 SER A N 1
ATOM 2883 C CA . SER A 1 355 ? 15.173 13.383 -25.758 1.00 90.00 355 SER A CA 1
ATOM 2884 C C . SER A 1 355 ? 16.383 12.599 -26.262 1.00 90.00 355 SER A C 1
ATOM 2886 O O . SER A 1 355 ? 16.549 11.409 -25.995 1.00 90.00 355 SER A O 1
ATOM 2888 N N . ARG A 1 356 ? 17.256 13.296 -26.989 1.00 89.88 356 ARG A N 1
ATOM 2889 C CA . ARG A 1 356 ? 18.551 12.784 -27.444 1.00 89.88 356 ARG A CA 1
ATOM 2890 C C . ARG A 1 356 ? 19.330 12.158 -26.277 1.00 89.88 356 ARG A C 1
ATOM 2892 O O . ARG A 1 356 ? 19.458 12.786 -25.228 1.00 89.88 356 ARG A O 1
ATOM 2899 N N . TYR A 1 357 ? 19.828 10.936 -26.468 1.00 87.56 357 TYR A N 1
ATOM 2900 C CA . TYR A 1 357 ? 20.539 10.108 -25.479 1.00 87.56 357 TYR A CA 1
ATOM 2901 C C . TYR A 1 357 ? 19.750 9.696 -24.226 1.00 87.56 357 TYR A C 1
ATOM 2903 O O . TYR A 1 357 ? 20.291 8.992 -23.370 1.00 87.56 357 TYR A O 1
ATOM 2911 N N . GLN A 1 358 ? 18.479 10.086 -24.104 1.00 88.75 358 GLN A N 1
ATOM 2912 C CA . GLN A 1 358 ? 17.609 9.582 -23.047 1.00 88.75 358 GLN A CA 1
ATOM 2913 C C . GLN A 1 358 ? 17.269 8.118 -23.330 1.00 88.75 358 GLN A C 1
ATOM 2915 O O . GLN A 1 358 ? 17.040 7.738 -24.483 1.00 88.75 358 GLN A O 1
ATOM 2920 N N . LYS A 1 359 ? 17.225 7.296 -22.280 1.00 88.81 359 LYS A N 1
ATOM 2921 C CA . LYS A 1 359 ? 16.977 5.861 -22.414 1.00 88.81 359 LYS A CA 1
ATOM 2922 C C . LYS A 1 359 ? 15.536 5.551 -22.067 1.00 88.81 359 LYS A C 1
ATOM 2924 O O . LYS A 1 359 ? 15.011 6.025 -21.055 1.00 88.81 359 LYS A O 1
ATOM 2929 N N . LEU A 1 360 ? 14.910 4.715 -22.883 1.00 90.88 360 LEU A N 1
ATOM 2930 C CA . LEU A 1 360 ? 13.613 4.156 -22.540 1.00 90.88 360 LEU A CA 1
ATOM 2931 C C . LEU A 1 360 ? 13.768 3.123 -21.417 1.00 90.88 360 LEU A C 1
ATOM 2933 O O . LEU A 1 360 ? 13.117 3.240 -20.383 1.00 90.88 360 LEU A O 1
ATOM 2937 N N . PHE A 1 361 ? 14.685 2.172 -21.584 1.00 91.19 361 PHE A N 1
ATOM 2938 C CA . PHE A 1 361 ? 15.000 1.163 -20.581 1.00 91.19 361 PHE A CA 1
ATOM 2939 C C . PHE A 1 361 ? 16.430 1.312 -20.066 1.00 91.19 361 PHE A C 1
ATOM 2941 O O . PHE A 1 361 ? 17.385 1.480 -20.830 1.00 91.19 361 PHE A O 1
ATOM 2948 N N . ALA A 1 362 ? 16.592 1.183 -18.754 1.00 88.44 362 ALA A N 1
ATOM 2949 C CA . ALA A 1 362 ? 17.891 1.029 -18.122 1.00 88.44 362 ALA A CA 1
ATOM 2950 C C . ALA A 1 362 ? 17.874 -0.193 -17.206 1.00 88.44 362 ALA A C 1
ATOM 2952 O O . ALA A 1 362 ? 16.915 -0.411 -16.473 1.00 88.44 362 ALA A O 1
ATOM 2953 N N . LEU A 1 363 ? 18.940 -0.988 -17.283 1.00 86.00 363 LEU A N 1
ATOM 2954 C CA . LEU A 1 363 ? 19.206 -2.111 -16.390 1.00 86.00 363 LEU A CA 1
ATOM 2955 C C . LEU A 1 363 ? 20.434 -1.738 -15.561 1.00 86.00 363 LEU A C 1
ATOM 2957 O O . LEU A 1 363 ? 21.558 -1.723 -16.069 1.00 86.00 363 LEU A O 1
ATOM 2961 N N . GLU A 1 364 ? 20.214 -1.362 -14.311 1.00 77.69 364 GLU A N 1
ATOM 2962 C CA . GLU A 1 364 ? 21.244 -0.868 -13.410 1.00 77.69 364 GLU A CA 1
ATOM 2963 C C . GLU A 1 364 ? 21.649 -1.955 -12.418 1.00 77.69 364 GLU A C 1
ATOM 2965 O O . GLU A 1 364 ? 20.865 -2.378 -11.574 1.00 77.69 364 GLU A O 1
ATOM 2970 N N . ASP A 1 365 ? 22.906 -2.386 -12.505 1.00 74.88 365 ASP A N 1
ATOM 2971 C CA . ASP A 1 365 ? 23.538 -3.225 -11.494 1.00 74.88 365 ASP A CA 1
ATOM 2972 C C . ASP A 1 365 ? 24.936 -2.669 -11.202 1.00 74.88 365 ASP A C 1
ATOM 2974 O O . ASP A 1 365 ? 25.834 -2.705 -12.049 1.00 74.88 365 ASP A O 1
ATOM 2978 N N . LYS A 1 366 ? 25.121 -2.125 -9.995 1.00 71.00 366 LYS A N 1
ATOM 2979 C CA . LYS A 1 366 ? 26.405 -1.553 -9.562 1.00 71.00 366 LYS A CA 1
ATOM 2980 C C . LYS A 1 366 ? 27.498 -2.611 -9.440 1.00 71.00 366 LYS A C 1
ATOM 2982 O O . LYS A 1 366 ? 28.668 -2.302 -9.671 1.00 71.00 366 LYS A O 1
ATOM 2987 N N . GLU A 1 367 ? 27.123 -3.846 -9.129 1.00 73.56 367 GLU A N 1
ATOM 2988 C CA . GLU A 1 367 ? 28.038 -4.978 -9.000 1.00 73.56 367 GLU A CA 1
ATOM 2989 C C . GLU A 1 367 ? 28.304 -5.671 -10.341 1.00 73.56 367 GLU A C 1
ATOM 2991 O O . GLU A 1 367 ? 29.177 -6.537 -10.419 1.00 73.56 367 GLU A O 1
ATOM 2996 N N . LYS A 1 368 ? 27.602 -5.262 -11.409 1.00 73.06 368 LYS A N 1
ATOM 2997 C CA . LYS A 1 368 ? 27.755 -5.782 -12.777 1.00 73.06 368 LYS A CA 1
ATOM 2998 C C . LYS A 1 368 ? 27.577 -7.299 -12.853 1.00 73.06 368 LYS A C 1
ATOM 3000 O O . LYS A 1 368 ? 28.284 -7.974 -13.610 1.00 73.06 368 LYS A O 1
ATOM 3005 N N . ARG A 1 369 ? 26.667 -7.858 -12.056 1.00 76.75 369 ARG A N 1
ATOM 3006 C CA . ARG A 1 369 ? 26.359 -9.282 -12.135 1.00 76.75 369 ARG A CA 1
ATOM 3007 C C . ARG A 1 369 ? 25.576 -9.557 -13.410 1.00 76.75 369 ARG A C 1
ATOM 3009 O O . ARG A 1 369 ? 24.996 -8.674 -14.039 1.00 76.75 369 ARG A O 1
ATOM 3016 N N . LYS A 1 370 ? 25.627 -10.815 -13.826 1.00 82.31 370 LYS A N 1
ATOM 3017 C CA . LYS A 1 370 ? 24.988 -11.261 -15.054 1.00 82.31 370 LYS A CA 1
ATOM 3018 C C . LYS A 1 370 ? 23.481 -11.381 -14.852 1.00 82.31 370 LYS A C 1
ATOM 3020 O O . LYS A 1 370 ? 23.049 -12.051 -13.919 1.00 82.31 370 LYS A O 1
ATOM 3025 N N . ILE A 1 371 ? 22.710 -10.749 -15.731 1.00 88.44 371 ILE A N 1
ATOM 3026 C CA . ILE A 1 371 ? 21.267 -10.969 -15.854 1.00 88.44 371 ILE A CA 1
ATOM 3027 C C . ILE A 1 371 ? 21.076 -12.198 -16.741 1.00 88.44 371 ILE A C 1
ATOM 3029 O O . ILE A 1 371 ? 21.654 -12.267 -17.827 1.00 88.44 371 ILE A O 1
ATOM 3033 N N . GLU A 1 372 ? 20.288 -13.172 -16.293 1.00 92.50 372 GLU A N 1
ATOM 3034 C CA . GLU A 1 372 ? 20.129 -14.444 -17.002 1.00 92.50 372 GLU A CA 1
ATOM 3035 C C . GLU A 1 372 ? 19.263 -14.294 -18.254 1.00 92.50 372 GLU A C 1
ATOM 3037 O O . GLU A 1 372 ? 19.626 -14.782 -19.326 1.00 92.50 372 GLU A O 1
ATOM 3042 N N . TYR A 1 373 ? 18.143 -13.578 -18.149 1.00 94.06 373 TYR A N 1
ATOM 3043 C CA . TYR A 1 373 ? 17.209 -13.428 -19.261 1.00 94.06 373 TYR A CA 1
ATOM 3044 C C . TYR A 1 373 ? 16.459 -12.097 -19.213 1.00 94.06 373 TYR A C 1
ATOM 3046 O O . TYR A 1 373 ? 15.905 -11.722 -18.181 1.00 94.06 373 TYR A O 1
ATOM 3054 N N . VAL A 1 374 ? 16.399 -11.406 -20.349 1.00 94.12 374 VAL A N 1
ATOM 3055 C CA . VAL A 1 374 ? 15.592 -10.199 -20.540 1.00 94.12 374 VAL A CA 1
ATOM 3056 C C . VAL A 1 374 ? 14.818 -10.312 -21.844 1.00 94.12 374 VAL A C 1
ATOM 3058 O O . VAL A 1 374 ? 15.399 -10.575 -22.897 1.00 94.12 374 VAL A O 1
ATOM 3061 N N . GLU A 1 375 ? 13.516 -10.059 -21.787 1.00 94.81 375 GLU A N 1
ATOM 3062 C CA . GLU A 1 375 ? 12.645 -10.032 -22.957 1.00 94.81 375 GLU A CA 1
ATOM 3063 C C . GLU A 1 375 ? 11.847 -8.735 -23.034 1.00 94.81 375 GLU A C 1
ATOM 3065 O O . GLU A 1 375 ? 11.168 -8.351 -22.081 1.00 94.81 375 GLU A O 1
ATOM 3070 N N . PHE A 1 376 ? 11.893 -8.113 -24.211 1.00 94.50 376 PHE A N 1
ATOM 3071 C CA . PHE A 1 376 ? 11.031 -7.018 -24.632 1.00 94.50 376 PHE A CA 1
ATOM 3072 C C . PHE A 1 376 ? 10.240 -7.457 -25.870 1.00 94.50 376 PHE A C 1
ATOM 3074 O O . PHE A 1 376 ? 10.790 -7.488 -26.971 1.00 94.50 376 PHE A O 1
ATOM 3081 N N . SER A 1 377 ? 8.964 -7.810 -25.710 1.00 93.94 377 SER A N 1
ATOM 3082 C CA . SER A 1 377 ? 8.130 -8.350 -26.798 1.00 93.94 377 SER A CA 1
ATOM 3083 C C . SER A 1 377 ? 6.746 -7.699 -26.863 1.00 93.94 377 SER A C 1
ATOM 3085 O O . SER A 1 377 ? 6.159 -7.361 -25.837 1.00 93.94 377 SER A O 1
ATOM 3087 N N . ASP A 1 378 ? 6.215 -7.497 -28.069 1.00 92.50 378 ASP A N 1
ATOM 3088 C CA . ASP A 1 378 ? 4.840 -7.024 -28.310 1.00 92.50 378 ASP A CA 1
ATOM 3089 C C . ASP A 1 378 ? 4.477 -5.674 -27.650 1.00 92.50 378 ASP A C 1
ATOM 3091 O O . ASP A 1 378 ? 3.306 -5.408 -27.370 1.00 92.50 378 ASP A O 1
ATOM 3095 N N . ASN A 1 379 ? 5.448 -4.811 -27.333 1.00 93.69 379 ASN A N 1
ATOM 3096 C CA . ASN A 1 379 ? 5.147 -3.515 -26.715 1.00 93.69 379 ASN A CA 1
ATOM 3097 C C . ASN A 1 379 ? 4.890 -2.450 -27.787 1.00 93.69 379 ASN A C 1
ATOM 3099 O O . ASN A 1 379 ? 5.598 -2.368 -28.790 1.00 93.69 379 ASN A O 1
ATOM 3103 N N . VAL A 1 380 ? 3.922 -1.573 -27.528 1.00 93.38 380 VAL A N 1
ATOM 3104 C CA . VAL A 1 380 ? 3.600 -0.430 -28.390 1.00 93.38 380 VAL A CA 1
ATOM 3105 C C . VAL A 1 380 ? 4.096 0.845 -27.722 1.00 93.38 380 VAL A C 1
ATOM 3107 O O . VAL A 1 380 ? 3.695 1.126 -26.594 1.00 93.38 380 VAL A O 1
ATOM 3110 N N . ILE A 1 381 ? 4.933 1.630 -28.407 1.00 91.38 381 ILE A N 1
ATOM 3111 C CA . ILE A 1 381 ? 5.422 2.920 -27.902 1.00 91.38 381 ILE A CA 1
ATOM 3112 C C . ILE A 1 381 ? 5.047 4.039 -28.846 1.00 91.38 381 ILE A C 1
ATOM 3114 O O . ILE A 1 381 ? 5.384 4.010 -30.025 1.00 91.38 381 ILE A O 1
ATOM 3118 N N . ASN A 1 382 ? 4.420 5.063 -28.286 1.00 91.44 382 ASN A N 1
ATOM 3119 C CA . ASN A 1 382 ? 4.075 6.278 -28.997 1.00 91.44 382 ASN A CA 1
ATOM 3120 C C . ASN A 1 382 ? 4.529 7.496 -28.194 1.00 91.44 382 ASN A C 1
ATOM 3122 O O . ASN A 1 382 ? 4.533 7.479 -26.959 1.00 91.44 382 ASN A O 1
ATOM 3126 N N . SER A 1 383 ? 4.854 8.582 -28.885 1.00 90.38 383 SER A N 1
ATOM 3127 C CA . SER A 1 383 ? 4.844 9.896 -28.256 1.00 90.38 383 SER A CA 1
ATOM 3128 C C . SER A 1 383 ? 3.417 10.450 -28.195 1.00 90.38 383 SER A C 1
ATOM 3130 O O . SER A 1 383 ? 2.533 10.058 -28.963 1.00 90.38 383 SER A O 1
ATOM 3132 N N . ARG A 1 384 ? 3.166 11.382 -27.271 1.00 89.50 384 ARG A N 1
ATOM 3133 C CA . ARG A 1 384 ? 1.966 12.231 -27.321 1.00 89.50 384 ARG A CA 1
ATOM 3134 C C . ARG A 1 384 ? 1.997 13.081 -28.601 1.00 89.50 384 ARG A C 1
ATOM 3136 O O . ARG A 1 384 ? 3.053 13.286 -29.182 1.00 89.50 384 ARG A O 1
ATOM 3143 N N . LYS A 1 385 ? 0.841 13.605 -29.027 1.00 80.81 385 LYS A N 1
ATOM 3144 C CA . LYS A 1 385 ? 0.646 14.290 -30.327 1.00 80.81 385 LYS A CA 1
ATOM 3145 C C . LYS A 1 385 ? 1.656 15.414 -30.633 1.00 80.81 385 LYS A C 1
ATOM 3147 O O . LYS A 1 385 ? 1.940 15.658 -31.798 1.00 80.81 385 LYS A O 1
ATOM 3152 N N . GLU A 1 386 ? 2.171 16.089 -29.610 1.00 80.19 386 GLU A N 1
ATOM 3153 C CA . GLU A 1 386 ? 3.140 17.196 -29.727 1.00 80.19 386 GLU A CA 1
ATOM 3154 C C . GLU A 1 386 ? 4.574 16.781 -29.348 1.00 80.19 386 GLU A C 1
ATOM 3156 O O . GLU A 1 386 ? 5.504 17.582 -29.382 1.00 80.19 386 GLU A O 1
ATOM 3161 N N . GLY A 1 387 ? 4.745 15.520 -28.968 1.00 80.56 387 GLY A N 1
ATOM 3162 C CA . GLY A 1 387 ? 5.989 14.918 -28.539 1.00 80.56 387 GLY A CA 1
ATOM 3163 C C . GLY A 1 387 ? 6.738 14.217 -29.654 1.00 80.56 387 GLY A C 1
ATOM 3164 O O . GLY A 1 387 ? 6.130 13.588 -30.520 1.00 80.56 387 GLY A O 1
ATOM 3165 N N . GLU A 1 388 ? 8.063 14.213 -29.568 1.00 89.00 388 GLU A N 1
ATOM 3166 C CA . GLU A 1 388 ? 8.926 13.468 -30.484 1.00 89.00 388 GLU A CA 1
ATOM 3167 C C . GLU A 1 388 ? 9.824 12.489 -29.719 1.00 89.00 388 GLU A C 1
ATOM 3169 O O . GLU A 1 388 ? 10.302 12.783 -28.619 1.00 89.00 388 GLU A O 1
ATOM 3174 N N . ILE A 1 389 ? 10.058 11.316 -30.310 1.00 90.44 389 ILE A N 1
ATOM 3175 C CA . ILE A 1 389 ? 11.104 10.380 -29.894 1.00 90.44 389 ILE A CA 1
ATOM 3176 C C . ILE A 1 389 ? 12.312 10.644 -30.789 1.00 90.44 389 ILE A C 1
ATOM 3178 O O . ILE A 1 389 ? 12.273 10.357 -31.982 1.00 90.44 389 ILE A O 1
ATOM 3182 N N . SER A 1 390 ? 13.377 11.201 -30.217 1.00 91.06 390 SER A N 1
ATOM 3183 C CA . SER A 1 390 ? 14.606 11.498 -30.954 1.00 91.06 390 SER A CA 1
ATOM 3184 C C . SER A 1 390 ? 15.215 10.224 -31.550 1.00 91.06 390 SER A C 1
ATOM 3186 O O . SER A 1 390 ? 15.304 9.206 -30.862 1.00 91.06 390 SER A O 1
ATOM 3188 N N . LEU A 1 391 ? 15.722 10.294 -32.785 1.00 90.94 391 LEU A N 1
ATOM 3189 C CA . LEU A 1 391 ? 16.481 9.199 -33.416 1.00 90.94 391 LEU A CA 1
ATOM 3190 C C . LEU A 1 391 ? 17.729 8.796 -32.600 1.00 90.94 391 LEU A C 1
ATOM 3192 O O . LEU A 1 391 ? 18.108 7.627 -32.559 1.00 90.94 391 LEU A O 1
ATOM 3196 N N . ASP A 1 392 ? 18.313 9.756 -31.879 1.00 90.12 392 ASP A N 1
ATOM 3197 C CA . ASP A 1 392 ? 19.477 9.561 -31.007 1.00 90.12 392 ASP A CA 1
ATOM 3198 C C . ASP A 1 392 ? 19.088 9.141 -29.570 1.00 90.12 392 ASP A C 1
ATOM 3200 O O . ASP A 1 392 ? 19.938 9.087 -28.677 1.00 90.12 392 ASP A O 1
ATOM 3204 N N . SER A 1 393 ? 17.802 8.909 -29.288 1.00 91.44 393 SER A N 1
ATOM 3205 C CA . SER A 1 393 ? 17.379 8.284 -28.027 1.00 91.44 393 SER A CA 1
ATOM 3206 C C . SER A 1 393 ? 17.743 6.797 -28.019 1.00 91.44 393 SER A C 1
ATOM 3208 O O . SER A 1 393 ? 17.918 6.186 -29.071 1.00 91.44 393 SER A O 1
ATOM 3210 N N . GLN A 1 394 ? 17.874 6.202 -26.835 1.00 90.25 394 GLN A N 1
ATOM 3211 C CA . GLN A 1 394 ? 18.328 4.818 -26.690 1.00 90.25 394 GLN A CA 1
ATOM 3212 C C . GLN A 1 394 ? 17.192 3.909 -26.233 1.00 90.25 394 GLN A C 1
ATOM 3214 O O . GLN A 1 394 ? 16.486 4.205 -25.266 1.00 90.25 394 GLN A O 1
ATOM 3219 N N . PHE A 1 395 ? 17.054 2.763 -26.894 1.00 90.44 395 PHE A N 1
ATOM 3220 C CA . PHE A 1 395 ? 16.102 1.736 -26.500 1.00 90.44 395 PHE A CA 1
ATOM 3221 C C . PHE A 1 395 ? 16.450 1.170 -25.119 1.00 90.44 395 PHE A C 1
ATOM 3223 O O . PHE A 1 395 ? 15.650 1.202 -24.186 1.00 90.44 395 PHE A O 1
ATOM 3230 N N . LEU A 1 396 ? 17.686 0.697 -24.993 1.00 88.62 396 LEU A N 1
ATOM 3231 C CA . LEU A 1 396 ? 18.258 0.121 -23.790 1.00 88.62 396 LEU A CA 1
ATOM 3232 C C . LEU A 1 396 ? 19.663 0.701 -23.603 1.00 88.62 396 LEU A C 1
ATOM 3234 O O . LEU A 1 396 ? 20.354 1.000 -24.576 1.00 88.62 396 LEU A O 1
ATOM 3238 N N . ARG A 1 397 ? 20.075 0.871 -22.345 1.00 77.38 397 ARG A N 1
ATOM 3239 C CA . ARG A 1 397 ? 21.356 1.478 -21.965 1.00 77.38 397 ARG A CA 1
ATOM 3240 C C . ARG A 1 397 ? 22.573 0.939 -22.716 1.00 77.38 397 ARG A C 1
ATOM 3242 O O . ARG A 1 397 ? 22.864 -0.249 -22.667 1.00 77.38 397 ARG A O 1
ATOM 3249 N N . GLU A 1 398 ? 23.359 1.873 -23.264 1.00 61.06 398 GLU A N 1
ATOM 3250 C CA . GLU A 1 398 ? 24.666 1.599 -23.883 1.00 61.06 398 GLU A CA 1
ATOM 3251 C C . GLU A 1 398 ? 25.870 2.085 -23.045 1.00 61.06 398 GLU A C 1
ATOM 3253 O O . GLU A 1 398 ? 27.019 1.836 -23.404 1.00 61.06 398 GLU A O 1
ATOM 3258 N N . MET A 1 399 ? 25.654 2.789 -21.923 1.00 59.28 399 MET A N 1
ATOM 3259 C CA . MET A 1 399 ? 26.765 3.376 -21.159 1.00 59.28 399 MET A CA 1
ATOM 3260 C C . MET A 1 399 ? 27.586 2.332 -20.395 1.00 59.28 399 MET A C 1
ATOM 3262 O O . MET A 1 399 ? 27.077 1.686 -19.475 1.00 59.28 399 MET A O 1
ATOM 3266 N N . TYR A 1 400 ? 28.874 2.260 -20.745 1.00 57.50 400 TYR A N 1
ATOM 3267 C CA . TYR A 1 400 ? 29.895 1.433 -20.110 1.00 57.50 400 TYR A CA 1
ATOM 3268 C C . TYR A 1 400 ? 30.146 1.848 -18.648 1.00 57.50 400 TYR A C 1
ATOM 3270 O O . TYR A 1 400 ? 30.187 3.044 -18.349 1.00 57.50 400 TYR A O 1
ATOM 3278 N N . PRO A 1 401 ? 30.388 0.894 -17.736 1.00 63.19 401 PRO A N 1
ATOM 3279 C CA . PRO A 1 401 ? 30.351 -0.555 -17.939 1.00 63.19 401 PRO A CA 1
ATOM 3280 C C . PRO A 1 401 ? 28.913 -1.074 -18.078 1.00 63.19 401 PRO A C 1
ATOM 3282 O O . PRO A 1 401 ? 28.043 -0.709 -17.293 1.00 63.19 401 PRO A O 1
ATOM 3285 N N . LEU A 1 402 ? 28.684 -1.930 -19.077 1.00 72.31 402 LEU A N 1
ATOM 3286 C CA . LEU A 1 402 ? 27.387 -2.568 -19.304 1.00 72.31 402 LEU A CA 1
ATOM 3287 C C . LEU A 1 402 ? 27.132 -3.646 -18.246 1.00 72.31 402 LEU A C 1
ATOM 3289 O O . LEU A 1 402 ? 28.037 -4.422 -17.931 1.00 72.31 402 LEU A O 1
ATOM 3293 N N . THR A 1 403 ? 25.894 -3.735 -17.759 1.00 78.12 403 THR A N 1
ATOM 3294 C CA . THR A 1 403 ? 25.422 -4.920 -17.034 1.00 78.12 403 THR A CA 1
ATOM 3295 C C . THR A 1 403 ? 25.328 -6.080 -18.032 1.00 78.12 403 THR A C 1
ATOM 3297 O O . THR A 1 403 ? 24.600 -5.956 -19.019 1.00 78.12 403 THR A O 1
ATOM 3300 N N . PRO A 1 404 ? 26.070 -7.186 -17.848 1.00 81.06 404 PRO A N 1
ATOM 3301 C CA . PRO A 1 404 ? 26.066 -8.277 -18.813 1.00 81.06 404 PRO A CA 1
ATOM 3302 C C . PRO A 1 404 ? 24.722 -9.017 -18.796 1.00 81.06 404 PRO A C 1
ATOM 3304 O O . PRO A 1 404 ? 24.244 -9.411 -17.736 1.00 81.06 404 PRO A O 1
ATOM 3307 N N . ILE A 1 405 ? 24.136 -9.257 -19.973 1.00 86.19 405 ILE A N 1
ATOM 3308 C CA . ILE A 1 405 ? 22.890 -10.025 -20.136 1.00 86.19 405 ILE A CA 1
ATOM 3309 C C . ILE A 1 405 ? 23.204 -11.299 -20.929 1.00 86.19 405 ILE A C 1
ATOM 3311 O O . ILE A 1 405 ? 23.805 -11.235 -22.001 1.00 86.19 405 ILE A O 1
ATOM 3315 N N . ASN A 1 406 ? 22.818 -12.456 -20.393 1.00 88.12 406 ASN A N 1
ATOM 3316 C CA . ASN A 1 406 ? 23.010 -13.774 -21.005 1.00 88.12 406 ASN A CA 1
ATOM 3317 C C . ASN A 1 406 ? 22.159 -13.944 -22.266 1.00 88.12 406 ASN A C 1
ATOM 3319 O O . ASN A 1 406 ? 22.666 -14.280 -23.337 1.00 88.12 406 ASN A O 1
ATOM 3323 N N . HIS A 1 407 ? 20.863 -13.684 -22.124 1.00 89.69 407 HIS A N 1
ATOM 3324 C CA . HIS A 1 407 ? 19.879 -13.804 -23.187 1.00 89.69 407 HIS A CA 1
ATOM 3325 C C . HIS A 1 407 ? 19.036 -12.532 -23.240 1.00 89.69 407 HIS A C 1
ATOM 3327 O O . HIS A 1 407 ? 18.321 -12.225 -22.291 1.00 89.69 407 HIS A O 1
ATOM 3333 N N . LEU A 1 408 ? 19.137 -11.794 -24.347 1.00 89.81 408 LEU A N 1
ATOM 3334 C CA . LEU A 1 408 ? 18.317 -10.617 -24.623 1.00 89.81 408 LEU A CA 1
ATOM 3335 C C . LEU A 1 408 ? 17.444 -10.898 -25.842 1.00 89.81 408 LEU A C 1
ATOM 3337 O O . LEU A 1 408 ? 17.966 -11.190 -26.917 1.00 89.81 408 LEU A O 1
ATOM 3341 N N . VAL A 1 409 ? 16.134 -10.776 -25.667 1.00 90.75 409 VAL A N 1
ATOM 3342 C CA . VAL A 1 409 ? 15.140 -10.899 -26.732 1.00 90.75 409 VAL A CA 1
ATOM 3343 C C . VAL A 1 409 ? 14.461 -9.548 -26.922 1.00 90.75 409 VAL A C 1
ATOM 3345 O O . VAL A 1 409 ? 13.939 -8.976 -25.969 1.00 90.75 409 VAL A O 1
ATOM 3348 N N . ILE A 1 410 ? 14.462 -9.044 -28.155 1.00 89.56 410 ILE A N 1
ATOM 3349 C CA . ILE A 1 410 ? 13.725 -7.842 -28.559 1.00 89.56 410 ILE A CA 1
ATOM 3350 C C . ILE A 1 410 ? 12.911 -8.223 -29.796 1.00 89.56 410 ILE A C 1
ATOM 3352 O O . ILE A 1 410 ? 13.495 -8.528 -30.836 1.00 89.56 410 ILE A O 1
ATOM 3356 N N . LYS A 1 411 ? 11.581 -8.260 -29.670 1.00 85.50 411 LYS A N 1
ATOM 3357 C CA . LYS A 1 411 ? 10.651 -8.731 -30.710 1.00 85.50 411 LYS A CA 1
ATOM 3358 C C . LYS A 1 411 ? 9.467 -7.800 -30.881 1.00 85.50 411 LYS A C 1
ATOM 3360 O O . LYS A 1 411 ? 9.015 -7.203 -29.906 1.00 85.50 411 LYS A O 1
ATOM 3365 N N . ASP A 1 412 ? 8.967 -7.739 -32.116 1.00 74.56 412 ASP A N 1
ATOM 3366 C CA . ASP A 1 412 ? 7.705 -7.079 -32.473 1.00 74.56 412 ASP A CA 1
ATOM 3367 C C . ASP A 1 412 ? 7.591 -5.677 -31.860 1.00 74.56 412 ASP A C 1
ATOM 3369 O O . ASP A 1 412 ? 6.631 -5.320 -31.178 1.00 74.56 412 ASP A O 1
ATOM 3373 N N . PHE A 1 413 ? 8.655 -4.897 -32.076 1.00 71.50 413 PHE A N 1
ATOM 3374 C CA . PHE A 1 413 ? 8.913 -3.639 -31.393 1.00 71.50 413 PHE A CA 1
ATOM 3375 C C . PHE A 1 413 ? 9.086 -2.497 -32.396 1.00 71.50 413 PHE A C 1
ATOM 3377 O O . PHE A 1 413 ? 10.042 -2.484 -33.171 1.00 71.50 413 PHE A O 1
ATOM 3384 N N . LEU A 1 414 ? 8.188 -1.512 -32.370 1.00 74.25 414 LEU A N 1
ATOM 3385 C CA . LEU A 1 414 ? 8.315 -0.290 -33.170 1.00 74.25 414 LEU A CA 1
ATOM 3386 C C . LEU A 1 414 ? 8.922 0.816 -32.300 1.00 74.25 414 LEU A C 1
ATOM 3388 O O . LEU A 1 414 ? 8.235 1.428 -31.485 1.00 74.25 414 LEU A O 1
ATOM 3392 N N . PHE A 1 415 ? 10.223 1.062 -32.462 1.00 84.06 415 PHE A N 1
ATOM 3393 C CA . PHE A 1 415 ? 10.943 2.150 -31.800 1.00 84.06 415 PHE A CA 1
ATOM 3394 C C . PHE A 1 415 ? 11.835 2.868 -32.806 1.00 84.06 415 PHE A C 1
ATOM 3396 O O . PHE A 1 415 ? 12.604 2.232 -33.520 1.00 84.06 415 PHE A O 1
ATOM 3403 N N . VAL A 1 416 ? 11.702 4.193 -32.872 1.00 86.44 416 VAL A N 1
ATOM 3404 C CA . VAL A 1 416 ? 12.397 5.034 -33.862 1.00 86.44 416 VAL A CA 1
ATOM 3405 C C . VAL A 1 416 ? 13.803 5.455 -33.429 1.00 86.44 416 VAL A C 1
ATOM 3407 O O . VAL A 1 416 ? 14.557 5.969 -34.247 1.00 86.44 416 VAL A O 1
ATOM 3410 N N . GLY A 1 417 ? 14.152 5.265 -32.154 1.00 87.19 417 GLY A N 1
ATOM 3411 C CA . GLY A 1 417 ? 15.491 5.544 -31.643 1.00 87.19 417 GLY A CA 1
ATOM 3412 C C . GLY A 1 417 ? 16.496 4.424 -31.933 1.00 87.19 417 GLY A C 1
ATOM 3413 O O . GLY A 1 417 ? 16.239 3.478 -32.677 1.00 87.19 417 GLY A O 1
ATOM 3414 N N . THR A 1 418 ? 17.655 4.516 -31.292 1.00 88.44 418 THR A N 1
ATOM 3415 C CA . THR A 1 418 ? 18.778 3.589 -31.462 1.00 88.44 418 THR A CA 1
ATOM 3416 C C . THR A 1 418 ? 18.621 2.332 -30.595 1.00 88.44 418 THR A C 1
ATOM 3418 O O . THR A 1 418 ? 18.359 2.413 -29.391 1.00 88.44 418 THR A O 1
ATOM 3421 N N . PHE A 1 419 ? 18.816 1.156 -31.198 1.00 86.88 419 PHE A N 1
ATOM 3422 C CA . PHE A 1 419 ? 18.902 -0.134 -30.502 1.00 86.88 419 PHE A CA 1
ATOM 3423 C C . PHE A 1 419 ? 20.348 -0.445 -30.065 1.00 86.88 419 PHE A C 1
ATOM 3425 O O . PHE A 1 419 ? 21.282 0.056 -30.687 1.00 86.88 419 PHE A O 1
ATOM 3432 N N . PRO A 1 420 ? 20.560 -1.281 -29.027 1.00 80.00 420 PRO A N 1
ATOM 3433 C CA . PRO A 1 420 ? 21.897 -1.589 -28.516 1.00 80.00 420 PRO A CA 1
ATOM 3434 C C . PRO A 1 420 ? 22.824 -2.197 -29.575 1.00 80.00 420 PRO A C 1
ATOM 3436 O O . PRO A 1 420 ? 22.490 -3.207 -30.193 1.00 80.00 420 PRO A O 1
ATOM 3439 N N . ASN A 1 421 ? 24.029 -1.640 -29.714 1.00 68.75 421 ASN A N 1
ATOM 3440 C CA . ASN A 1 421 ? 25.006 -2.037 -30.739 1.00 68.75 421 ASN A CA 1
ATOM 3441 C C . ASN A 1 421 ? 25.819 -3.332 -30.459 1.00 68.75 421 ASN A C 1
ATOM 3443 O O . ASN A 1 421 ? 26.709 -3.670 -31.239 1.00 68.75 421 ASN A O 1
ATOM 3447 N N . VAL A 1 422 ? 25.594 -4.062 -29.356 1.00 56.59 422 VAL A N 1
ATOM 3448 C CA . VAL A 1 422 ? 26.602 -5.007 -28.813 1.00 56.59 422 VAL A CA 1
ATOM 3449 C C . VAL A 1 422 ? 26.186 -6.486 -28.889 1.00 56.59 422 VAL A C 1
ATOM 3451 O O . VAL A 1 422 ? 25.191 -6.895 -28.304 1.00 56.59 422 VAL A O 1
ATOM 3454 N N . GLN A 1 423 ? 27.007 -7.323 -29.539 1.00 43.59 423 GLN A N 1
ATOM 3455 C CA . GLN A 1 423 ? 27.029 -8.784 -29.340 1.00 43.59 423 GLN A CA 1
ATOM 3456 C C . GLN A 1 423 ? 27.391 -9.116 -27.876 1.00 43.59 423 GLN A C 1
ATOM 3458 O O . GLN A 1 423 ? 28.368 -8.564 -27.374 1.00 43.59 423 GLN A O 1
ATOM 3463 N N . PRO A 1 424 ? 26.664 -10.019 -27.185 1.00 46.47 424 PRO A N 1
ATOM 3464 C CA . PRO A 1 424 ? 26.271 -11.328 -27.704 1.00 46.47 424 PRO A CA 1
ATOM 3465 C C . PRO A 1 424 ? 24.752 -11.524 -27.827 1.00 46.47 424 PRO A C 1
ATOM 3467 O O . PRO A 1 424 ? 24.273 -12.656 -27.753 1.00 46.47 424 PRO A O 1
ATOM 3470 N N . TYR A 1 425 ? 23.974 -10.455 -28.005 1.00 50.88 425 TYR A N 1
ATOM 3471 C CA . TYR A 1 425 ? 22.525 -10.577 -28.161 1.00 50.88 425 TYR A CA 1
ATOM 3472 C C . TYR A 1 425 ? 22.205 -11.242 -29.504 1.00 50.88 425 TYR A C 1
ATOM 3474 O O . TYR A 1 425 ? 22.294 -10.619 -30.560 1.00 50.88 425 TYR A O 1
ATOM 3482 N N . LYS A 1 426 ? 21.886 -12.540 -29.488 1.00 38.94 426 LYS A N 1
ATOM 3483 C CA . LYS A 1 426 ? 21.310 -13.193 -30.663 1.00 38.94 426 LYS A CA 1
ATOM 3484 C C . LYS A 1 426 ? 19.868 -12.715 -30.797 1.00 38.94 426 LYS A C 1
ATOM 3486 O O . LYS A 1 426 ? 19.006 -13.152 -30.041 1.00 38.94 426 LYS A O 1
ATOM 3491 N N . THR A 1 427 ? 19.628 -11.837 -31.759 1.00 39.28 427 THR A N 1
ATOM 3492 C CA . THR A 1 427 ? 18.296 -11.591 -32.302 1.00 39.28 427 THR A CA 1
ATOM 3493 C C . THR A 1 427 ? 17.792 -12.893 -32.938 1.00 39.28 427 THR A C 1
ATOM 3495 O O . THR A 1 427 ? 18.397 -13.406 -33.877 1.00 39.28 427 THR A O 1
ATOM 3498 N N . TRP A 1 428 ? 16.725 -13.467 -32.385 1.00 35.59 428 TRP A N 1
ATOM 3499 C CA . TRP A 1 428 ? 15.942 -14.558 -32.978 1.00 35.59 428 TRP A CA 1
ATOM 3500 C C . TRP A 1 428 ? 14.488 -14.171 -32.928 1.00 35.59 428 TRP A C 1
ATOM 3502 O O . TRP A 1 428 ? 14.124 -13.628 -31.864 1.00 35.59 428 TRP A O 1
#

Secondary structure (DSSP, 8-state):
-PPPEEEEHHHHHHHH-SEEEEPPPTTTEEEEESS-B-S--EEEE--B-TT--B-EEEEE-S----SSS--EEEEEES-S-EEEESEEEE-TTT-SEEEEEES-EEEEEES-EEE---STT---TT-EEEEEES-EEEEEES-EEE--------GGG--EEEEEE-S-TTS---EEEEEES-EEES-SEEEEEE-TT--SEEEES-EEES-SS-SEEEES-SEEEEES-EEEEESSEEEEE--EEETTEEE-EEEEES-EEEEESSEEEEE-S-EEEEEEES-EEEE----TT-SSPPEEEEE-GGGTT--EEEEEEES-EEEE---STTS-SEEE-SEEEEEEES-EEEES-B-TT-EEEEE--TT-PPEEEEEEES-EEEE-TT--B-TT-EEE--PSSPPPEEEEEEES----SBPP--TT----

Organism: Carnobacterium divergens (NCBI:txid2748)

InterPro domains:
  IPR011050 Pectin lyase fold/virulence factor [SSF51126] (95-329)
  IPR012334 Pectin lyase fold [G3DSA:2.160.20.10] (29-394)

Mean predicted aligned error: 5.82 Å

pLDDT: mean 90.35, std 11.49, range [35.59, 98.88]

Nearest PDB structures (foldseek):
  2pyg-assembly1_A  TM=6.186E-01  e=1.152E-05  unclassified
  7eea-assembly1_A  TM=5.014E-01  e=2.947E-04  unidentified
  7eea-assembly1_B  TM=4.200E-01  e=6.784E-04  unidentified
  7chu-assembly1_B  TM=3.748E-01  e=1.968E-03  Geobacillus virus E2
  5zky-assembly1_A  TM=3.716E-01  e=2.188E-02  Pseudarthrobacter chlorophenolicus A6

Radius of gyration: 24.0 Å; Cα contacts (8 Å, |Δi|>4): 1353; chains: 1; bounding box: 63×43×66 Å

Solvent-accessible surface area (backbone atoms only — not comparable to full-atom values): 20030 Å² total; per-residue (Å²): 132,83,78,73,40,77,44,70,42,64,67,57,52,61,71,55,40,58,57,73,49,77,46,57,38,42,85,57,34,35,30,32,36,71,57,67,40,68,73,52,60,49,20,40,37,33,31,58,51,97,87,60,49,48,36,9,38,40,37,38,66,33,71,25,63,48,62,88,54,60,53,27,52,31,30,29,62,70,40,66,70,40,44,42,31,18,31,30,41,34,18,71,52,25,16,38,21,46,37,35,35,30,52,27,27,50,34,37,43,35,33,27,35,40,33,29,35,28,62,86,47,30,43,25,93,75,21,16,42,34,36,34,30,32,28,30,45,34,37,40,29,50,30,40,38,33,54,28,54,48,93,53,77,49,75,82,48,48,37,26,48,31,38,38,32,42,83,44,83,90,66,46,58,26,29,36,41,41,40,31,48,31,38,38,38,43,28,22,28,39,38,37,39,43,33,71,44,20,62,43,36,37,45,31,45,30,39,38,32,44,23,46,29,35,44,33,38,38,36,28,31,38,25,38,40,39,31,49,28,38,40,34,52,26,59,21,36,42,31,35,39,20,18,40,79,54,97,92,36,63,31,14,37,42,40,40,29,48,29,38,38,36,36,44,43,42,16,46,35,32,33,61,33,31,23,36,33,39,40,42,31,46,28,39,39,37,36,75,76,94,57,95,82,52,89,65,53,46,29,55,43,34,52,36,89,94,17,55,87,27,40,31,50,35,37,41,40,33,51,25,39,39,36,35,61,43,61,53,54,91,50,51,54,37,40,39,45,34,44,37,27,40,43,43,29,46,28,41,38,35,28,42,40,36,42,70,68,19,24,49,30,33,68,45,42,93,85,46,60,70,22,56,36,38,36,39,33,56,35,48,60,43,52,38,98,91,31,53,63,30,58,61,10,27,49,40,70,78,66,78,83,67,49,44,64,68,38,46,44,72,39,72,65,66,70,76,37,36,69,70,92,63,84,79,54,64,82,119